Protein 9LHY (pdb70)

Sequence (496 aa):
DREMLEGYLKDRLGKVLEIYPASVKRKEDAIFFMVKNREDGEKYLVVIGSADVTEEFSGDYVGEIALEAKSKVKISERNHNNLLVLRQYLPWLNPSVCGKRSSFGTGDRLGIATPAHVKAFEGKECFPFLAQQSVREMSRTGRNWLSVLDDAIWGIFESGYEGAFGADADHVKDLEDIKTAIDAGYTMFTIDPSDHVLDPSTIDKAAAEHVFFELNERHDFLSKYEEKVYEIGGRKYTFDRDSLIETVITYGKAVDHVEKCYLFLKENNRNPFELEVSVDETSTPTTPLAHIFIVEELKRRGVVFTNLALRFVGEWQKAIDYIGDLKELDSTLAEHAAIAEVLGPYKLSLHSGDKFSAYPYFAKHVGNLFHVKTAGTSYLEAIRVVARFSPELYRRIHEFALQRFEKDRASYHVTTDLSKVPDISKIPDSQLEDLLNEPNTRQVIHITYGSVLTARNSDGSYLFRDELFKTLSEHEREHYEQVASHIRKHLDLLGV

B-factor: mean 56.61, std 9.69, range [20.0, 111.69]

Foldseek 3Di:
DQVVVQVLCCVQPVFRWAWLPLLWDAFDHKIWTKTATPPQGDMKIKIKADDVLLVQAPFDWRAWPPDCVIITITIHDLDLRNLVSVCVRLVLLAADADPQFAAEEAEALQLQQQLLQVLLCPPHPHAYAQQDDEPVSCVLQVHALQSSSSSNSVSCSSNNDRDHHFHEHPADEDVVSVQRNLVNRGAEYEYELVVQFDAVVPDDPVVLVVQLVVLCVVPVVCVVADQDWDCQDPDIDGRHPVNVSVLCSGCVVSLVRVLVNQVSCVVRRPDHHAYEYAPQPHPDFQDLVSLVVSLVSCVVSPRGHAEYETNHDFDQAAPDETGDDQVSSLVVLLSNLSSCVVSDVHAYEHESAVNLSNLLSCCPSRNRRYYYHDYQVLVLLLLLLCLQQVVVLSVVVLVVLVVCQVVLPVPDDDDQDVVPQDDCVPPPSNCSSVSSVPRNSVNSSRRCVSCQCAPADPVGHHSRNVVSVSSCSSPVVSSSCRSSVVVSSVVVSNPD

Radius of gyration: 24.9 Å; Cα contacts (8 Å, |Δi|>4): 872; chains: 1; bounding box: 47×79×65 Å

Secondary structure (DSSP, 8-state):
-HHHHHHHHHHTTSS-EEE-GGG-EE-SSEEEEEEEETTT--EEEEEEE-TTTGGGS-EEEEEEEE---EEEEEEE---HHHHHHHHHHSTTSS-----SS-EEEE--SSSS-HHHHHHHHTT--SEEEEEEEEHHHHHHHT--HHHHHHHHHHHHHHHT--S--EEEEEEE-SHHHHHHHHHTT-SEEEE--GGG---TTTS-HHHHHHHHHHHHHHH--HHHHTT-EEEETTEEEE--HHHHHHHHHHHHHHHHHHHHHHHHHHHH--S--EEEEE-TT-SSPPPHHHHHHHHHHHHHTT---SEEE---SSB--TTS--BS-HHHHHHHHHHHHHHHHHH---EEEETT---TTTHHHIIIIITTSEEEEESHHHHHHHHHHHHHH-HHHHHHHHHHHHHHHHHHHTTS-----GGGSPPGGGS-GGGTGGGGGSHHHHHHHHHTHHHHHH-B-SSS-BSSHHHHHHHHHHTHHHHHHHHHHHHHHHHHHTT-

Solvent-accessible surface area: 21478 Å² total

Nearest PDB structures (foldseek):
  6ilb-assembly2_D  TM=9.356E-01  e=6.620E-48  Cohnella laeviribosi
  6il9-assembly1_A  TM=9.348E-01  e=8.590E-48  Cohnella laeviribosi
  6ila-assembly1_A  TM=9.305E-01  e=5.556E-46  Cohnella laeviribosi
  4def-assembly1_A  TM=4.890E-01  e=8.332E-06  Mycobacterium tuberculosis
  5vjd-assembly1_B  TM=5.446E-01  e=3.777E-05  Escherichia coli K-12

Structure (mmCIF, N/CA/C/O backbone):
data_9LHY
#
_entry.id   9LHY
#
_cell.length_a   65.561
_cell.length_b   83.278
_cell.length_c   110.410
_cell.angle_alpha   90.00
_cell.angle_beta   90.00
_cell.angle_gamma   90.00
#
_symmetry.space_group_name_H-M   'P 21 21 21'
#
loop_
_entity.id
_entity.type
_entity.pdbx_description
1 polymer 'Tagaturonate/fructuronate epimerase'
2 non-polymer 'ZINC ION'
3 water water
#
loop_
_atom_site.group_PDB
_atom_site.id
_atom_site.type_symbol
_atom_site.label_atom_id
_atom_site.label_alt_id
_atom_site.label_comp_id
_atom_site.label_asym_id
_atom_site.label_entity_id
_atom_site.label_seq_id
_atom_site.pdbx_PDB_ins_code
_atom_site.Cartn_x
_atom_site.Cartn_y
_atom_site.Cartn_z
_atom_site.occupancy
_atom_site.B_iso_or_equiv
_atom_site.auth_seq_id
_atom_site.auth_comp_id
_atom_site.auth_asym_id
_atom_site.auth_atom_id
_atom_site.pdbx_PDB_model_num
ATOM 1 N N . ASP A 1 8 ? 25.707 35.691 -12.603 1.00 84.32 2 ASP A N 1
ATOM 2 C CA . ASP A 1 8 ? 25.760 34.563 -11.687 1.00 79.97 2 ASP A CA 1
ATOM 3 C C . ASP A 1 8 ? 24.467 33.763 -11.753 1.00 78.10 2 ASP A C 1
ATOM 4 O O . ASP A 1 8 ? 23.400 34.294 -12.073 1.00 74.09 2 ASP A O 1
ATOM 9 N N . ARG A 1 9 ? 24.585 32.471 -11.443 1.00 77.74 3 ARG A N 1
ATOM 10 C CA . ARG A 1 9 ? 23.428 31.580 -11.420 1.00 74.04 3 ARG A CA 1
ATOM 11 C C . ARG A 1 9 ? 22.566 31.818 -10.186 1.00 70.86 3 ARG A C 1
ATOM 12 O O . ARG A 1 9 ? 21.327 31.751 -10.258 1.00 69.90 3 ARG A O 1
ATOM 20 N N . GLU A 1 10 ? 23.208 32.115 -9.053 1.00 71.68 4 GLU A N 1
ATOM 21 C CA . GLU A 1 10 ? 22.477 32.292 -7.807 1.00 73.00 4 GLU A CA 1
ATOM 22 C C . GLU A 1 10 ? 21.564 33.517 -7.871 1.00 71.11 4 GLU A C 1
ATOM 23 O O . GLU A 1 10 ? 20.501 33.542 -7.240 1.00 66.41 4 GLU A O 1
ATOM 29 N N . MET A 1 11 ? 21.951 34.540 -8.653 1.00 71.58 5 MET A N 1
ATOM 30 C CA . MET A 1 11 ? 21.105 35.720 -8.821 1.00 73.86 5 MET A CA 1
ATOM 31 C C . MET A 1 11 ? 19.962 35.453 -9.796 1.00 70.78 5 MET A C 1
ATOM 32 O O . MET A 1 11 ? 18.917 36.097 -9.706 1.00 69.71 5 MET A O 1
ATOM 37 N N . LEU A 1 12 ? 20.114 34.492 -10.722 1.00 68.57 6 LEU A N 1
ATOM 38 C CA . LEU A 1 12 ? 18.943 34.005 -11.451 1.00 64.75 6 LEU A CA 1
ATOM 39 C C . LEU A 1 12 ? 17.980 33.299 -10.514 1.00 64.94 6 LEU A C 1
ATOM 40 O O . LEU A 1 12 ? 16.765 33.505 -10.600 1.00 63.26 6 LEU A O 1
ATOM 45 N N . GLU A 1 13 ? 18.500 32.447 -9.624 1.00 63.25 7 GLU A N 1
ATOM 46 C CA . GLU A 1 13 ? 17.623 31.762 -8.680 1.00 62.50 7 GLU A CA 1
ATOM 47 C C . GLU A 1 13 ? 16.935 32.756 -7.750 1.00 63.56 7 GLU A C 1
ATOM 48 O O . GLU A 1 13 ? 15.759 32.587 -7.410 1.00 61.97 7 GLU A O 1
ATOM 54 N N . GLY A 1 14 ? 17.642 33.817 -7.357 1.00 65.94 8 GLY A N 1
ATOM 55 C CA . GLY A 1 14 ? 17.034 34.833 -6.512 1.00 64.04 8 GLY A CA 1
ATOM 56 C C . GLY A 1 14 ? 16.015 35.683 -7.249 1.00 63.80 8 GLY A C 1
ATOM 57 O O . GLY A 1 14 ? 14.979 36.049 -6.686 1.00 64.00 8 GLY A O 1
ATOM 58 N N . TYR A 1 15 ? 16.301 36.023 -8.508 1.00 62.96 9 TYR A N 1
ATOM 59 C CA . TYR A 1 15 ? 15.319 36.690 -9.354 1.00 62.85 9 TYR A CA 1
ATOM 60 C C . TYR A 1 15 ? 14.031 35.878 -9.432 1.00 63.60 9 TYR A C 1
ATOM 61 O O . TYR A 1 15 ? 12.934 36.400 -9.191 1.00 65.40 9 TYR A O 1
ATOM 70 N N . LEU A 1 16 ? 14.151 34.584 -9.745 1.00 61.51 10 LEU A N 1
ATOM 71 C CA . LEU A 1 16 ? 12.967 33.733 -9.835 1.00 61.48 10 LEU A CA 1
ATOM 72 C C . LEU A 1 16 ? 12.256 33.614 -8.492 1.00 61.52 10 LEU A C 1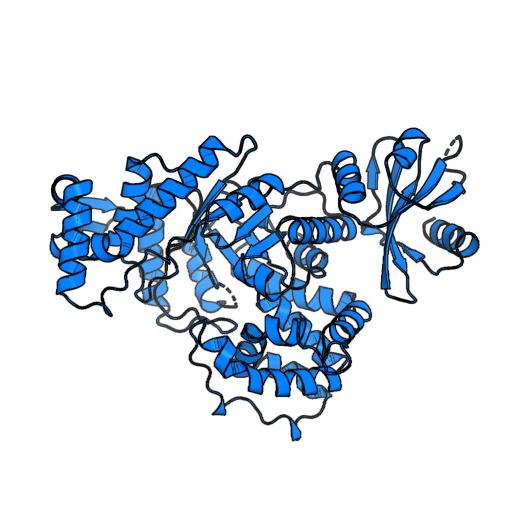
ATOM 73 O O . LEU A 1 16 ? 11.023 33.669 -8.432 1.00 62.46 10 LEU A O 1
ATOM 78 N N . LYS A 1 17 ? 13.010 33.454 -7.402 1.00 57.81 11 LYS A N 1
ATOM 79 C CA . LYS A 1 17 ? 12.382 33.307 -6.093 1.00 62.63 11 LYS A CA 1
ATOM 80 C C . LYS A 1 17 ? 11.616 34.565 -5.701 1.00 64.44 11 LYS A C 1
ATOM 81 O O . LYS A 1 17 ? 10.467 34.490 -5.250 1.00 62.83 11 LYS A O 1
ATOM 87 N N . ASP A 1 18 ? 12.242 35.735 -5.858 1.00 62.83 12 ASP A N 1
ATOM 88 C CA . ASP A 1 18 ? 11.579 36.980 -5.490 1.00 61.59 12 ASP A CA 1
ATOM 89 C C . ASP A 1 18 ? 10.391 37.278 -6.394 1.00 62.50 12 ASP A C 1
ATOM 90 O O . ASP A 1 18 ? 9.402 37.861 -5.936 1.00 61.11 12 ASP A O 1
ATOM 95 N N . ARG A 1 19 ? 10.454 36.886 -7.666 1.00 61.99 13 ARG A N 1
ATOM 96 C CA . ARG A 1 19 ? 9.384 37.190 -8.605 1.00 63.05 13 ARG A CA 1
ATOM 97 C C . ARG A 1 19 ? 8.400 36.039 -8.788 1.00 62.87 13 ARG A C 1
ATOM 98 O O . ARG A 1 19 ? 7.549 36.106 -9.681 1.00 62.27 13 ARG A O 1
ATOM 106 N N . LEU A 1 20 ? 8.493 34.985 -7.974 1.00 61.90 14 LEU A N 1
ATOM 107 C CA . LEU A 1 20 ? 7.596 33.844 -8.131 1.00 61.45 14 LEU A CA 1
ATOM 108 C C . LEU A 1 20 ? 7.232 33.193 -6.802 1.00 61.50 14 LEU A C 1
ATOM 109 O O . LEU A 1 20 ? 6.245 32.453 -6.723 1.00 60.82 14 LEU A O 1
ATOM 114 N N . GLY A 1 21 ? 8.020 33.443 -5.761 1.00 59.94 15 GLY A N 1
ATOM 115 C CA . GLY A 1 21 ? 7.743 32.840 -4.470 1.00 58.76 15 GLY A CA 1
ATOM 116 C C . GLY A 1 21 ? 7.978 31.348 -4.412 1.00 60.46 15 GLY A C 1
ATOM 117 O O . GLY A 1 21 ? 7.335 30.654 -3.618 1.00 60.46 15 GLY A O 1
ATOM 118 N N . LYS A 1 22 ? 8.886 30.832 -5.236 1.00 57.57 16 LYS A N 1
ATOM 119 C CA . LYS A 1 22 ? 9.202 29.411 -5.245 1.00 57.76 16 LYS A CA 1
ATOM 120 C C . LYS A 1 22 ? 10.705 29.222 -5.343 1.00 58.85 16 LYS A C 1
ATOM 121 O O . LYS A 1 22 ? 11.355 29.820 -6.206 1.00 61.99 16 LYS A O 1
ATOM 127 N N . VAL A 1 23 ? 11.250 28.392 -4.457 1.00 57.63 17 VAL A N 1
ATOM 128 C CA . VAL A 1 23 ? 12.651 28.001 -4.537 1.00 54.14 17 VAL A CA 1
ATOM 129 C C . VAL A 1 23 ? 12.833 27.155 -5.788 1.00 53.45 17 VAL A C 1
ATOM 130 O O . VAL A 1 23 ? 12.485 25.969 -5.807 1.00 52.99 17 VAL A O 1
ATOM 134 N N . LEU A 1 24 ? 13.370 27.763 -6.841 1.00 54.56 18 LEU A N 1
ATOM 135 C CA . LEU A 1 24 ? 13.515 27.128 -8.149 1.00 53.24 18 LEU A CA 1
ATOM 136 C C . LEU A 1 24 ? 15.008 26.994 -8.436 1.00 50.15 18 LEU A C 1
ATOM 137 O O . LEU A 1 24 ? 15.674 27.980 -8.769 1.00 50.35 18 LEU A O 1
ATOM 142 N N . GLU A 1 25 ? 15.534 25.778 -8.311 1.00 50.66 19 GLU A N 1
ATOM 143 C CA . GLU A 1 25 ? 16.967 25.530 -8.392 1.00 52.70 19 GLU A CA 1
ATOM 144 C C . GLU A 1 25 ? 17.358 25.098 -9.799 1.00 51.57 19 GLU A C 1
ATOM 145 O O . GLU A 1 25 ? 16.707 24.239 -10.398 1.00 55.94 19 GLU A O 1
ATOM 151 N N . ILE A 1 26 ? 18.436 25.685 -10.311 1.00 51.05 20 ILE A N 1
ATOM 152 C CA . ILE A 1 26 ? 18.810 25.550 -11.715 1.00 54.02 20 ILE A CA 1
ATOM 153 C C . ILE A 1 26 ? 19.744 24.359 -11.882 1.00 54.71 20 ILE A C 1
ATOM 154 O O . ILE A 1 26 ? 20.760 24.255 -11.185 1.00 57.75 20 ILE A O 1
ATOM 159 N N . TYR A 1 27 ? 19.410 23.468 -12.804 1.00 51.57 21 TYR A N 1
ATOM 160 C CA . TYR A 1 27 ? 20.367 22.465 -13.254 1.00 53.35 21 TYR A CA 1
ATOM 161 C C . TYR A 1 27 ? 21.465 23.159 -14.048 1.00 54.67 21 TYR A C 1
ATOM 162 O O . TYR A 1 27 ? 21.209 23.582 -15.184 1.00 52.14 21 TYR A O 1
ATOM 171 N N . PRO A 1 28 ? 22.683 23.300 -13.514 1.00 53.92 22 PRO A N 1
ATOM 172 C CA . PRO A 1 28 ? 23.709 24.057 -14.250 1.00 53.19 22 PRO A CA 1
ATOM 173 C C . PRO A 1 28 ? 24.073 23.428 -15.580 1.00 55.49 22 PRO A C 1
ATOM 174 O O . PRO A 1 28 ? 24.454 24.145 -16.514 1.00 56.03 22 PRO A O 1
ATOM 178 N N . ALA A 1 29 ? 23.953 22.104 -15.699 1.00 54.22 23 ALA A N 1
ATOM 179 C CA . ALA A 1 29 ? 24.272 21.422 -16.945 1.00 55.57 23 ALA A CA 1
ATOM 180 C C . ALA A 1 29 ? 23.193 21.586 -18.005 1.00 53.99 23 ALA A C 1
ATOM 181 O O . ALA A 1 29 ? 23.423 21.205 -19.157 1.00 49.69 23 ALA A O 1
ATOM 183 N N . SER A 1 30 ? 22.033 22.145 -17.654 1.00 52.28 24 SER A N 1
ATOM 184 C CA . SER A 1 30 ? 20.935 22.248 -18.610 1.00 50.75 24 SER A CA 1
ATOM 185 C C . SER A 1 30 ? 21.026 23.497 -19.474 1.00 50.14 24 SER A C 1
ATOM 186 O O . SER A 1 30 ? 20.445 23.530 -20.563 1.00 48.14 24 SER A O 1
ATOM 189 N N . VAL A 1 31 ? 21.745 24.522 -19.013 1.00 50.38 25 VAL A N 1
ATOM 190 C CA . VAL A 1 31 ? 21.723 25.819 -19.679 1.00 49.95 25 VAL A CA 1
ATOM 191 C C . VAL A 1 31 ? 22.264 25.692 -21.095 1.00 50.29 25 VAL A C 1
ATOM 192 O O . VAL A 1 31 ? 23.341 25.126 -21.322 1.00 51.10 25 VAL A O 1
ATOM 196 N N . LYS A 1 32 ? 21.505 26.211 -22.059 1.00 49.53 26 LYS A N 1
ATOM 197 C CA . LYS A 1 32 ? 21.908 26.236 -23.457 1.00 51.83 26 LYS A CA 1
ATOM 198 C C . LYS A 1 32 ? 21.698 27.634 -24.018 1.00 54.81 26 LYS A C 1
ATOM 199 O O . LYS A 1 32 ? 20.775 28.347 -23.618 1.00 54.89 26 LYS A O 1
ATOM 205 N N . ARG A 1 33 ? 22.567 28.019 -24.954 1.00 60.31 27 ARG A N 1
ATOM 206 C CA . ARG A 1 33 ? 22.534 29.354 -25.557 1.00 59.81 27 ARG A CA 1
ATOM 207 C C . ARG A 1 33 ? 22.563 29.215 -27.077 1.00 65.69 27 ARG A C 1
ATOM 208 O O . ARG A 1 33 ? 23.617 28.943 -27.658 1.00 68.69 27 ARG A O 1
ATOM 216 N N . LYS A 1 34 ? 21.412 29.422 -27.716 1.00 68.14 28 LYS A N 1
ATOM 217 C CA . LYS A 1 34 ? 21.329 29.482 -29.167 1.00 71.31 28 LYS A CA 1
ATOM 218 C C . LYS A 1 34 ? 20.745 30.823 -29.579 1.00 74.09 28 LYS A C 1
ATOM 219 O O . LYS A 1 34 ? 19.868 31.368 -28.903 1.00 75.00 28 LYS A O 1
ATOM 225 N N . GLU A 1 35 ? 21.235 31.333 -30.713 1.00 78.85 29 GLU A N 1
ATOM 226 C CA . GLU A 1 35 ? 21.150 32.746 -31.080 1.00 80.37 29 GLU A CA 1
ATOM 227 C C . GLU A 1 35 ? 21.336 33.593 -29.823 1.00 81.29 29 GLU A C 1
ATOM 228 O O . GLU A 1 35 ? 22.240 33.318 -29.028 1.00 81.41 29 GLU A O 1
ATOM 234 N N . ASP A 1 36 ? 20.508 34.613 -29.621 1.00 81.98 30 ASP A N 1
ATOM 235 C CA . ASP A 1 36 ? 20.524 35.367 -28.370 1.00 81.69 30 ASP A CA 1
ATOM 236 C C . ASP A 1 36 ? 19.341 34.940 -27.502 1.00 77.85 30 ASP A C 1
ATOM 237 O O . ASP A 1 36 ? 18.353 35.654 -27.332 1.00 77.78 30 ASP A O 1
ATOM 242 N N . ALA A 1 37 ? 19.473 33.738 -26.942 1.00 73.35 31 ALA A N 1
ATOM 243 C CA . ALA A 1 37 ? 18.457 33.173 -26.063 1.00 66.95 31 ALA A CA 1
ATOM 244 C C . ALA A 1 37 ? 19.100 32.110 -25.183 1.00 61.87 31 ALA A C 1
ATOM 245 O O . ALA A 1 37 ? 20.131 31.528 -25.530 1.00 63.78 31 ALA A O 1
ATOM 247 N N . ILE A 1 38 ? 18.460 31.857 -24.043 1.00 59.19 32 ILE A N 1
ATOM 248 C CA . ILE A 1 38 ? 18.973 30.963 -23.012 1.00 57.02 32 ILE A CA 1
ATOM 249 C C . ILE A 1 38 ? 17.846 30.030 -22.588 1.00 54.25 32 ILE A C 1
ATOM 250 O O . ILE A 1 38 ? 16.725 30.481 -22.334 1.00 57.03 32 ILE A O 1
ATOM 255 N N . PHE A 1 39 ? 18.137 28.734 -22.520 1.00 51.45 33 PHE A N 1
ATOM 256 C CA . PHE A 1 39 ? 17.156 27.736 -22.112 1.00 51.29 33 PHE A CA 1
ATOM 257 C C . PHE A 1 39 ? 17.741 26.905 -20.984 1.00 49.90 33 PHE A C 1
ATOM 258 O O . PHE A 1 39 ? 18.873 26.424 -21.091 1.00 50.57 33 PHE A O 1
ATOM 266 N N . PHE A 1 40 ? 16.978 26.734 -19.906 1.00 48.21 34 PHE A N 1
ATOM 267 C CA . PHE A 1 40 ? 17.442 25.861 -18.834 1.00 48.33 34 PHE A CA 1
ATOM 268 C C . PHE A 1 40 ? 16.256 25.229 -18.121 1.00 49.29 34 PHE A C 1
ATOM 269 O O . PHE A 1 40 ? 15.097 25.560 -18.375 1.00 51.41 34 PHE A O 1
ATOM 277 N N . MET A 1 41 ? 16.569 24.290 -17.234 1.00 45.01 35 MET A N 1
ATOM 278 C CA . MET A 1 41 ? 15.585 23.567 -16.444 1.00 47.41 35 MET A CA 1
ATOM 279 C C . MET A 1 41 ? 15.765 23.915 -14.973 1.00 51.41 35 MET A C 1
ATOM 280 O O . MET A 1 41 ? 16.890 24.110 -14.504 1.00 52.04 35 MET A O 1
ATOM 285 N N . VAL A 1 42 ? 14.661 23.982 -14.240 1.00 49.78 36 VAL A N 1
ATOM 286 C CA . VAL A 1 42 ? 14.710 24.227 -12.803 1.00 50.84 36 VAL A CA 1
ATOM 287 C C . VAL A 1 42 ? 13.818 23.223 -12.089 1.00 49.17 36 VAL A C 1
ATOM 288 O O . VAL A 1 42 ? 12.823 22.739 -12.641 1.00 46.41 36 VAL A O 1
ATOM 292 N N . LYS A 1 43 ? 14.204 22.897 -10.857 1.00 50.50 37 LYS A N 1
ATOM 293 C CA . LYS A 1 43 ? 13.470 21.988 -9.986 1.00 50.57 37 LYS A CA 1
ATOM 294 C C . LYS A 1 43 ? 12.933 22.771 -8.796 1.00 52.12 37 LYS A C 1
ATOM 295 O O . LYS A 1 43 ? 13.670 23.547 -8.178 1.00 54.24 37 LYS A O 1
ATOM 301 N N . ASN A 1 44 ? 11.651 22.582 -8.489 1.00 52.21 38 ASN A N 1
ATOM 302 C CA . ASN A 1 44 ? 11.051 23.183 -7.303 1.00 54.38 38 ASN A CA 1
ATOM 303 C C . ASN A 1 44 ? 11.364 22.291 -6.108 1.00 58.81 38 ASN A C 1
ATOM 304 O O . ASN A 1 44 ? 10.989 21.115 -6.095 1.00 57.93 38 ASN A O 1
ATOM 309 N N . ARG A 1 45 ? 12.054 22.840 -5.108 1.00 58.14 39 ARG A N 1
ATOM 310 C CA . ARG A 1 45 ? 12.464 22.029 -3.968 1.00 58.76 39 ARG A CA 1
ATOM 311 C C . ARG A 1 45 ? 11.325 21.736 -3.000 1.00 57.93 39 ARG A C 1
ATOM 312 O O . ARG A 1 45 ? 11.551 21.039 -2.005 1.00 60.02 39 ARG A O 1
ATOM 320 N N . GLU A 1 46 ? 10.120 22.247 -3.256 1.00 56.42 40 GLU A N 1
ATOM 321 C CA . GLU A 1 46 ? 8.976 21.949 -2.402 1.00 60.90 40 GLU A CA 1
ATOM 322 C C . GLU A 1 46 ? 8.270 20.669 -2.835 1.00 60.88 40 GLU A C 1
ATOM 323 O O . GLU A 1 46 ? 8.033 19.779 -2.012 1.00 61.06 40 GLU A O 1
ATOM 329 N N . ASP A 1 47 ? 7.929 20.558 -4.121 1.00 60.86 41 ASP A N 1
ATOM 330 C CA . ASP A 1 47 ? 7.230 19.390 -4.637 1.00 57.16 41 ASP A CA 1
ATOM 331 C C . ASP A 1 47 ? 8.010 18.601 -5.681 1.00 54.73 41 ASP A C 1
ATOM 332 O O . ASP A 1 47 ? 7.543 17.533 -6.095 1.00 54.51 41 ASP A O 1
ATOM 337 N N . GLY A 1 48 ? 9.171 19.082 -6.121 1.00 52.00 42 GLY A N 1
ATOM 338 C CA . GLY A 1 48 ? 9.988 18.341 -7.060 1.00 51.33 42 GLY A CA 1
ATOM 339 C C . GLY A 1 48 ? 9.630 18.517 -8.519 1.00 50.51 42 GLY A C 1
ATOM 340 O O . GLY A 1 48 ? 10.316 17.947 -9.376 1.00 50.95 42 GLY A O 1
ATOM 341 N N . GLU A 1 49 ? 8.584 19.276 -8.835 1.00 48.86 43 GLU A N 1
ATOM 342 C CA . GLU A 1 49 ? 8.220 19.491 -10.228 1.00 51.16 43 GLU A CA 1
ATOM 343 C C . GLU A 1 49 ? 9.303 20.294 -10.944 1.00 50.91 43 GLU A C 1
ATOM 344 O O . GLU A 1 49 ? 9.951 21.165 -10.359 1.00 51.41 43 GLU A O 1
ATOM 350 N N . LYS A 1 50 ? 9.502 19.987 -12.223 1.00 46.27 44 LYS A N 1
ATOM 351 C CA . LYS A 1 50 ? 10.539 20.619 -13.023 1.00 49.20 44 LYS A CA 1
ATOM 352 C C . LYS A 1 50 ? 9.909 21.456 -14.127 1.00 46.84 44 LYS A C 1
ATOM 353 O O . LYS A 1 50 ? 8.811 21.157 -14.607 1.00 47.41 44 LYS A O 1
ATOM 359 N N . TYR A 1 51 ? 10.616 22.512 -14.523 1.00 49.12 45 TYR A N 1
ATOM 360 C CA . TYR A 1 51 ? 10.072 23.493 -15.450 1.00 46.32 45 TYR A CA 1
ATOM 361 C C . TYR A 1 51 ? 11.150 23.996 -16.394 1.00 49.14 45 TYR A C 1
ATOM 362 O O . TYR A 1 51 ? 12.336 24.042 -16.048 1.00 46.10 45 TYR A O 1
ATOM 371 N N . LEU A 1 52 ? 10.709 24.367 -17.598 1.00 52.42 46 LEU A N 1
ATOM 372 C CA . LEU A 1 52 ? 11.552 25.021 -18.587 1.00 47.15 46 LEU A CA 1
ATOM 373 C C . LEU A 1 52 ? 11.558 26.517 -18.314 1.00 50.96 46 LEU A C 1
ATOM 374 O O . LEU A 1 52 ? 10.548 27.081 -17.891 1.00 52.50 46 LEU A O 1
ATOM 379 N N . VAL A 1 53 ? 12.702 27.156 -18.525 1.00 50.20 47 VAL A N 1
ATOM 380 C CA . VAL A 1 53 ? 12.800 28.610 -18.474 1.00 50.24 47 VAL A CA 1
ATOM 381 C C . VAL A 1 53 ? 13.520 29.074 -19.726 1.00 52.62 47 VAL A C 1
ATOM 382 O O . VAL A 1 53 ? 14.607 28.573 -20.052 1.00 53.61 47 VAL A O 1
ATOM 386 N N . VAL A 1 54 ? 12.895 30.012 -20.434 1.00 53.16 48 VAL A N 1
ATOM 387 C CA . VAL A 1 54 ? 13.433 30.617 -21.645 1.00 54.68 48 VAL A CA 1
ATOM 388 C C . VAL A 1 54 ? 13.672 32.095 -21.363 1.00 57.95 48 VAL A C 1
ATOM 389 O O . VAL A 1 54 ? 12.777 32.796 -20.879 1.00 58.92 48 VAL A O 1
ATOM 393 N N . ILE A 1 55 ? 14.874 32.567 -21.670 1.00 60.99 49 ILE A N 1
ATOM 394 C CA . ILE A 1 55 ? 15.276 33.951 -21.446 1.00 61.02 49 ILE A CA 1
ATOM 395 C C . ILE A 1 55 ? 15.739 34.516 -22.780 1.00 64.88 49 ILE A C 1
ATOM 396 O O . ILE A 1 55 ? 16.687 33.998 -23.382 1.00 64.89 49 ILE A O 1
ATOM 401 N N . GLY A 1 56 ? 15.072 35.565 -23.250 1.00 69.76 50 GLY A N 1
ATOM 402 C CA . GLY A 1 56 ? 15.533 36.176 -24.483 1.00 68.96 50 GLY A CA 1
ATOM 403 C C . GLY A 1 56 ? 14.601 37.138 -25.189 1.00 69.55 50 GLY A C 1
ATOM 404 O O . GLY A 1 56 ? 13.998 38.011 -24.557 1.00 71.90 50 GLY A O 1
ATOM 405 N N . SER A 1 57 ? 14.478 36.971 -26.505 1.00 66.4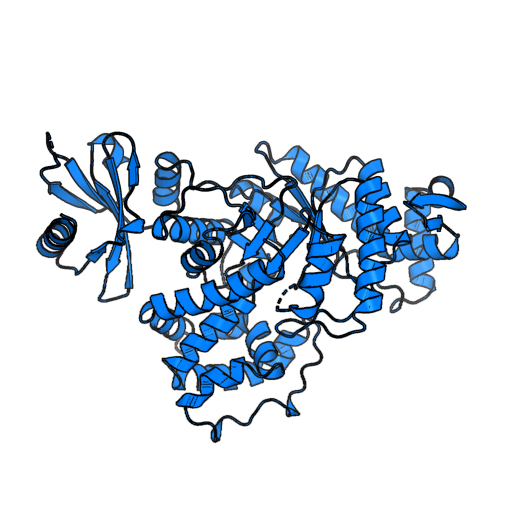1 51 SER A N 1
ATOM 406 C CA . SER A 1 57 ? 13.843 37.959 -27.364 1.00 72.19 51 SER A CA 1
ATOM 407 C C . SER A 1 57 ? 12.323 37.913 -27.218 1.00 71.60 51 SER A C 1
ATOM 408 O O . SER A 1 57 ? 11.759 37.155 -26.422 1.00 70.90 51 SER A O 1
ATOM 411 N N . ALA A 1 58 ? 11.654 38.744 -28.019 1.00 71.03 52 ALA A N 1
ATOM 412 C CA . ALA A 1 58 ? 10.201 38.848 -27.958 1.00 72.37 52 ALA A CA 1
ATOM 413 C C . ALA A 1 58 ? 9.524 37.694 -28.690 1.00 71.72 52 ALA A C 1
ATOM 414 O O . ALA A 1 58 ? 8.495 37.186 -28.230 1.00 71.61 52 ALA A O 1
ATOM 416 N N . ASP A 1 59 ? 10.092 37.258 -29.821 1.00 72.68 53 ASP A N 1
ATOM 417 C CA . ASP A 1 59 ? 9.450 36.244 -30.659 1.00 74.74 53 ASP A CA 1
ATOM 418 C C . ASP A 1 59 ? 9.805 34.817 -30.241 1.00 72.16 53 ASP A C 1
ATOM 419 O O . ASP A 1 59 ? 9.002 33.898 -30.425 1.00 74.17 53 ASP A O 1
ATOM 424 N N . VAL A 1 60 ? 10.998 34.601 -29.689 1.00 69.12 54 VAL A N 1
ATOM 425 C CA . VAL A 1 60 ? 11.335 33.295 -29.127 1.00 68.92 54 VAL A CA 1
ATOM 426 C C . VAL A 1 60 ? 10.406 32.980 -27.964 1.00 67.92 54 VAL A C 1
ATOM 427 O O . VAL A 1 60 ? 9.673 31.984 -27.978 1.00 66.37 54 VAL A O 1
ATOM 431 N N . THR A 1 61 ? 10.435 33.828 -26.933 1.00 67.74 55 THR A N 1
ATOM 432 C CA . THR A 1 61 ? 9.612 33.623 -25.746 1.00 67.61 55 THR A CA 1
ATOM 433 C C . THR A 1 61 ? 8.125 33.566 -26.068 1.00 68.39 55 THR A C 1
ATOM 434 O O . THR A 1 61 ? 7.341 33.071 -25.250 1.00 67.29 55 THR A O 1
ATOM 438 N N . GLU A 1 62 ? 7.719 34.055 -27.241 1.00 68.60 56 GLU A N 1
ATOM 439 C CA . GLU A 1 62 ? 6.312 33.998 -27.618 1.00 67.34 56 GLU A CA 1
ATOM 440 C C . GLU A 1 62 ? 5.891 32.596 -28.041 1.00 67.31 56 GLU A C 1
ATOM 441 O O . GLU A 1 62 ? 4.739 32.205 -27.822 1.00 62.97 56 GLU A O 1
ATOM 447 N N . GLU A 1 63 ? 6.819 31.843 -28.640 1.00 66.01 57 GLU A N 1
ATOM 448 C CA . GLU A 1 63 ? 6.476 30.505 -29.189 1.00 63.81 57 GLU A CA 1
ATOM 449 C C . GLU A 1 63 ? 6.450 29.428 -28.094 1.00 62.24 57 GLU A C 1
ATOM 450 O O . GLU A 1 63 ? 6.609 28.241 -28.434 1.00 62.80 57 GLU A O 1
ATOM 456 N N . PHE A 1 64 ? 6.234 29.820 -26.840 1.00 60.98 58 PHE A N 1
ATOM 457 C CA . PHE A 1 64 ? 6.157 28.831 -25.735 1.00 60.78 58 PHE A CA 1
ATOM 458 C C . PHE A 1 64 ? 4.882 29.083 -24.945 1.00 61.91 58 PHE A C 1
ATOM 459 O O . PHE A 1 64 ? 4.461 30.252 -24.862 1.00 61.74 58 PHE A O 1
ATOM 467 N N . SER A 1 65 ? 4.271 28.031 -24.392 1.00 59.57 59 SER A N 1
ATOM 468 C CA . SER A 1 65 ? 3.094 28.274 -23.526 1.00 57.40 59 SER A CA 1
ATOM 469 C C . SER A 1 65 ? 3.644 28.409 -22.110 1.00 64.97 59 SER A C 1
ATOM 470 O O . SER A 1 65 ? 4.097 27.388 -21.552 1.00 68.23 59 SER A O 1
ATOM 473 N N . GLY A 1 66 ? 3.590 29.617 -21.552 1.00 64.91 60 GLY A N 1
ATOM 474 C CA . GLY A 1 66 ? 4.239 29.857 -20.252 1.00 64.03 60 GLY A CA 1
ATOM 475 C C . GLY A 1 66 ? 3.717 31.090 -19.555 1.00 67.45 60 GLY A C 1
ATOM 476 O O . GLY A 1 66 ? 2.968 31.857 -20.193 1.00 69.40 60 GLY A O 1
ATOM 477 N N . ASP A 1 67 ? 4.078 31.271 -18.286 1.00 67.03 61 ASP A N 1
ATOM 478 C CA . ASP A 1 67 ? 3.709 32.533 -17.595 1.00 67.06 61 ASP A CA 1
ATOM 479 C C . ASP A 1 67 ? 4.972 33.400 -17.522 1.00 65.87 61 ASP A C 1
ATOM 480 O O . ASP A 1 67 ? 6.023 32.886 -17.093 1.00 61.42 61 ASP A O 1
ATOM 485 N N . TYR A 1 68 ? 4.882 34.657 -17.970 1.00 65.37 62 TYR A N 1
ATOM 486 C CA . TYR A 1 68 ? 6.064 35.563 -17.992 1.00 63.20 62 TYR A CA 1
ATOM 487 C C . TYR A 1 68 ? 6.411 36.020 -16.578 1.00 63.58 62 TYR A C 1
ATOM 488 O O . TYR A 1 68 ? 5.503 36.159 -15.736 1.00 63.16 62 TYR A O 1
ATOM 497 N N . VAL A 1 69 ? 7.698 36.255 -16.322 1.00 63.11 63 VAL A N 1
ATOM 498 C CA . VAL A 1 69 ? 8.167 36.703 -15.013 1.00 62.74 63 VAL A CA 1
ATOM 499 C C . VAL A 1 69 ? 8.830 38.077 -15.090 1.00 67.96 63 VAL A C 1
ATOM 500 O O . VAL A 1 69 ? 9.418 38.537 -14.107 1.00 66.47 63 VAL A O 1
ATOM 504 N N . GLY A 1 70 ? 8.728 38.711 -16.255 1.00 68.01 64 GLY A N 1
ATOM 505 C CA . GLY A 1 70 ? 9.274 40.069 -16.389 1.00 71.91 64 GLY A CA 1
ATOM 506 C C . GLY A 1 70 ? 10.518 40.100 -17.245 1.00 72.53 64 GLY A C 1
ATOM 507 O O . GLY A 1 70 ? 10.828 39.078 -17.890 1.00 71.67 64 GLY A O 1
ATOM 508 N N . GLU A 1 71 ? 11.213 41.234 -17.237 1.00 73.70 65 GLU A N 1
ATOM 509 C CA . GLU A 1 71 ? 12.414 41.396 -18.087 1.00 76.23 65 GLU A CA 1
ATOM 510 C C . GLU A 1 71 ? 13.621 41.585 -17.167 1.00 74.28 65 GLU A C 1
ATOM 511 O O . GLU A 1 71 ? 13.533 42.391 -16.220 1.00 73.82 65 GLU A O 1
ATOM 513 N N . ILE A 1 72 ? 14.683 40.825 -17.418 1.00 72.42 66 ILE A N 1
ATOM 514 C CA . ILE A 1 72 ? 15.905 40.927 -16.576 1.00 75.25 66 ILE A CA 1
ATOM 515 C C . ILE A 1 72 ? 17.000 41.553 -17.444 1.00 80.09 66 ILE A C 1
ATOM 516 O O . ILE A 1 72 ? 17.020 41.279 -18.666 1.00 81.64 66 ILE A O 1
ATOM 521 N N . ALA A 1 73 ? 17.845 42.396 -16.854 1.00 82.77 67 ALA A N 1
ATOM 522 C CA . ALA A 1 73 ? 18.972 42.909 -17.659 1.00 89.12 67 ALA A CA 1
ATOM 523 C C . ALA A 1 73 ? 19.842 41.707 -18.010 1.00 91.57 67 ALA A C 1
ATOM 524 O O . ALA A 1 73 ? 20.107 40.867 -17.125 1.00 90.51 67 ALA A O 1
ATOM 526 N N . LEU A 1 74 ? 20.295 41.643 -19.256 1.00 96.85 68 LEU A N 1
ATOM 527 C CA . LEU A 1 74 ? 21.094 40.477 -19.706 1.00 103.19 68 LEU A CA 1
ATOM 528 C C . LEU A 1 74 ? 22.450 41.013 -20.177 1.00 106.94 68 LEU A C 1
ATOM 529 O O . LEU A 1 74 ? 22.466 42.080 -20.838 1.00 107.86 68 LEU A O 1
ATOM 534 N N . GLU A 1 75 ? 23.540 40.371 -19.759 1.00 108.39 69 GLU A N 1
ATOM 535 C CA . GLU A 1 75 ? 24.850 40.837 -20.268 1.00 110.17 69 GLU A CA 1
ATOM 536 C C . GLU A 1 75 ? 24.966 42.313 -19.862 1.00 111.69 69 GLU A C 1
ATOM 537 O O . GLU A 1 75 ? 24.783 42.612 -18.661 1.00 110.60 69 GLU A O 1
ATOM 539 N N . ALA A 1 79 ? 19.759 46.717 -23.971 1.00 101.04 73 ALA A N 1
ATOM 540 C CA . ALA A 1 79 ? 18.871 45.619 -24.421 1.00 91.63 73 ALA A CA 1
ATOM 541 C C . ALA A 1 79 ? 18.459 44.757 -23.231 1.00 91.08 73 ALA A C 1
ATOM 542 O O . ALA A 1 79 ? 19.311 44.467 -22.363 1.00 91.29 73 ALA A O 1
ATOM 544 N N . LYS A 1 80 ? 17.185 44.355 -23.198 1.00 90.27 74 LYS A N 1
ATOM 545 C CA . LYS A 1 80 ? 16.646 43.611 -22.029 1.00 85.82 74 LYS A CA 1
ATOM 546 C C . LYS A 1 80 ? 16.006 42.306 -22.512 1.00 81.86 74 LYS A C 1
ATOM 547 O O . LYS A 1 80 ? 15.469 42.297 -23.638 1.00 79.44 74 LYS A O 1
ATOM 553 N N . SER A 1 81 ? 16.068 41.251 -21.697 1.00 77.10 75 SER A N 1
ATOM 554 C CA . SER A 1 81 ? 15.586 39.921 -22.151 1.00 74.98 75 SER A CA 1
ATOM 555 C C . SER A 1 81 ? 14.390 39.449 -21.316 1.00 73.20 75 SER A C 1
ATOM 556 O O . SER A 1 81 ? 14.452 39.565 -20.076 1.00 73.31 75 SER A O 1
ATOM 559 N N . LYS A 1 82 ? 13.343 38.959 -21.984 1.00 71.08 76 LYS A N 1
ATOM 560 C CA . LYS A 1 82 ? 12.121 38.491 -21.281 1.00 70.00 76 LYS A CA 1
ATOM 561 C C . LYS A 1 82 ? 12.332 37.099 -20.670 1.00 69.28 76 LYS A C 1
ATOM 562 O O . LYS A 1 82 ? 13.062 36.295 -21.278 1.00 68.39 76 LYS A O 1
ATOM 564 N N . VAL A 1 83 ? 11.717 36.836 -19.516 1.00 68.37 77 VAL A N 1
ATOM 565 C CA . VAL A 1 83 ? 11.792 35.555 -18.820 1.00 64.51 77 VAL A CA 1
ATOM 566 C C . VAL A 1 83 ? 10.435 34.872 -18.917 1.00 63.43 77 VAL A C 1
ATOM 567 O O . VAL A 1 83 ? 9.403 35.471 -18.589 1.00 61.00 77 VAL A O 1
ATOM 571 N N . LYS A 1 84 ? 10.440 33.613 -19.347 1.00 59.79 78 LYS A N 1
ATOM 572 C CA . LYS A 1 84 ? 9.218 32.836 -19.520 1.00 58.84 78 LYS A CA 1
ATOM 573 C C . LYS A 1 84 ? 9.435 31.454 -18.923 1.00 58.12 78 LYS A C 1
ATOM 574 O O . LYS A 1 84 ? 10.258 30.681 -19.424 1.00 57.15 78 LYS A O 1
ATOM 580 N N . ILE A 1 85 ? 8.708 31.153 -17.856 1.00 55.27 79 ILE A N 1
ATOM 581 C CA . ILE A 1 85 ? 8.689 29.817 -17.277 1.00 51.95 79 ILE A CA 1
ATOM 582 C C . ILE A 1 85 ? 7.552 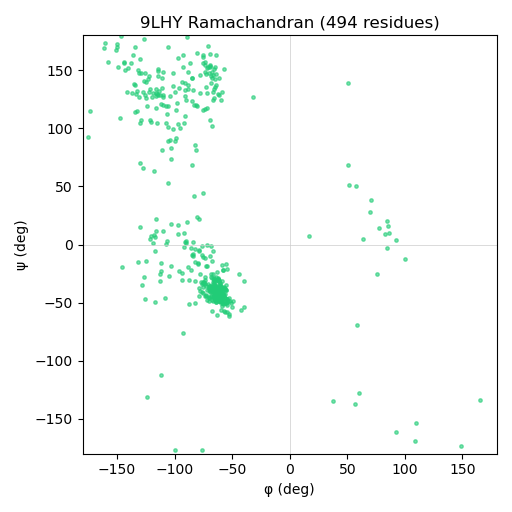29.033 -17.917 1.00 54.46 79 ILE A C 1
ATOM 583 O O . ILE A 1 85 ? 6.464 29.568 -18.157 1.00 55.17 79 ILE A O 1
ATOM 588 N N . SER A 1 86 ? 7.811 27.762 -18.216 1.00 52.86 80 SER A N 1
ATOM 589 C CA . SER A 1 86 ? 6.922 26.963 -19.044 1.00 53.31 80 SER A CA 1
ATOM 590 C C . SER A 1 86 ? 6.901 25.522 -18.556 1.00 49.69 80 SER A C 1
ATOM 591 O O . SER A 1 86 ? 7.848 25.033 -17.929 1.00 47.76 80 SER A O 1
ATOM 594 N N . GLU A 1 87 ? 5.801 24.846 -18.877 1.00 51.61 81 GLU A N 1
ATOM 595 C CA . GLU A 1 87 ? 5.597 23.446 -18.547 1.00 52.62 81 GLU A CA 1
ATOM 596 C C . GLU A 1 87 ? 6.049 22.562 -19.702 1.00 52.94 81 GLU A C 1
ATOM 597 O O . GLU A 1 87 ? 6.028 22.966 -20.868 1.00 50.62 81 GLU A O 1
ATOM 603 N N . ARG A 1 88 ? 6.453 21.340 -19.364 1.00 55.20 82 ARG A N 1
ATOM 604 C CA . ARG A 1 88 ? 7.027 20.400 -20.326 1.00 47.93 82 ARG A CA 1
ATOM 605 C C . ARG A 1 88 ? 5.971 19.631 -21.106 1.00 49.35 82 ARG A C 1
ATOM 606 O O . ARG A 1 88 ? 6.118 18.427 -21.328 1.00 50.62 82 ARG A O 1
ATOM 614 N N . ASN A 1 89 ? 4.893 20.276 -21.544 1.00 50.25 83 ASN A N 1
ATOM 615 C CA . ASN A 1 89 ? 3.950 19.566 -22.393 1.00 53.01 83 ASN A CA 1
ATOM 616 C C . ASN A 1 89 ? 4.566 19.330 -23.775 1.00 52.13 83 ASN A C 1
ATOM 617 O O . ASN A 1 89 ? 5.627 19.863 -24.109 1.00 52.43 83 ASN A O 1
ATOM 622 N N . HIS A 1 90 ? 3.883 18.517 -24.590 1.00 47.10 84 HIS A N 1
ATOM 623 C CA . HIS A 1 90 ? 4.467 18.065 -25.850 1.00 49.92 84 HIS A CA 1
ATOM 624 C C . HIS A 1 90 ? 4.798 19.229 -26.786 1.00 50.26 84 HIS A C 1
ATOM 625 O O . HIS A 1 90 ? 5.796 19.172 -27.511 1.00 50.14 84 HIS A O 1
ATOM 632 N N . ASN A 1 91 ? 4.009 20.312 -26.763 1.00 51.76 85 ASN A N 1
ATOM 633 C CA . ASN A 1 91 ? 4.222 21.377 -27.745 1.00 55.46 85 ASN A CA 1
ATOM 634 C C . ASN A 1 91 ? 5.399 22.274 -27.374 1.00 53.21 85 ASN A C 1
ATOM 635 O O . ASN A 1 91 ? 6.191 22.650 -28.250 1.00 53.13 85 ASN A O 1
ATOM 640 N N . ASN A 1 92 ? 5.511 22.669 -26.099 1.00 48.99 86 ASN A N 1
ATOM 641 C CA . ASN A 1 92 ? 6.710 23.372 -25.649 1.00 52.47 86 ASN A CA 1
ATOM 642 C C . ASN A 1 92 ? 7.955 22.555 -25.961 1.00 51.46 86 ASN A C 1
ATOM 643 O O . ASN A 1 92 ? 8.982 23.098 -26.389 1.00 54.05 86 ASN A O 1
ATOM 648 N N . LEU A 1 93 ? 7.867 21.236 -25.781 1.00 47.92 87 LEU A N 1
ATOM 649 C CA . LEU A 1 93 ? 9.011 20.375 -26.044 1.00 47.89 87 LEU A CA 1
ATOM 650 C C . LEU A 1 93 ? 9.332 20.333 -27.530 1.00 51.11 87 LEU A C 1
ATOM 651 O O . LEU A 1 93 ? 10.505 20.293 -27.913 1.00 49.87 87 LEU A O 1
ATOM 656 N N . LEU A 1 94 ? 8.303 20.345 -28.381 1.00 50.92 88 LEU A N 1
ATOM 657 C CA . LEU A 1 94 ? 8.533 20.427 -29.819 1.00 51.64 88 LEU A CA 1
ATOM 658 C C . LEU A 1 94 ? 9.300 21.695 -30.176 1.00 53.75 88 LEU A C 1
ATOM 659 O O . LEU A 1 94 ? 10.276 21.659 -30.939 1.00 56.64 88 LEU A O 1
ATOM 664 N N . VAL A 1 95 ? 8.879 22.834 -29.619 1.00 51.26 89 VAL A N 1
ATOM 665 C CA . VAL A 1 95 ? 9.571 24.085 -29.935 1.00 55.78 89 VAL A CA 1
ATOM 666 C C . VAL A 1 95 ? 11.004 24.053 -29.407 1.00 52.79 89 VAL A C 1
ATOM 667 O O . VAL A 1 95 ? 11.937 24.541 -30.062 1.00 57.77 89 VAL A O 1
ATOM 671 N N . LEU A 1 96 ? 11.206 23.467 -28.224 1.00 50.80 90 LEU A N 1
ATOM 672 C CA . LEU A 1 96 ? 12.557 23.363 -27.678 1.00 52.77 90 LEU A CA 1
ATOM 673 C C . LEU A 1 96 ? 13.448 22.508 -28.569 1.00 53.61 90 LEU A C 1
ATOM 674 O O . LEU A 1 96 ? 14.627 22.822 -28.768 1.00 52.35 90 LEU A O 1
ATOM 679 N N . ARG A 1 97 ? 12.905 21.414 -29.105 1.00 54.80 91 ARG A N 1
ATOM 680 C CA . ARG A 1 97 ? 13.652 20.600 -30.056 1.00 55.75 91 ARG A CA 1
ATOM 681 C C . ARG A 1 97 ? 13.904 21.340 -31.363 1.00 57.75 91 ARG A C 1
ATOM 682 O O . ARG A 1 97 ? 14.861 21.015 -32.073 1.00 59.89 91 ARG A O 1
ATOM 690 N N . GLN A 1 98 ? 13.059 22.315 -31.703 1.00 57.24 92 GLN A N 1
ATOM 691 C CA . GLN A 1 98 ? 13.380 23.193 -32.826 1.00 57.45 92 GLN A CA 1
ATOM 692 C C . GLN A 1 98 ? 14.595 24.059 -32.517 1.00 58.31 92 GLN A C 1
ATOM 693 O O . GLN A 1 98 ? 15.524 24.156 -33.328 1.00 59.19 92 GLN A O 1
ATOM 699 N N . TYR A 1 99 ? 14.606 24.701 -31.346 1.00 56.49 93 TYR A N 1
ATOM 700 C CA . TYR A 1 99 ? 15.714 25.596 -31.020 1.00 55.09 93 TYR A CA 1
ATOM 701 C C . TYR A 1 99 ? 16.985 24.843 -30.642 1.00 55.30 93 TYR A C 1
ATOM 702 O O . TYR A 1 99 ? 18.087 25.327 -30.921 1.00 54.33 93 TYR A O 1
ATOM 711 N N . LEU A 1 100 ? 16.861 23.683 -30.005 1.00 57.08 94 LEU A N 1
ATOM 712 C CA . LEU A 1 100 ? 18.018 22.861 -29.673 1.00 55.72 94 LEU A CA 1
ATOM 713 C C . LEU A 1 100 ? 17.981 21.602 -30.532 1.00 56.88 94 LEU A C 1
ATOM 714 O O . LEU A 1 100 ? 17.556 20.539 -30.059 1.00 56.46 94 LEU A O 1
ATOM 719 N N . PRO A 1 101 ? 18.431 21.676 -31.788 1.00 58.12 95 PRO A N 1
ATOM 720 C CA . PRO A 1 101 ? 18.118 20.616 -32.761 1.00 53.66 95 PRO A CA 1
ATOM 721 C C . PRO A 1 101 ? 18.842 19.297 -32.538 1.00 55.55 95 PRO A C 1
ATOM 722 O O . PRO A 1 101 ? 18.618 18.361 -33.314 1.00 57.00 95 PRO A O 1
ATOM 726 N N . TRP A 1 102 ? 19.699 19.170 -31.523 1.00 54.39 96 TRP A N 1
ATOM 727 C CA . TRP A 1 102 ? 20.217 17.850 -31.186 1.00 52.03 96 TRP A CA 1
ATOM 728 C C . TRP A 1 102 ? 19.218 17.036 -30.375 1.00 54.39 96 TRP A C 1
ATOM 729 O O . TRP A 1 102 ? 19.368 15.814 -30.272 1.00 54.20 96 TRP A O 1
ATOM 740 N N . LEU A 1 103 ? 18.199 17.683 -29.806 1.00 51.52 97 LEU A N 1
ATOM 741 C CA . LEU A 1 103 ? 17.167 16.988 -29.045 1.00 52.51 97 LEU A CA 1
ATOM 742 C C . LEU A 1 103 ? 16.204 16.260 -29.973 1.00 50.30 97 LEU A C 1
ATOM 743 O O . LEU A 1 103 ? 14.985 16.318 -29.787 1.00 51.48 97 LEU A O 1
ATOM 748 N N . ASN A 1 104 ? 16.746 15.575 -30.976 1.00 51.09 98 ASN A N 1
ATOM 749 C CA . ASN A 1 104 ? 15.965 14.815 -31.931 1.00 49.27 98 ASN A CA 1
ATOM 750 C C . ASN A 1 104 ? 16.614 13.456 -32.140 1.00 52.24 98 ASN A C 1
ATOM 751 O O . ASN A 1 104 ? 17.845 13.359 -32.220 1.00 48.98 98 ASN A O 1
ATOM 756 N N . PRO A 1 105 ? 15.822 12.392 -32.216 1.00 51.93 99 PRO A N 1
ATOM 757 C CA . PRO A 1 105 ? 16.403 11.057 -32.373 1.00 50.39 99 PRO A CA 1
ATOM 758 C C . PRO A 1 105 ? 16.982 10.870 -33.766 1.00 49.65 99 PRO A C 1
ATOM 759 O O . PRO A 1 105 ? 16.541 11.490 -34.737 1.00 48.33 99 PRO A O 1
ATOM 763 N N . SER A 1 106 ? 17.992 10.007 -33.854 1.00 49.51 100 SER A N 1
ATOM 764 C CA . SER A 1 106 ? 18.698 9.785 -35.107 1.00 47.68 100 SER A CA 1
ATOM 765 C C . SER A 1 106 ? 19.014 8.307 -35.270 1.00 50.35 100 SER A C 1
ATOM 766 O O . SER A 1 106 ? 19.180 7.577 -34.291 1.00 47.46 100 SER A O 1
ATOM 769 N N . VAL A 1 107 ? 19.100 7.877 -36.531 1.00 48.17 101 VAL A N 1
ATOM 770 C CA . VAL A 1 107 ? 19.413 6.487 -36.837 1.00 48.73 101 VAL A CA 1
ATOM 771 C C . VAL A 1 107 ? 20.843 6.176 -36.414 1.00 50.22 101 VAL A C 1
ATOM 772 O O . VAL A 1 107 ? 21.747 7.014 -36.531 1.00 51.21 101 VAL A O 1
ATOM 776 N N . CYS A 1 108 ? 21.049 4.958 -35.911 1.00 50.41 102 CYS A N 1
ATOM 777 C CA . CYS A 1 108 ? 22.313 4.549 -35.312 1.00 52.40 102 CYS A CA 1
ATOM 778 C C . CYS A 1 108 ? 23.349 4.124 -36.349 1.00 55.41 102 CYS A C 1
ATOM 779 O O . CYS A 1 108 ? 24.492 4.590 -36.311 1.00 54.42 102 CYS A O 1
ATOM 782 N N . GLY A 1 109 ? 22.981 3.237 -37.265 1.00 53.06 103 GLY A N 1
ATOM 783 C CA . GLY A 1 109 ? 23.932 2.726 -38.233 1.00 58.87 103 GLY A CA 1
ATOM 784 C C . GLY A 1 109 ? 24.607 1.453 -37.757 1.00 62.42 103 GLY A C 1
ATOM 785 O O . GLY A 1 109 ? 24.129 0.755 -36.858 1.00 59.53 103 GLY A O 1
ATOM 786 N N . LYS A 1 110 ? 25.747 1.146 -38.380 1.00 66.17 104 LYS A N 1
ATOM 787 C CA . LYS A 1 110 ? 26.489 -0.067 -38.062 1.00 64.74 104 LYS A CA 1
ATOM 788 C C . LYS A 1 110 ? 27.505 0.138 -36.943 1.00 65.17 104 LYS A C 1
ATOM 789 O O . LYS A 1 110 ? 28.443 -0.654 -36.816 1.00 72.38 104 LYS A O 1
ATOM 795 N N . ARG A 1 111 ? 27.356 1.183 -36.144 1.00 64.84 105 ARG A N 1
ATOM 796 C CA . ARG A 1 111 ? 28.129 1.294 -34.919 1.00 62.90 105 ARG A CA 1
ATOM 797 C C . ARG A 1 111 ? 27.400 0.564 -33.794 1.00 59.82 105 ARG A C 1
ATOM 798 O O . ARG A 1 111 ? 26.185 0.358 -33.846 1.00 57.97 105 ARG A O 1
ATOM 806 N N . SER A 1 112 ? 28.156 0.154 -32.778 1.00 62.96 106 SER A N 1
ATOM 807 C CA . SER A 1 112 ? 27.544 -0.562 -31.666 1.00 60.54 106 SER A CA 1
ATOM 808 C C . SER A 1 112 ? 26.644 0.340 -30.842 1.00 54.78 106 SER A C 1
ATOM 809 O O . SER A 1 112 ? 26.854 1.549 -30.741 1.00 54.35 106 SER A O 1
ATOM 812 N N . SER A 1 113 ? 25.650 -0.283 -30.218 1.00 52.19 107 SER A N 1
ATOM 813 C CA . SER A 1 113 ? 24.583 0.434 -29.549 1.00 51.10 107 SER A CA 1
ATOM 814 C C . SER A 1 113 ? 24.161 -0.322 -28.300 1.00 51.82 107 SER A C 1
ATOM 815 O O . SER A 1 113 ? 24.364 -1.533 -28.174 1.00 52.71 107 SER A O 1
ATOM 818 N N . PHE A 1 114 ? 23.572 0.425 -27.373 1.00 49.52 108 PHE A N 1
ATOM 819 C CA . PHE A 1 114 ? 23.092 -0.106 -26.109 1.00 47.04 108 PHE A CA 1
ATOM 820 C C . PHE A 1 114 ? 21.776 0.581 -25.787 1.00 48.11 108 PHE A C 1
ATOM 821 O O . PHE A 1 114 ? 21.681 1.810 -25.864 1.00 48.49 108 PHE A O 1
ATOM 829 N N . GLY A 1 115 ? 20.764 -0.209 -25.442 1.00 45.35 109 GLY A N 1
ATOM 830 C CA . GLY A 1 115 ? 19.453 0.345 -25.170 1.00 43.97 109 GLY A CA 1
ATOM 831 C C . GLY A 1 115 ? 19.093 0.354 -23.700 1.00 47.97 109 GLY A C 1
ATOM 832 O O . GLY A 1 115 ? 18.898 -0.703 -23.094 1.00 50.78 109 GLY A O 1
ATOM 833 N N . THR A 1 116 ? 19.001 1.548 -23.114 1.00 43.86 110 THR A N 1
ATOM 834 C CA . THR A 1 116 ? 18.664 1.702 -21.699 1.00 44.88 110 THR A CA 1
ATOM 835 C C . THR A 1 116 ? 17.205 2.136 -21.597 1.00 44.37 110 THR A C 1
ATOM 836 O O . THR A 1 116 ? 16.880 3.316 -21.469 1.00 42.10 110 THR A O 1
ATOM 840 N N . GLY A 1 117 ? 16.314 1.149 -21.654 1.00 44.97 111 GLY A N 1
ATOM 841 C CA . GLY A 1 117 ? 14.894 1.437 -21.555 1.00 44.84 111 GLY A CA 1
ATOM 842 C C . GLY A 1 117 ? 14.514 1.914 -20.163 1.00 45.17 111 GLY A C 1
ATOM 843 O O . GLY A 1 117 ? 15.064 1.466 -19.155 1.00 43.10 111 GLY A O 1
ATOM 844 N N . ASP A 1 118 ? 13.552 2.834 -20.115 1.00 45.20 112 ASP A N 1
ATOM 845 C CA . ASP A 1 118 ? 13.103 3.455 -18.872 1.00 46.93 112 ASP A CA 1
ATOM 846 C C . ASP A 1 118 ? 11.615 3.177 -18.699 1.00 47.68 112 ASP A C 1
ATOM 847 O O . ASP A 1 118 ? 10.782 3.764 -19.398 1.00 44.00 112 ASP A O 1
ATOM 852 N N . ARG A 1 119 ? 11.286 2.288 -17.759 1.00 45.82 113 ARG A N 1
ATOM 853 C CA . ARG A 1 119 ? 9.896 1.967 -17.462 1.00 44.86 113 ARG A CA 1
ATOM 854 C C . ARG A 1 119 ? 9.197 3.059 -16.666 1.00 45.32 113 ARG A C 1
ATOM 855 O O . ARG A 1 119 ? 7.971 3.008 -16.529 1.00 45.30 113 ARG A O 1
ATOM 863 N N . LEU A 1 120 ? 9.939 4.038 -16.145 1.00 46.54 114 LEU A N 1
ATOM 864 C CA . LEU A 1 120 ? 9.380 5.035 -15.244 1.00 46.65 114 LEU A CA 1
ATOM 865 C C . LEU A 1 120 ? 9.343 6.441 -15.824 1.00 47.77 114 LEU A C 1
ATOM 866 O O . LEU A 1 120 ? 8.505 7.243 -15.396 1.00 46.28 114 LEU A O 1
ATOM 871 N N . GLY A 1 121 ? 10.218 6.757 -16.775 1.00 47.84 115 GLY A N 1
ATOM 872 C CA . GLY A 1 121 ? 10.230 8.065 -17.395 1.00 46.22 115 GLY A CA 1
ATOM 873 C C . GLY A 1 121 ? 11.029 9.124 -16.671 1.00 49.14 115 GLY A C 1
ATOM 874 O O . GLY A 1 121 ? 10.934 10.301 -17.036 1.00 50.32 115 GLY A O 1
ATOM 875 N N . ILE A 1 122 ? 11.811 8.756 -15.657 1.00 46.44 116 ILE A N 1
ATOM 876 C CA . ILE A 1 122 ? 12.579 9.737 -14.896 1.00 49.22 116 ILE A CA 1
ATOM 877 C C . ILE A 1 122 ? 14.036 9.305 -14.779 1.00 48.66 116 ILE A C 1
ATOM 878 O O . ILE A 1 122 ? 14.789 9.853 -13.966 1.00 48.21 116 ILE A O 1
ATOM 883 N N . ALA A 1 123 ? 14.451 8.336 -15.593 1.00 48.56 117 ALA A N 1
ATOM 884 C CA . ALA A 1 123 ? 15.776 7.744 -15.466 1.00 49.84 117 ALA A CA 1
ATOM 885 C C . ALA A 1 123 ? 16.740 8.142 -16.576 1.00 48.32 117 ALA A C 1
ATOM 886 O O . ALA A 1 123 ? 17.895 7.701 -16.556 1.00 46.14 117 ALA A O 1
ATOM 888 N N . THR A 1 124 ? 16.314 8.968 -17.532 1.00 43.58 118 THR A N 1
ATOM 889 C CA . THR A 1 124 ? 17.170 9.286 -18.667 1.00 44.84 118 THR A CA 1
ATOM 890 C C . THR A 1 124 ? 18.485 9.991 -18.295 1.00 42.70 118 THR A C 1
ATOM 891 O O . THR A 1 124 ? 19.518 9.621 -18.855 1.00 42.80 118 THR A O 1
ATOM 895 N N . PRO A 1 125 ? 18.504 10.988 -17.389 1.00 44.90 119 PRO A N 1
ATOM 896 C CA . PRO A 1 125 ? 19.809 11.620 -17.077 1.00 44.05 119 PRO A CA 1
ATOM 897 C C . PRO A 1 125 ? 20.847 10.652 -16.531 1.00 48.02 119 PRO A C 1
ATOM 898 O O . PRO A 1 125 ? 22.040 10.783 -16.844 1.00 50.00 119 PRO A O 1
ATOM 902 N N . ALA A 1 126 ? 20.430 9.676 -15.722 1.00 46.19 120 ALA A N 1
ATOM 903 C CA . ALA A 1 126 ? 21.366 8.663 -15.242 1.00 47.44 120 ALA A CA 1
ATOM 904 C C . ALA A 1 126 ? 21.918 7.840 -16.400 1.00 46.43 120 ALA A C 1
ATOM 905 O O . ALA A 1 126 ? 23.128 7.589 -16.480 1.00 49.67 120 ALA A O 1
ATOM 907 N N . HIS A 1 127 ? 21.037 7.406 -17.307 1.00 43.65 121 HIS A N 1
ATOM 908 C CA . HIS A 1 127 ? 21.483 6.691 -18.498 1.00 46.31 121 HIS A CA 1
ATOM 909 C C . HIS A 1 127 ? 22.478 7.521 -19.296 1.00 46.06 121 HIS A C 1
ATOM 910 O O . HIS A 1 127 ? 23.435 6.984 -19.865 1.00 46.25 121 HIS A O 1
ATOM 917 N N . VAL A 1 128 ? 22.265 8.837 -19.348 1.00 46.70 122 VAL A N 1
ATOM 918 C CA . VAL A 1 128 ? 23.216 9.723 -20.013 1.00 49.11 122 VAL A CA 1
ATOM 919 C C . VAL A 1 128 ? 24.565 9.675 -19.309 1.00 49.31 122 VAL A C 1
ATOM 920 O O . VAL A 1 128 ? 25.617 9.562 -19.953 1.00 49.88 122 VAL A O 1
ATOM 924 N N . LYS A 1 129 ? 24.555 9.755 -17.975 1.00 49.47 123 LYS A N 1
ATOM 925 C CA . LYS A 1 129 ? 25.806 9.696 -17.220 1.00 50.91 123 LYS A CA 1
ATOM 926 C C . LYS A 1 129 ? 26.537 8.376 -17.436 1.00 53.78 123 LYS A C 1
ATOM 927 O O . LYS A 1 129 ? 27.772 8.337 -17.390 1.00 54.04 123 LYS A O 1
ATOM 933 N N . ALA A 1 130 ? 25.799 7.289 -17.668 1.00 55.29 124 ALA A N 1
ATOM 934 C CA . ALA A 1 130 ? 26.445 5.998 -17.894 1.00 54.46 124 ALA A CA 1
ATOM 935 C C . ALA A 1 130 ? 27.235 5.987 -19.198 1.00 52.95 124 ALA A C 1
ATOM 936 O O . ALA A 1 130 ? 28.326 5.408 -19.264 1.00 53.06 124 ALA A O 1
ATOM 938 N N . PHE A 1 131 ? 26.704 6.618 -20.246 1.00 51.77 125 PHE A N 1
ATOM 939 C CA . PHE A 1 131 ? 27.362 6.629 -21.547 1.00 53.61 125 PHE A CA 1
ATOM 940 C C . PHE A 1 131 ? 28.510 7.626 -21.635 1.00 55.23 125 PHE A C 1
ATOM 941 O O . PHE A 1 131 ? 29.200 7.655 -22.661 1.00 58.17 125 PHE A O 1
ATOM 949 N N . GLU A 1 132 ? 28.730 8.433 -20.598 1.00 57.26 126 GLU A N 1
ATOM 950 C CA . GLU A 1 132 ? 29.783 9.441 -20.629 1.00 60.70 126 GLU A CA 1
ATOM 951 C C . GLU A 1 132 ? 31.154 8.800 -20.802 1.00 59.53 126 GLU A C 1
ATOM 952 O O . GLU A 1 132 ? 31.525 7.886 -20.061 1.00 61.25 126 GLU A O 1
ATOM 958 N N . GLY A 1 133 ? 31.909 9.290 -21.782 1.00 59.30 127 GLY A N 1
ATOM 959 C CA . GLY A 1 133 ? 33.251 8.809 -22.035 1.00 61.03 127 GLY A CA 1
ATOM 960 C C . GLY A 1 133 ? 33.345 7.545 -22.857 1.00 65.75 127 GLY A C 1
ATOM 961 O O . GLY A 1 133 ? 34.443 6.988 -22.981 1.00 67.08 127 GLY A O 1
ATOM 962 N N . LYS A 1 134 ? 32.240 7.078 -23.432 1.00 66.22 128 LYS A N 1
ATOM 963 C CA . LYS A 1 134 ? 32.203 5.815 -24.152 1.00 66.98 128 LYS A CA 1
ATOM 964 C C . LYS A 1 134 ? 31.676 6.033 -25.562 1.00 71.59 128 LYS A C 1
ATOM 965 O O . LYS A 1 134 ? 30.730 6.800 -25.769 1.00 77.96 128 LYS A O 1
ATOM 971 N N . GLU A 1 135 ? 32.286 5.349 -26.528 1.00 73.17 129 GLU A N 1
ATOM 972 C CA . GLU A 1 135 ? 31.766 5.319 -27.890 1.00 74.50 129 GLU A CA 1
ATOM 973 C C . GLU A 1 135 ? 30.838 4.114 -28.017 1.00 71.85 129 GLU A C 1
ATOM 974 O O . GLU A 1 135 ? 31.292 2.967 -28.060 1.00 71.10 129 GLU A O 1
ATOM 980 N N . CYS A 1 136 ? 29.533 4.388 -28.032 1.00 65.48 130 CYS A N 1
ATOM 981 C CA . CYS A 1 136 ? 28.471 3.394 -28.115 1.00 57.99 130 CYS A CA 1
ATOM 982 C C . CYS A 1 136 ? 27.153 4.139 -28.267 1.00 54.16 130 CYS A C 1
ATOM 983 O O . CYS A 1 136 ? 26.747 4.873 -27.360 1.00 56.29 130 CYS A O 1
ATOM 986 N N . PHE A 1 137 ? 26.496 3.978 -29.411 1.00 52.73 131 PHE A N 1
ATOM 987 C CA . PHE A 1 137 ? 25.287 4.739 -29.688 1.00 50.44 131 PHE A CA 1
ATOM 988 C C . PHE A 1 137 ? 24.229 4.445 -28.628 1.00 51.51 131 PHE A C 1
ATOM 989 O O . PHE A 1 137 ? 23.889 3.275 -28.407 1.00 53.66 131 PHE A O 1
ATOM 997 N N . PRO A 1 138 ? 23.704 5.458 -27.944 1.00 50.73 132 PRO A N 1
ATOM 998 C CA . PRO A 1 138 ? 22.700 5.197 -26.906 1.00 48.50 132 PRO A CA 1
ATOM 999 C C . PRO A 1 138 ? 21.275 5.239 -27.432 1.00 48.30 132 PRO A C 1
ATOM 1000 O O . PRO A 1 138 ? 20.901 6.166 -28.153 1.00 51.33 132 PRO A O 1
ATOM 1004 N N . PHE A 1 139 ? 20.473 4.237 -27.082 1.00 47.59 133 PHE A N 1
ATOM 1005 C CA . PHE A 1 139 ? 19.042 4.233 -27.380 1.00 49.91 133 PHE A CA 1
ATOM 1006 C C . PHE A 1 139 ? 18.324 4.617 -26.092 1.00 50.84 133 PHE A C 1
ATOM 1007 O O . PHE A 1 139 ? 18.126 3.783 -25.205 1.00 49.08 133 PHE A O 1
ATOM 1015 N N . LEU A 1 140 ? 17.932 5.885 -25.992 1.00 49.38 134 LEU A N 1
ATOM 1016 C CA . LEU A 1 140 ? 17.456 6.403 -24.715 1.00 49.74 134 LEU A CA 1
ATOM 1017 C C . LEU A 1 140 ? 15.945 6.330 -24.559 1.00 48.32 134 LEU A C 1
ATOM 1018 O O . LEU A 1 140 ? 15.456 6.290 -23.424 1.00 55.82 134 LEU A O 1
ATOM 1023 N N . ALA A 1 141 ? 15.201 6.316 -25.659 1.00 43.74 135 ALA A N 1
ATOM 1024 C CA . ALA A 1 141 ? 13.756 6.112 -25.644 1.00 43.08 135 ALA A CA 1
ATOM 1025 C C . ALA A 1 141 ? 13.500 4.694 -26.146 1.00 47.77 135 ALA A C 1
ATOM 1026 O O . ALA A 1 141 ? 13.542 4.436 -27.352 1.00 49.50 135 ALA A O 1
ATOM 1028 N N . GLN A 1 142 ? 13.240 3.772 -25.221 1.00 46.89 136 GLN A N 1
ATOM 1029 C CA . GLN A 1 142 ? 13.071 2.367 -25.585 1.00 42.83 136 GLN A CA 1
ATOM 1030 C C . GLN A 1 142 ? 12.056 1.729 -24.649 1.00 44.27 136 GLN A C 1
ATOM 1031 O O . GLN A 1 142 ? 12.350 1.514 -23.470 1.00 47.15 136 GLN A O 1
ATOM 1037 N N . GLN A 1 143 ? 10.874 1.421 -25.177 1.00 41.84 137 GLN A N 1
ATOM 1038 C CA . GLN A 1 143 ? 9.853 0.694 -24.438 1.00 42.34 137 GLN A CA 1
ATOM 1039 C C . GLN A 1 143 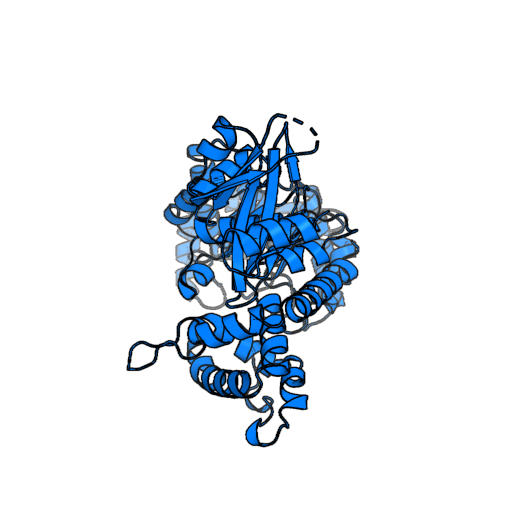? 9.046 -0.139 -25.421 1.00 45.77 137 GLN A C 1
ATOM 1040 O O . GLN A 1 143 ? 8.936 0.203 -26.601 1.00 46.00 137 GLN A O 1
ATOM 1046 N N . SER A 1 144 ? 8.487 -1.236 -24.927 1.00 44.77 138 SER A N 1
ATOM 1047 C CA . SER A 1 144 ? 7.698 -2.118 -25.771 1.00 46.60 138 SER A CA 1
ATOM 1048 C C . SER A 1 144 ? 6.221 -1.748 -25.704 1.00 47.10 138 SER A C 1
ATOM 1049 O O . SER A 1 144 ? 5.772 -1.036 -24.802 1.00 48.93 138 SER A O 1
ATOM 1052 N N . VAL A 1 145 ? 5.466 -2.238 -26.691 1.00 47.70 139 VAL A N 1
ATOM 1053 C CA . VAL A 1 145 ? 4.017 -2.050 -26.690 1.00 46.82 139 VAL A CA 1
ATOM 1054 C C . VAL A 1 145 ? 3.418 -2.609 -25.407 1.00 44.34 139 VAL A C 1
ATOM 1055 O O . VAL A 1 145 ? 2.497 -2.025 -24.821 1.00 45.58 139 VAL A O 1
ATOM 1059 N N . ARG A 1 146 ? 3.958 -3.734 -24.933 1.00 45.37 140 ARG A N 1
ATOM 1060 C CA . ARG A 1 146 ? 3.456 -4.365 -23.715 1.00 49.21 140 ARG A CA 1
ATOM 1061 C C . ARG A 1 146 ? 3.758 -3.519 -22.481 1.00 51.38 140 ARG A C 1
ATOM 1062 O O . ARG A 1 146 ? 2.888 -3.325 -21.621 1.00 47.48 140 ARG A O 1
ATOM 1070 N N . GLU A 1 147 ? 4.990 -3.015 -22.372 1.00 48.80 141 GLU A N 1
ATOM 1071 C CA . GLU A 1 147 ? 5.353 -2.175 -21.232 1.00 48.23 141 GLU A CA 1
ATOM 1072 C C . GLU A 1 147 ? 4.500 -0.912 -21.185 1.00 45.58 141 GLU A C 1
ATOM 1073 O O . GLU A 1 147 ? 3.958 -0.549 -20.132 1.00 46.88 141 GLU A O 1
ATOM 1079 N N . MET A 1 148 ? 4.381 -0.221 -22.323 1.00 45.41 142 MET A N 1
ATOM 1080 C CA . MET A 1 148 ? 3.547 0.975 -22.384 1.00 46.14 142 MET A CA 1
ATOM 1081 C C . MET A 1 148 ? 2.092 0.651 -22.064 1.00 45.50 142 MET A C 1
ATOM 1082 O O . MET A 1 148 ? 1.392 1.460 -21.442 1.00 42.62 142 MET A O 1
ATOM 1087 N N . SER A 1 149 ? 1.620 -0.528 -22.479 1.00 43.85 143 SER A N 1
ATOM 1088 C CA . SER A 1 149 ? 0.267 -0.950 -22.128 1.00 45.50 143 SER A CA 1
ATOM 1089 C C . SER A 1 149 ? 0.118 -1.130 -20.622 1.00 47.84 143 SER A C 1
ATOM 1090 O O . SER A 1 149 ? -0.925 -0.794 -20.046 1.00 47.84 143 SER A O 1
ATOM 1093 N N . ARG A 1 150 ? 1.151 -1.656 -19.967 1.00 47.93 144 ARG A N 1
ATOM 1094 C CA . ARG A 1 150 ? 1.090 -1.931 -18.535 1.00 47.76 144 ARG A CA 1
ATOM 1095 C C . ARG A 1 150 ? 1.437 -0.736 -17.655 1.00 48.62 144 ARG A C 1
ATOM 1096 O O . ARG A 1 150 ? 1.252 -0.818 -16.436 1.00 48.60 144 ARG A O 1
ATOM 1104 N N . THR A 1 151 ? 1.937 0.362 -18.222 1.00 44.59 145 THR A N 1
ATOM 1105 C CA . THR A 1 151 ? 2.302 1.525 -17.418 1.00 44.67 145 THR A CA 1
ATOM 1106 C C . THR A 1 151 ? 1.553 2.795 -17.810 1.00 44.77 145 THR A C 1
ATOM 1107 O O . THR A 1 151 ? 1.836 3.861 -17.250 1.00 44.63 145 THR A O 1
ATOM 1111 N N . GLY A 1 152 ? 0.611 2.716 -18.743 1.00 46.07 146 GLY A N 1
ATOM 1112 C CA . GLY A 1 152 ? -0.185 3.876 -19.108 1.00 45.51 146 GLY A CA 1
ATOM 1113 C C . GLY A 1 152 ? 0.561 4.946 -19.876 1.00 44.96 146 GLY A C 1
ATOM 1114 O O . GLY A 1 152 ? 0.329 6.142 -19.650 1.00 44.86 146 GLY A O 1
ATOM 1115 N N . ARG A 1 153 ? 1.453 4.548 -20.780 1.00 42.87 147 ARG A N 1
ATOM 1116 C CA . ARG A 1 153 ? 2.247 5.468 -21.579 1.00 46.22 147 ARG A CA 1
ATOM 1117 C C . ARG A 1 153 ? 2.080 5.114 -23.053 1.00 48.29 147 ARG A C 1
ATOM 1118 O O . ARG A 1 153 ? 1.405 4.143 -23.408 1.00 48.50 147 ARG A O 1
ATOM 1126 N N . ASN A 1 154 ? 2.694 5.916 -23.919 1.00 46.65 148 ASN A N 1
ATOM 1127 C CA . ASN A 1 154 ? 2.677 5.660 -25.353 1.00 48.32 148 ASN A CA 1
ATOM 1128 C C . ASN A 1 154 ? 4.003 6.121 -25.947 1.00 47.59 148 ASN A C 1
ATOM 1129 O O . ASN A 1 154 ? 4.879 6.628 -25.239 1.00 47.44 148 ASN A O 1
ATOM 1134 N N . TRP A 1 155 ? 4.145 5.932 -27.265 1.00 45.04 149 TRP A N 1
ATOM 1135 C CA . TRP A 1 155 ? 5.372 6.323 -27.956 1.00 45.72 149 TRP A CA 1
ATOM 1136 C C . TRP A 1 155 ? 5.701 7.790 -27.707 1.00 46.16 149 TRP A C 1
ATOM 1137 O O . TRP A 1 155 ? 6.847 8.147 -27.398 1.00 47.87 149 TRP A O 1
ATOM 1148 N N . LEU A 1 156 ? 4.692 8.654 -27.839 1.00 48.90 150 LEU A N 1
ATOM 1149 C CA . LEU A 1 156 ? 4.895 10.087 -27.665 1.00 47.87 150 LEU A CA 1
ATOM 1150 C C . LEU A 1 156 ? 5.404 10.404 -26.266 1.00 45.18 150 LEU A C 1
ATOM 1151 O O . LEU A 1 156 ? 6.380 11.144 -26.103 1.00 41.86 150 LEU A O 1
ATOM 1156 N N . SER A 1 157 ? 4.753 9.849 -25.241 1.00 45.00 151 SER A N 1
ATOM 1157 C CA . SER A 1 157 ? 5.148 10.158 -23.871 1.00 43.10 151 SER A CA 1
ATOM 1158 C C . SER A 1 157 ? 6.527 9.595 -23.550 1.00 46.37 151 SER A C 1
ATOM 1159 O O . SER A 1 157 ? 7.315 10.242 -22.850 1.00 45.74 151 SER A O 1
ATOM 1162 N N . VAL A 1 158 ? 6.847 8.404 -24.065 1.00 43.88 152 VAL A N 1
ATOM 1163 C CA . VAL A 1 158 ? 8.158 7.811 -23.802 1.00 43.27 152 VAL A CA 1
ATOM 1164 C C . VAL A 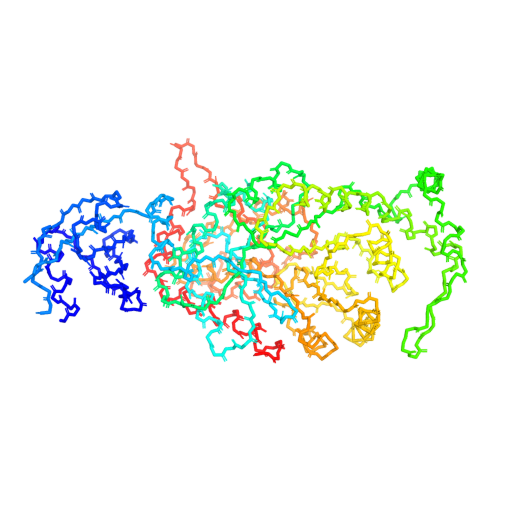1 158 ? 9.262 8.665 -24.419 1.00 45.17 152 VAL A C 1
ATOM 1165 O O . VAL A 1 158 ? 10.275 8.973 -23.771 1.00 48.82 152 VAL A O 1
ATOM 1169 N N . LEU A 1 159 ? 9.079 9.069 -25.680 1.00 43.61 153 LEU A N 1
ATOM 1170 C CA . LEU A 1 159 ? 10.084 9.908 -26.326 1.00 44.07 153 LEU A CA 1
ATOM 1171 C C . LEU A 1 159 ? 10.193 11.270 -25.648 1.00 42.53 153 LEU A C 1
ATOM 1172 O O . LEU A 1 159 ? 11.300 11.797 -25.472 1.00 40.71 153 LEU A O 1
ATOM 1177 N N . ASP A 1 160 ? 9.058 11.855 -25.257 1.00 42.82 154 ASP A N 1
ATOM 1178 C CA . ASP A 1 160 ? 9.091 13.151 -24.586 1.00 43.85 154 ASP A CA 1
ATOM 1179 C C . ASP A 1 160 ? 9.813 13.059 -23.248 1.00 45.13 154 ASP A C 1
ATOM 1180 O O . ASP A 1 160 ? 10.582 13.957 -22.888 1.00 45.00 154 ASP A O 1
ATOM 1185 N N . ASP A 1 161 ? 9.584 11.976 -22.501 1.00 44.33 155 ASP A N 1
ATOM 1186 C CA . ASP A 1 161 ? 10.290 11.769 -21.240 1.00 46.12 155 ASP A CA 1
ATOM 1187 C C . ASP A 1 161 ? 11.790 11.651 -21.471 1.00 45.33 155 ASP A C 1
ATOM 1188 O O . ASP A 1 161 ? 12.595 12.264 -20.756 1.00 45.29 155 ASP A O 1
ATOM 1193 N N . ALA A 1 162 ? 12.184 10.850 -22.465 1.00 42.51 156 ALA A N 1
ATOM 1194 C CA . ALA A 1 162 ? 13.604 10.695 -22.768 1.00 45.25 156 ALA A CA 1
ATOM 1195 C C . ALA A 1 162 ? 14.242 12.030 -23.132 1.00 45.09 156 ALA A C 1
ATOM 1196 O O . ALA A 1 162 ? 15.356 12.338 -22.688 1.00 43.68 156 ALA A O 1
ATOM 1198 N N . ILE A 1 163 ? 13.543 12.846 -23.923 1.00 44.02 157 ILE A N 1
ATOM 1199 C CA . ILE A 1 163 ? 14.128 14.105 -24.376 1.00 46.05 157 ILE A CA 1
ATOM 1200 C C . ILE A 1 163 ? 14.168 15.124 -23.240 1.00 46.36 157 ILE A C 1
ATOM 1201 O O . ILE A 1 163 ? 15.101 15.928 -23.146 1.00 46.57 157 ILE A O 1
ATOM 1206 N N . TRP A 1 164 ? 13.169 15.099 -22.355 1.00 48.11 158 TRP A N 1
ATOM 1207 C CA . TRP A 1 164 ? 13.218 15.904 -21.135 1.00 47.14 158 TRP A CA 1
ATOM 1208 C C . TRP A 1 164 ? 14.440 15.544 -20.298 1.00 44.29 158 TRP A C 1
ATOM 1209 O O . TRP A 1 164 ? 15.157 16.425 -19.804 1.00 43.35 158 TRP A O 1
ATOM 1220 N N . GLY A 1 165 ? 14.700 14.243 -20.140 1.00 44.53 159 GLY A N 1
ATOM 1221 C CA . GLY A 1 165 ? 15.882 13.817 -19.404 1.00 43.07 159 GLY A CA 1
ATOM 1222 C C . GLY A 1 165 ? 17.175 14.266 -20.058 1.00 45.16 159 GLY A C 1
ATOM 1223 O O . GLY A 1 165 ? 18.105 14.716 -19.379 1.00 46.94 159 GLY A O 1
ATOM 1224 N N . ILE A 1 166 ? 17.254 14.148 -21.387 1.00 46.11 160 ILE A N 1
ATOM 1225 C CA . ILE A 1 166 ? 18.432 14.623 -22.111 1.00 48.90 160 ILE A CA 1
ATOM 1226 C C . ILE A 1 166 ? 18.634 16.116 -21.878 1.00 51.10 160 ILE A C 1
ATOM 1227 O O . ILE A 1 166 ? 19.749 16.576 -21.600 1.00 48.74 160 ILE A O 1
ATOM 1232 N N . PHE A 1 167 ? 17.552 16.894 -21.991 1.00 49.85 161 PHE A N 1
ATOM 1233 C CA . PHE A 1 167 ? 17.628 18.334 -21.760 1.00 46.47 161 PHE A CA 1
ATOM 1234 C C . PHE A 1 167 ? 18.163 18.638 -20.367 1.00 47.94 161 PHE A C 1
ATOM 1235 O O . PHE A 1 167 ? 18.993 19.538 -20.189 1.00 48.30 161 PHE A O 1
ATOM 1243 N N . GLU A 1 168 ? 17.686 17.898 -19.362 1.00 46.62 162 GLU A N 1
ATOM 1244 C CA . GLU A 1 168 ? 18.244 18.020 -18.018 1.00 46.49 162 GLU A CA 1
ATOM 1245 C C . GLU A 1 168 ? 19.748 17.776 -18.021 1.00 45.45 162 GLU A C 1
ATOM 1246 O O . GLU A 1 168 ? 20.523 18.572 -17.478 1.00 46.31 162 GLU A O 1
ATOM 1252 N N . SER A 1 169 ? 20.176 16.672 -18.637 1.00 45.71 163 SER A N 1
ATOM 1253 C CA . SER A 1 169 ? 21.576 16.265 -18.554 1.00 46.27 163 SER A CA 1
ATOM 1254 C C . SER A 1 169 ? 22.511 17.250 -19.249 1.00 48.36 163 SER A C 1
ATOM 1255 O O . SER A 1 169 ? 23.661 17.414 -18.824 1.00 49.77 163 SER A O 1
ATOM 1258 N N . GLY A 1 170 ? 22.048 17.910 -20.310 1.00 52.39 164 GLY A N 1
ATOM 1259 C CA . GLY A 1 170 ? 22.892 18.771 -21.114 1.00 51.54 164 GLY A CA 1
ATOM 1260 C C . GLY A 1 170 ? 23.531 18.093 -22.306 1.00 47.46 164 GLY A C 1
ATOM 1261 O O . GLY A 1 170 ? 24.322 18.730 -23.014 1.00 48.42 164 GLY A O 1
ATOM 1262 N N . TYR A 1 171 ? 23.198 16.829 -22.551 1.00 49.20 165 TYR A N 1
ATOM 1263 C CA . TYR A 1 171 ? 23.799 16.046 -23.622 1.00 52.67 165 TYR A CA 1
ATOM 1264 C C . TYR A 1 171 ? 23.428 16.614 -24.988 1.00 50.42 165 TYR A C 1
ATOM 1265 O O . TYR A 1 171 ? 22.265 16.934 -25.247 1.00 49.84 165 TYR A O 1
ATOM 1274 N N . GLU A 1 172 ? 24.427 16.750 -25.862 1.00 47.86 166 GLU A N 1
ATOM 1275 C CA . GLU A 1 172 ? 24.213 17.258 -27.212 1.00 50.37 166 GLU A CA 1
ATOM 1276 C C . GLU A 1 172 ? 24.544 16.232 -28.289 1.00 51.27 166 GLU A C 1
ATOM 1277 O O . GLU A 1 172 ? 24.526 16.573 -29.478 1.00 47.78 166 GLU A O 1
ATOM 1283 N N . GLY A 1 173 ? 24.846 14.989 -27.911 1.00 50.08 167 GLY A N 1
ATOM 1284 C CA . GLY A 1 173 ? 25.202 13.966 -28.870 1.00 47.46 167 GLY A CA 1
ATOM 1285 C C . GLY A 1 173 ? 23.995 13.198 -29.382 1.00 48.85 167 GLY A C 1
ATOM 1286 O O . GLY A 1 173 ? 22.853 13.421 -28.983 1.00 48.72 167 GLY A O 1
ATOM 1287 N N . ALA A 1 174 ? 24.272 12.263 -30.286 1.00 47.54 168 ALA A N 1
ATOM 1288 C CA . ALA A 1 174 ? 23.208 11.498 -30.917 1.00 49.64 168 ALA A CA 1
ATOM 1289 C C . ALA A 1 174 ? 22.577 10.523 -29.929 1.00 52.42 168 ALA A C 1
ATOM 1290 O O . ALA A 1 174 ? 23.210 10.074 -28.969 1.00 52.63 168 ALA A O 1
ATOM 1292 N N . PHE A 1 175 ? 21.306 10.210 -30.170 1.00 51.73 169 PHE A N 1
ATOM 1293 C CA . PHE A 1 175 ? 20.600 9.190 -29.409 1.00 51.08 169 PHE A CA 1
ATOM 1294 C C . PHE A 1 175 ? 19.559 8.554 -30.318 1.00 49.61 169 PHE A C 1
ATOM 1295 O O . PHE A 1 175 ? 19.291 9.032 -31.423 1.00 46.54 169 PHE A O 1
ATOM 1303 N N . GLY A 1 176 ? 18.970 7.460 -29.836 1.00 46.53 170 GLY A N 1
ATOM 1304 C CA . GLY A 1 176 ? 18.021 6.712 -30.620 1.00 48.02 170 GLY A CA 1
ATOM 1305 C C . GLY A 1 176 ? 16.735 6.444 -29.843 1.00 49.79 170 GLY A C 1
ATOM 1306 O O . GLY A 1 176 ? 16.704 6.482 -28.612 1.00 49.19 170 GLY A O 1
ATOM 1307 N N . ALA A 1 177 ? 15.688 6.156 -30.611 1.00 46.28 171 ALA A N 1
ATOM 1308 C CA . ALA A 1 177 ? 14.350 5.884 -30.084 1.00 44.86 171 ALA A CA 1
ATOM 1309 C C . ALA A 1 177 ? 13.861 4.578 -30.705 1.00 45.04 171 ALA A C 1
ATOM 1310 O O . ALA A 1 177 ? 13.511 4.538 -31.888 1.00 46.49 171 ALA A O 1
ATOM 1312 N N . ASP A 1 178 ? 13.830 3.517 -29.905 1.00 44.08 172 ASP A N 1
ATOM 1313 C CA . ASP A 1 178 ? 13.478 2.183 -30.374 1.00 45.02 172 ASP A CA 1
ATOM 1314 C C . ASP A 1 178 ? 12.013 1.900 -30.063 1.00 43.98 172 ASP A C 1
ATOM 1315 O O . ASP A 1 178 ? 11.602 1.941 -28.899 1.00 43.39 172 ASP A O 1
ATOM 1320 N N . ALA A 1 179 ? 11.235 1.606 -31.103 1.00 42.60 173 ALA A N 1
ATOM 1321 C CA . ALA A 1 179 ? 9.863 1.127 -30.938 1.00 41.05 173 ALA A CA 1
ATOM 1322 C C . ALA A 1 179 ? 9.939 -0.370 -30.664 1.00 41.93 173 ALA A C 1
ATOM 1323 O O . ALA A 1 179 ? 9.836 -1.200 -31.569 1.00 43.98 173 ALA A O 1
ATOM 1325 N N . ASP A 1 180 ? 10.116 -0.717 -29.392 1.00 42.86 174 ASP A N 1
ATOM 1326 C CA . ASP A 1 180 ? 10.496 -2.075 -29.025 1.00 44.61 174 ASP A CA 1
ATOM 1327 C C . ASP A 1 180 ? 9.343 -3.056 -29.215 1.00 46.84 174 ASP A C 1
ATOM 1328 O O . ASP A 1 180 ? 8.216 -2.808 -28.771 1.00 45.19 174 ASP A O 1
ATOM 1333 N N . HIS A 1 181 ? 9.634 -4.168 -29.897 1.00 47.24 175 HIS A N 1
ATOM 1334 C CA . HIS A 1 181 ? 8.777 -5.358 -29.916 1.00 49.09 175 HIS A CA 1
ATOM 1335 C C . HIS A 1 181 ? 7.365 -5.041 -30.409 1.00 45.95 175 HIS A C 1
ATOM 1336 O O . HIS A 1 181 ? 6.367 -5.407 -29.787 1.00 44.75 175 HIS A O 1
ATOM 1343 N N . VAL A 1 182 ? 7.290 -4.365 -31.547 1.00 46.44 176 VAL A N 1
ATOM 1344 C CA . VAL A 1 182 ? 6.010 -3.999 -32.138 1.00 48.62 176 VAL A CA 1
ATOM 1345 C C . VAL A 1 182 ? 5.487 -5.161 -32.977 1.00 48.12 176 VAL A C 1
ATOM 1346 O O . VAL A 1 182 ? 6.260 -5.893 -33.609 1.00 48.39 176 VAL A O 1
ATOM 1350 N N . LYS A 1 183 ? 4.169 -5.363 -32.957 1.00 49.47 177 LYS A N 1
ATOM 1351 C CA . LYS A 1 183 ? 3.551 -6.499 -33.637 1.00 47.93 177 LYS A CA 1
ATOM 1352 C C . LYS A 1 183 ? 2.607 -6.109 -34.758 1.00 54.25 177 LYS A C 1
ATOM 1353 O O . LYS A 1 183 ? 2.704 -6.663 -35.853 1.00 55.89 177 LYS A O 1
ATOM 1359 N N . ASP A 1 184 ? 1.685 -5.185 -34.516 1.00 51.09 178 ASP A N 1
ATOM 1360 C CA . ASP A 1 184 ? 0.632 -4.864 -35.468 1.00 55.93 178 ASP A CA 1
ATOM 1361 C C . ASP A 1 184 ? 0.857 -3.484 -36.066 1.00 55.34 178 ASP A C 1
ATOM 1362 O O . ASP A 1 184 ? 1.365 -2.579 -35.398 1.00 54.15 178 ASP A O 1
ATOM 1367 N N . LEU A 1 185 ? 0.434 -3.328 -37.323 1.00 52.45 179 LEU A N 1
ATOM 1368 C CA . LEU A 1 185 ? 0.837 -2.180 -38.129 1.00 52.99 179 LEU A CA 1
ATOM 1369 C C . LEU A 1 185 ? 0.342 -0.863 -37.550 1.00 49.20 179 LEU A C 1
ATOM 1370 O O . LEU A 1 185 ? 0.918 0.191 -37.836 1.00 50.96 179 LEU A O 1
ATOM 1375 N N . GLU A 1 186 ? -0.724 -0.892 -36.750 1.00 49.72 180 GLU A N 1
ATOM 1376 C CA . GLU A 1 186 ? -1.252 0.347 -36.189 1.00 52.39 180 GLU A CA 1
ATOM 1377 C C . GLU A 1 186 ? -0.304 0.922 -35.140 1.00 47.54 180 GLU A C 1
ATOM 1378 O O . GLU A 1 186 ? -0.114 2.145 -35.061 1.00 48.30 180 GLU A O 1
ATOM 1384 N N . ASP A 1 187 ? 0.325 0.053 -34.345 1.00 50.29 181 ASP A N 1
ATOM 1385 C CA . ASP A 1 187 ? 1.359 0.515 -33.427 1.00 51.51 181 ASP A CA 1
ATOM 1386 C C . ASP A 1 187 ? 2.575 1.034 -34.190 1.00 50.01 181 ASP A C 1
ATOM 1387 O O . ASP A 1 187 ? 3.194 2.026 -33.783 1.00 49.92 181 ASP A O 1
ATOM 1392 N N . ILE A 1 188 ? 2.919 0.386 -35.309 1.00 50.55 182 ILE A N 1
ATOM 1393 C CA . ILE A 1 188 ? 3.982 0.894 -36.175 1.00 51.04 182 ILE A CA 1
ATOM 1394 C C . ILE A 1 188 ? 3.638 2.292 -36.674 1.00 49.85 182 ILE A C 1
ATOM 1395 O O . ILE A 1 188 ? 4.498 3.178 -36.728 1.00 49.46 182 ILE A O 1
ATOM 1400 N N . LYS A 1 189 ? 2.376 2.508 -37.047 1.00 49.69 183 LYS A N 1
ATOM 1401 C CA . LYS A 1 189 ? 1.949 3.809 -37.551 1.00 50.62 183 LYS A CA 1
ATOM 1402 C C . LYS A 1 189 ? 2.058 4.876 -36.470 1.00 49.56 183 LYS A C 1
ATOM 1403 O O . LYS A 1 189 ? 2.559 5.980 -36.723 1.00 51.21 183 LYS A O 1
ATOM 1409 N N . THR A 1 190 ? 1.598 4.562 -35.256 1.00 49.03 184 THR A N 1
ATOM 1410 C CA . THR A 1 190 ? 1.759 5.497 -34.144 1.00 52.36 184 THR A CA 1
ATOM 1411 C C . THR A 1 190 ? 3.231 5.821 -33.916 1.00 51.64 184 THR A C 1
ATOM 1412 O O . THR A 1 190 ? 3.599 6.985 -33.717 1.00 52.22 184 THR A O 1
ATOM 1416 N N . ALA A 1 191 ? 4.093 4.800 -33.956 1.00 50.06 185 ALA A N 1
ATOM 1417 C CA . ALA A 1 191 ? 5.518 5.027 -33.735 1.00 47.59 185 ALA A CA 1
ATOM 1418 C C . ALA A 1 191 ? 6.123 5.885 -34.840 1.00 48.09 185 ALA A C 1
ATOM 1419 O O . ALA A 1 191 ? 7.032 6.685 -34.589 1.00 47.05 185 ALA A O 1
ATOM 1421 N N . ILE A 1 192 ? 5.636 5.727 -36.073 1.00 50.24 186 ILE A N 1
ATOM 1422 C CA . ILE A 1 192 ? 6.083 6.587 -37.165 1.00 49.32 186 ILE A CA 1
ATOM 1423 C C . ILE A 1 192 ? 5.651 8.025 -36.915 1.00 48.50 186 ILE A C 1
ATOM 1424 O O . ILE A 1 192 ? 6.400 8.970 -37.190 1.00 48.60 186 ILE A O 1
ATOM 1429 N N . ASP A 1 193 ? 4.442 8.215 -36.381 1.00 50.65 187 ASP A N 1
ATOM 1430 C CA . ASP A 1 193 ? 3.963 9.569 -36.123 1.00 49.68 187 ASP A CA 1
ATOM 1431 C C . ASP A 1 193 ? 4.757 10.258 -35.019 1.00 50.80 187 ASP A C 1
ATOM 1432 O O . ASP A 1 193 ? 4.883 11.487 -35.028 1.00 45.88 187 ASP A O 1
ATOM 1437 N N . ALA A 1 194 ? 5.303 9.499 -34.072 1.00 50.05 188 ALA A N 1
ATOM 1438 C CA . ALA A 1 194 ? 6.071 10.074 -32.976 1.00 44.12 188 ALA A CA 1
ATOM 1439 C C . ALA A 1 194 ? 7.538 10.296 -33.324 1.00 45.01 188 ALA A C 1
ATOM 1440 O O . ALA A 1 194 ? 8.282 10.826 -32.492 1.00 47.83 188 ALA A O 1
ATOM 1442 N N . GLY A 1 195 ? 7.971 9.909 -34.522 1.00 45.07 189 GLY A N 1
ATOM 1443 C CA . GLY A 1 195 ? 9.325 10.171 -34.966 1.00 42.03 189 GLY A CA 1
ATOM 1444 C C . GLY A 1 195 ? 10.371 9.168 -34.534 1.00 45.80 189 GLY A C 1
ATOM 1445 O O . GLY A 1 195 ? 11.561 9.499 -34.545 1.00 47.11 189 GLY A O 1
ATOM 1446 N N . TYR A 1 196 ? 9.972 7.953 -34.163 1.00 44.94 190 TYR A N 1
ATOM 1447 C CA . TYR A 1 196 ? 10.930 6.960 -33.691 1.00 46.88 190 TYR A CA 1
ATOM 1448 C C . TYR A 1 196 ? 11.873 6.546 -34.817 1.00 45.91 190 TYR A C 1
ATOM 1449 O O . TYR A 1 196 ? 11.517 6.570 -35.998 1.00 42.82 190 TYR A O 1
ATOM 1458 N N . THR A 1 197 ? 13.094 6.162 -34.442 1.00 44.58 191 THR A N 1
ATOM 1459 C CA . THR A 1 197 ? 14.157 5.943 -35.417 1.00 47.00 191 THR A CA 1
ATOM 1460 C C . THR A 1 197 ? 14.471 4.480 -35.689 1.00 45.81 191 THR A C 1
ATOM 1461 O O . THR A 1 197 ? 14.953 4.164 -36.781 1.00 50.17 191 THR A O 1
ATOM 1465 N N . MET A 1 198 ? 14.235 3.578 -34.741 1.00 45.72 192 MET A N 1
ATOM 1466 C CA . MET A 1 198 ? 14.309 2.155 -35.034 1.00 46.16 192 MET A CA 1
ATOM 1467 C C . MET A 1 198 ? 13.019 1.473 -34.617 1.00 44.96 192 MET A C 1
ATOM 1468 O O . MET A 1 198 ? 12.435 1.791 -33.576 1.00 45.77 192 MET A O 1
ATOM 1473 N N . PHE A 1 199 ? 12.591 0.527 -35.446 1.00 43.58 193 PHE A N 1
ATOM 1474 C CA . PHE A 1 199 ? 11.415 -0.295 -35.206 1.00 43.09 193 PHE A CA 1
ATOM 1475 C C . PHE A 1 199 ? 11.906 -1.732 -35.066 1.00 45.16 193 PHE A C 1
ATOM 1476 O O . PHE A 1 199 ? 12.514 -2.279 -35.996 1.00 46.83 193 PHE A O 1
ATOM 1484 N N . THR A 1 200 ? 11.690 -2.323 -33.889 1.00 44.80 194 THR A N 1
ATOM 1485 C CA . THR A 1 200 ? 12.011 -3.728 -33.635 1.00 47.89 194 THR A CA 1
ATOM 1486 C C . THR A 1 200 ? 10.720 -4.512 -33.832 1.00 47.46 194 THR A C 1
ATOM 1487 O O . THR A 1 200 ? 9.829 -4.468 -32.990 1.00 48.68 194 THR A O 1
ATOM 1491 N N . ILE A 1 201 ? 10.593 -5.204 -34.963 1.00 47.43 195 ILE A N 1
ATOM 1492 C CA . ILE A 1 201 ? 9.364 -5.915 -35.306 1.00 49.18 195 ILE A CA 1
ATOM 1493 C C . ILE A 1 201 ? 9.385 -7.334 -34.742 1.00 46.93 195 ILE A C 1
ATOM 1494 O O . ILE A 1 201 ? 10.412 -8.028 -34.790 1.00 48.52 195 ILE A O 1
ATOM 1499 N N . ASP A 1 202 ? 8.261 -7.711 -34.115 1.00 48.33 196 ASP A N 1
ATOM 1500 C CA . ASP A 1 202 ? 8.133 -9.044 -33.466 1.00 52.85 196 ASP A CA 1
ATOM 1501 C C . ASP A 1 202 ? 7.128 -9.908 -34.233 1.00 53.32 196 ASP A C 1
ATOM 1502 O O . ASP A 1 202 ? 5.950 -9.506 -34.338 1.00 52.66 196 ASP A O 1
ATOM 1507 N N . PRO A 1 203 ? 7.540 -11.082 -34.748 1.00 54.71 197 PRO A N 1
ATOM 1508 C CA . PRO A 1 203 ? 6.690 -11.977 -35.524 1.00 55.05 197 PRO A CA 1
ATOM 1509 C C . PRO A 1 203 ? 6.207 -13.181 -34.738 1.00 53.90 197 PRO A C 1
ATOM 1510 O O . PRO A 1 203 ? 5.772 -14.153 -35.377 1.00 56.68 197 PRO A O 1
ATOM 1514 N N . SER A 1 204 ? 6.263 -13.141 -33.407 1.00 56.81 198 SER A N 1
ATOM 1515 C CA . SER A 1 204 ? 5.994 -14.350 -32.584 1.00 58.52 198 SER A CA 1
ATOM 1516 C C . SER A 1 204 ? 4.589 -14.909 -32.813 1.00 57.31 198 SER A C 1
ATOM 1517 O O . SER A 1 204 ? 4.463 -16.147 -32.826 1.00 54.87 198 SER A O 1
ATOM 1520 N N . ASP A 1 205 ? 3.579 -14.056 -32.942 1.00 60.90 199 ASP A N 1
ATOM 1521 C CA . ASP A 1 205 ? 2.225 -14.579 -33.270 1.00 60.98 199 ASP A CA 1
ATOM 1522 C C . ASP A 1 205 ? 2.340 -15.642 -34.375 1.00 59.17 199 ASP A C 1
ATOM 1523 O O . ASP A 1 205 ? 1.447 -16.507 -34.437 1.00 62.60 199 ASP A O 1
ATOM 1528 N N . HIS A 1 206 ? 3.386 -15.589 -35.209 1.00 59.39 200 HIS A N 1
ATOM 1529 C CA . HIS A 1 206 ? 3.510 -16.561 -36.286 1.00 60.76 200 HIS A CA 1
ATOM 1530 C C . HIS A 1 206 ? 4.735 -17.459 -36.150 1.00 62.44 200 HIS A C 1
ATOM 1531 O O . HIS A 1 206 ? 5.074 -18.170 -37.102 1.00 63.48 200 HIS A O 1
ATOM 1538 N N . VAL A 1 207 ? 5.401 -17.450 -34.999 1.00 60.01 201 VAL A N 1
ATOM 1539 C CA . VAL A 1 207 ? 6.463 -18.414 -34.727 1.00 60.76 201 VAL A CA 1
ATOM 1540 C C . VAL A 1 207 ? 5.832 -19.693 -34.198 1.00 63.88 201 VAL A C 1
ATOM 1541 O O . VAL A 1 207 ? 4.973 -19.657 -33.309 1.00 65.41 201 VAL A O 1
ATOM 1545 N N . LEU A 1 208 ? 6.260 -20.828 -34.736 1.00 64.14 202 LEU A N 1
ATOM 1546 C CA . LEU A 1 208 ? 5.595 -22.104 -34.497 1.00 63.73 202 LEU A CA 1
ATOM 1547 C C . LEU A 1 208 ? 6.613 -23.042 -33.850 1.00 65.00 202 LEU A C 1
ATOM 1548 O O . LEU A 1 208 ? 7.513 -23.549 -34.528 1.00 66.24 202 LEU A O 1
ATOM 1553 N N . ASP A 1 209 ? 6.471 -23.279 -32.548 1.00 66.42 203 ASP A N 1
ATOM 1554 C CA . ASP A 1 209 ? 7.426 -24.122 -31.826 1.00 69.97 203 ASP A CA 1
ATOM 1555 C C . ASP A 1 209 ? 7.234 -25.582 -32.222 1.00 70.76 203 ASP A C 1
ATOM 1556 O O . ASP A 1 209 ? 6.160 -26.145 -31.975 1.00 71.63 203 ASP A O 1
ATOM 1561 N N . PRO A 1 210 ? 8.238 -26.232 -32.820 1.00 71.75 204 PRO A N 1
ATOM 1562 C CA . PRO A 1 210 ? 8.018 -27.587 -33.357 1.00 74.25 204 PRO A CA 1
ATOM 1563 C C . PRO A 1 210 ? 7.870 -28.668 -32.298 1.00 73.81 204 PRO A C 1
ATOM 1564 O O . PRO A 1 210 ? 7.357 -29.747 -32.618 1.00 71.95 204 PRO A O 1
ATOM 1568 N N . SER A 1 211 ? 8.306 -28.432 -31.061 1.00 73.92 205 SER A N 1
ATOM 1569 C CA . SER A 1 211 ? 8.200 -29.450 -30.022 1.00 74.29 205 SER A CA 1
ATOM 1570 C C . SER A 1 211 ? 6.839 -29.463 -29.337 1.00 73.14 205 SER A C 1
ATOM 1571 O O . SER A 1 211 ? 6.637 -30.259 -28.412 1.00 72.24 205 SER A O 1
ATOM 1574 N N . THR A 1 212 ? 5.909 -28.611 -29.765 1.00 70.67 206 THR A N 1
ATOM 1575 C CA . THR A 1 212 ? 4.578 -28.531 -29.178 1.00 70.61 206 THR A CA 1
ATOM 1576 C C . THR A 1 212 ? 3.494 -29.087 -30.087 1.00 68.80 206 THR A C 1
ATOM 1577 O O . THR A 1 212 ? 2.640 -29.855 -29.633 1.00 69.89 206 THR A O 1
ATOM 1581 N N . ILE A 1 213 ? 3.513 -28.729 -31.372 1.00 65.15 207 ILE A N 1
ATOM 1582 C CA . ILE A 1 213 ? 2.408 -29.081 -32.255 1.00 64.12 207 ILE A CA 1
ATOM 1583 C C . ILE A 1 213 ? 2.432 -30.566 -32.597 1.00 59.05 207 ILE A C 1
ATOM 1584 O O . ILE A 1 213 ? 3.459 -31.249 -32.481 1.00 56.57 207 ILE A O 1
ATOM 1589 N N . ASP A 1 214 ? 1.267 -31.077 -32.979 1.00 56.79 208 ASP A N 1
ATOM 1590 C CA . ASP A 1 214 ? 1.173 -32.414 -33.534 1.00 55.23 208 ASP A CA 1
ATOM 1591 C C . ASP A 1 214 ? 1.824 -32.448 -34.912 1.00 51.27 208 ASP A C 1
ATOM 1592 O O . ASP A 1 214 ? 1.909 -31.432 -35.607 1.00 54.01 208 ASP A O 1
ATOM 1597 N N . LYS A 1 215 ? 2.299 -33.636 -35.297 1.00 48.47 209 LYS A N 1
ATOM 1598 C CA . LYS A 1 215 ? 2.956 -33.798 -36.592 1.00 52.60 209 LYS A CA 1
ATOM 1599 C C . LYS A 1 215 ? 2.053 -33.359 -37.741 1.00 50.01 209 LYS A C 1
ATOM 1600 O O . LYS A 1 215 ? 2.521 -32.758 -38.716 1.00 52.37 209 LYS A O 1
ATOM 1606 N N . ALA A 1 216 ? 0.752 -33.649 -37.641 1.00 47.02 210 ALA A N 1
ATOM 1607 C CA . ALA A 1 216 ? -0.159 -33.376 -38.750 1.00 49.44 210 ALA A CA 1
ATOM 1608 C C . ALA A 1 216 ? -0.283 -31.880 -39.018 1.00 49.66 210 ALA A C 1
ATOM 1609 O O . ALA A 1 216 ? -0.292 -31.447 -40.179 1.00 52.97 210 ALA A O 1
ATOM 1611 N N . ALA A 1 217 ? -0.392 -31.076 -37.957 1.00 50.01 211 ALA A N 1
ATOM 1612 C CA . ALA A 1 217 ? -0.495 -29.632 -38.135 1.00 49.15 211 ALA A CA 1
ATOM 1613 C C . ALA A 1 217 ? 0.769 -29.065 -38.770 1.00 49.07 211 ALA A C 1
ATOM 1614 O O . ALA A 1 217 ? 0.698 -28.179 -39.633 1.00 50.14 211 ALA A O 1
ATOM 1616 N N . ALA A 1 218 ? 1.936 -29.560 -38.350 1.00 47.67 212 ALA A N 1
ATOM 1617 C CA . ALA A 1 218 ? 3.185 -29.122 -38.962 1.00 52.34 212 ALA A CA 1
ATOM 1618 C C . ALA A 1 218 ? 3.227 -29.488 -40.439 1.00 50.38 212 ALA A C 1
ATOM 1619 O O . ALA A 1 218 ? 3.672 -28.688 -41.273 1.00 46.62 212 ALA A O 1
ATOM 1621 N N . GLU A 1 219 ? 2.765 -30.694 -40.783 1.00 49.16 213 GLU A N 1
ATOM 1622 C CA . GLU A 1 219 ? 2.680 -31.083 -42.187 1.00 47.35 213 GLU A CA 1
ATOM 1623 C C . GLU A 1 219 ? 1.812 -30.107 -42.970 1.00 47.34 213 GLU A C 1
ATOM 1624 O O . GLU A 1 219 ? 2.194 -29.650 -44.054 1.00 47.04 213 GLU A O 1
ATOM 1630 N N . HIS A 1 220 ? 0.628 -29.795 -42.441 1.00 46.40 214 HIS A N 1
ATOM 1631 C CA . HIS A 1 220 ? -0.292 -28.904 -43.146 1.00 47.87 214 HIS A CA 1
ATOM 1632 C C . HIS A 1 220 ? 0.324 -27.521 -43.343 1.00 50.27 214 HIS A C 1
ATOM 1633 O O . HIS A 1 220 ? 0.241 -26.934 -44.434 1.00 48.99 214 HIS A O 1
ATOM 1640 N N . VAL A 1 221 ? 0.961 -26.991 -42.296 1.00 50.07 215 VAL A N 1
ATOM 1641 C CA . VAL A 1 221 ? 1.551 -25.657 -42.376 1.00 47.62 215 VAL A CA 1
ATOM 1642 C C . VAL A 1 221 ? 2.674 -25.631 -43.406 1.00 48.26 215 VAL A C 1
ATOM 1643 O O . VAL A 1 221 ? 2.760 -24.714 -44.239 1.00 50.98 215 VAL A O 1
ATOM 1647 N N . PHE A 1 222 ? 3.560 -26.633 -43.367 1.00 47.19 216 PHE A N 1
ATOM 1648 C CA . PHE A 1 222 ? 4.631 -26.669 -44.355 1.00 49.51 216 PHE A CA 1
ATOM 1649 C C . PHE A 1 222 ? 4.076 -26.801 -45.762 1.00 48.64 216 PHE A C 1
ATOM 1650 O O . PHE A 1 222 ? 4.613 -26.207 -46.701 1.00 48.63 216 PHE A O 1
ATOM 1658 N N . PHE A 1 223 ? 3.040 -27.624 -45.943 1.00 48.34 217 PHE A N 1
ATOM 1659 C CA . PHE A 1 223 ? 2.475 -27.791 -47.275 1.00 49.69 217 PHE A CA 1
ATOM 1660 C C . PHE A 1 223 ? 1.955 -26.465 -47.808 1.00 50.67 217 PHE A C 1
ATOM 1661 O O . PHE A 1 223 ? 2.202 -26.109 -48.965 1.00 52.64 217 PHE A O 1
ATOM 1669 N N . GLU A 1 224 ? 1.238 -25.713 -46.970 1.00 49.72 218 GLU A N 1
ATOM 1670 C CA . GLU A 1 224 ? 0.767 -24.396 -47.391 1.00 53.08 218 GLU A CA 1
ATOM 1671 C C . GLU A 1 224 ? 1.933 -23.495 -47.783 1.00 53.21 218 GLU A C 1
ATOM 1672 O O . GLU A 1 224 ? 1.930 -22.883 -48.862 1.00 54.48 218 GLU A O 1
ATOM 1678 N N . LEU A 1 225 ? 2.950 -23.411 -46.919 1.00 50.84 219 LEU A N 1
ATOM 1679 C CA . LEU A 1 225 ? 4.061 -22.499 -47.186 1.00 50.92 219 LEU A CA 1
ATOM 1680 C C . LEU A 1 225 ? 4.834 -22.900 -48.436 1.00 54.39 219 LEU A C 1
ATOM 1681 O O . LEU A 1 225 ? 5.283 -22.037 -49.199 1.00 52.61 219 LEU A O 1
ATOM 1686 N N . ASN A 1 226 ? 4.989 -24.202 -48.670 1.00 53.54 220 ASN A N 1
ATOM 1687 C CA . ASN A 1 226 ? 5.752 -24.672 -49.819 1.00 52.10 220 ASN A CA 1
ATOM 1688 C C . ASN A 1 226 ? 4.965 -24.537 -51.114 1.00 53.71 220 ASN A C 1
ATOM 1689 O O . ASN A 1 226 ? 5.554 -24.287 -52.170 1.00 52.40 220 ASN A O 1
ATOM 1694 N N . GLU A 1 227 ? 3.643 -24.705 -51.065 1.00 54.66 221 GLU A N 1
ATOM 1695 C CA . GLU A 1 227 ? 2.841 -24.430 -52.249 1.00 55.58 221 GLU A CA 1
ATOM 1696 C C . GLU A 1 227 ? 2.879 -22.947 -52.591 1.00 58.31 221 GLU A C 1
ATOM 1697 O O . GLU A 1 227 ? 2.921 -22.575 -53.771 1.00 59.63 221 GLU A O 1
ATOM 1703 N N . ARG A 1 228 ? 2.886 -22.084 -51.571 1.00 56.71 222 ARG A N 1
ATOM 1704 C CA . ARG A 1 228 ? 2.875 -20.647 -51.828 1.00 58.04 222 ARG A CA 1
ATOM 1705 C C . ARG A 1 228 ? 4.240 -20.112 -52.258 1.00 58.04 222 ARG A C 1
ATOM 1706 O O . ARG A 1 228 ? 4.304 -19.166 -53.051 1.00 61.03 222 ARG A O 1
ATOM 1714 N N . HIS A 1 229 ? 5.337 -20.697 -51.765 1.00 54.56 223 HIS A N 1
ATOM 1715 C CA . HIS A 1 229 ? 6.663 -20.137 -51.995 1.00 55.62 223 HIS A CA 1
ATOM 1716 C C . HIS A 1 229 ? 7.665 -21.099 -52.619 1.00 56.78 223 HIS A C 1
ATOM 1717 O O . HIS A 1 229 ? 8.710 -20.639 -53.088 1.00 56.82 223 HIS A O 1
ATOM 1724 N N . ASP A 1 230 ? 7.389 -22.401 -52.638 1.00 57.15 224 ASP A N 1
ATOM 1725 C CA . ASP A 1 230 ? 8.289 -23.416 -53.189 1.00 58.21 224 ASP A CA 1
ATOM 1726 C C . ASP A 1 230 ? 9.700 -23.264 -52.614 1.00 56.27 224 ASP A C 1
ATOM 1727 O O . ASP A 1 230 ? 10.657 -22.901 -53.298 1.00 57.51 224 ASP A O 1
ATOM 1732 N N . PHE A 1 231 ? 9.795 -23.562 -51.316 1.00 55.56 225 PHE A N 1
ATOM 1733 C CA . PHE A 1 231 ? 11.073 -23.459 -50.620 1.00 54.70 225 PHE A CA 1
ATOM 1734 C C . PHE A 1 231 ? 12.018 -24.591 -51.000 1.00 52.24 225 PHE A C 1
ATOM 1735 O O . PHE A 1 231 ? 13.240 -24.401 -50.990 1.00 49.04 225 PHE A O 1
ATOM 1743 N N . LEU A 1 232 ? 11.477 -25.767 -51.323 1.00 51.68 226 LEU A N 1
ATOM 1744 C CA . LEU A 1 232 ? 12.316 -26.921 -51.631 1.00 53.71 226 LEU A CA 1
ATOM 1745 C C . LEU A 1 232 ? 13.266 -26.620 -52.784 1.00 52.72 226 LEU A C 1
ATOM 1746 O O . LEU A 1 232 ? 14.489 -26.718 -52.643 1.00 54.31 226 LEU A O 1
ATOM 1751 N N . SER A 1 233 ? 12.721 -26.227 -53.936 1.00 51.12 227 SER A N 1
ATOM 1752 C CA . SER A 1 233 ? 13.563 -26.014 -55.107 1.00 54.45 227 SER A CA 1
ATOM 1753 C C . SER A 1 233 ? 14.474 -24.800 -54.978 1.00 54.17 227 SER A C 1
ATOM 1754 O O . SER A 1 233 ? 15.354 -24.620 -55.827 1.00 56.84 227 SER A O 1
ATOM 1757 N N . LYS A 1 234 ? 14.290 -23.967 -53.954 1.00 53.14 228 LYS A N 1
ATOM 1758 C CA . LYS A 1 234 ? 15.184 -22.836 -53.734 1.00 54.16 228 LYS A CA 1
ATOM 1759 C C . LYS A 1 234 ? 16.313 -23.151 -52.767 1.00 51.62 228 LYS A C 1
ATOM 1760 O O . LYS A 1 234 ? 17.404 -22.585 -52.899 1.00 53.94 228 LYS A O 1
ATOM 1766 N N . TYR A 1 235 ? 16.082 -24.044 -51.806 1.00 50.52 229 TYR A N 1
ATOM 1767 C CA . TYR A 1 235 ? 17.020 -24.215 -50.704 1.00 52.54 229 TYR A CA 1
ATOM 1768 C C . TYR A 1 235 ? 17.475 -25.656 -50.509 1.00 52.79 229 TYR A C 1
ATOM 1769 O O . TYR A 1 235 ? 18.577 -25.887 -50.002 1.00 53.65 229 TYR A O 1
ATOM 1778 N N . GLU A 1 236 ? 16.642 -26.627 -50.883 1.00 52.41 230 GLU A N 1
ATOM 1779 C CA . GLU A 1 236 ? 16.952 -28.021 -50.584 1.00 53.66 230 GLU A CA 1
ATOM 1780 C C . GLU A 1 236 ? 18.282 -28.425 -51.202 1.00 53.55 230 GLU A C 1
ATOM 1781 O O . GLU A 1 236 ? 18.542 -28.160 -52.379 1.00 52.15 230 GLU A O 1
ATOM 1787 N N . GLU A 1 237 ? 19.130 -29.046 -50.386 1.00 56.53 231 GLU A N 1
ATOM 1788 C CA . GLU A 1 237 ? 20.478 -29.479 -50.741 1.00 56.17 231 GLU A CA 1
ATOM 1789 C C . GLU A 1 237 ? 21.408 -28.324 -51.098 1.00 54.97 231 GLU A C 1
ATOM 1790 O O . GLU A 1 237 ? 22.550 -28.567 -51.506 1.00 55.14 231 GLU A O 1
ATOM 1796 N N . LYS A 1 238 ? 20.966 -27.076 -50.961 1.00 53.26 232 LYS A N 1
ATOM 1797 C CA . LYS A 1 238 ? 21.871 -25.961 -51.201 1.00 56.57 232 LYS A CA 1
ATOM 1798 C C . LYS A 1 238 ? 22.940 -25.905 -50.120 1.00 57.65 232 LYS A C 1
ATOM 1799 O O . LYS A 1 238 ? 22.664 -26.102 -48.933 1.00 56.57 232 LYS A O 1
ATOM 1805 N N . VAL A 1 239 ? 24.161 -25.635 -50.541 1.00 59.13 233 VAL A N 1
ATOM 1806 C CA . VAL A 1 239 ? 25.311 -25.575 -49.653 1.00 57.84 233 VAL A CA 1
ATOM 1807 C C . VAL A 1 239 ? 25.620 -24.113 -49.365 1.00 58.43 233 VAL A C 1
ATOM 1808 O O . VAL A 1 239 ? 25.393 -23.231 -50.201 1.00 60.25 233 VAL A O 1
ATOM 1812 N N . TYR A 1 240 ? 26.119 -23.846 -48.159 1.00 58.87 234 TYR A N 1
ATOM 1813 C CA . TYR A 1 240 ? 26.593 -22.517 -47.791 1.00 60.90 234 TYR A CA 1
ATOM 1814 C C . TYR A 1 240 ? 27.948 -22.675 -47.119 1.00 63.95 234 TYR A C 1
ATOM 1815 O O . TYR A 1 240 ? 28.055 -23.341 -46.085 1.00 65.09 234 TYR A O 1
ATOM 1824 N N . GLU A 1 241 ? 28.988 -22.152 -47.764 1.00 65.16 235 GLU A N 1
ATOM 1825 C CA . GLU A 1 241 ? 30.355 -22.327 -47.220 1.00 71.30 235 GLU A CA 1
ATOM 1826 C C . GLU A 1 241 ? 30.738 -21.055 -46.459 1.00 72.14 235 GLU A C 1
ATOM 1827 O O . GLU A 1 241 ? 31.281 -20.130 -47.094 1.00 73.68 235 GLU A O 1
ATOM 1833 N N . ILE A 1 242 ? 30.463 -21.013 -45.154 1.00 71.25 236 ILE A N 1
ATOM 1834 C CA . ILE A 1 242 ? 30.741 -19.748 -44.421 1.00 69.66 236 ILE A CA 1
ATOM 1835 C C . ILE A 1 242 ? 31.999 -19.979 -43.581 1.00 72.97 236 ILE A C 1
ATOM 1836 O O . ILE A 1 242 ? 31.972 -20.848 -42.687 1.00 71.05 236 ILE A O 1
ATOM 1841 N N . GLY A 1 243 ? 33.044 -19.202 -43.851 1.00 76.44 237 GLY A N 1
ATOM 1842 C CA . GLY A 1 243 ? 34.333 -19.394 -43.164 1.00 75.22 237 GLY A CA 1
ATOM 1843 C C . GLY A 1 243 ? 34.813 -20.813 -43.369 1.00 76.01 237 GLY A C 1
ATOM 1844 O O . GLY A 1 243 ? 34.717 -21.304 -44.512 1.00 82.67 237 GLY A O 1
ATOM 1845 N N . GLY A 1 244 ? 35.335 -21.452 -42.320 1.00 74.16 238 GLY A N 1
ATOM 1846 C CA . GLY A 1 244 ? 35.690 -22.881 -42.402 1.00 72.30 238 GLY A CA 1
ATOM 1847 C C . GLY A 1 244 ? 34.479 -23.773 -42.582 1.00 73.18 238 GLY A C 1
ATOM 1848 O O . GLY A 1 244 ? 34.572 -24.732 -43.374 1.00 74.18 238 GLY A O 1
ATOM 1849 N N . ARG A 1 245 ? 33.383 -23.479 -41.877 1.00 71.42 239 ARG A N 1
ATOM 1850 C CA . ARG A 1 245 ? 32.201 -24.384 -41.863 1.00 72.31 239 ARG A CA 1
ATOM 1851 C C . ARG A 1 245 ? 31.423 -24.433 -43.187 1.00 73.68 239 ARG A C 1
ATOM 1852 O O . ARG A 1 245 ? 31.394 -23.414 -43.906 1.00 71.22 239 ARG A O 1
ATOM 1854 N N . LYS A 1 246 ? 30.836 -25.594 -43.496 1.00 72.85 240 LYS A N 1
ATOM 1855 C CA . LYS A 1 246 ? 29.954 -25.715 -44.686 1.00 68.61 240 LYS A CA 1
ATOM 1856 C C . LYS A 1 246 ? 28.564 -26.119 -44.170 1.00 64.19 240 LYS A C 1
ATOM 1857 O O . LYS A 1 246 ? 28.493 -27.068 -43.365 1.00 64.52 240 LYS A O 1
ATOM 1863 N N . TYR A 1 247 ? 27.509 -25.425 -44.599 1.00 63.99 241 TYR A N 1
ATOM 1864 C CA . TYR A 1 247 ? 26.151 -25.708 -44.064 1.00 61.07 241 TYR A CA 1
ATOM 1865 C C . TYR A 1 247 ? 25.284 -26.248 -45.183 1.00 58.56 241 TYR A C 1
ATOM 1866 O O . TYR A 1 247 ? 25.208 -25.613 -46.252 1.00 59.83 241 TYR A O 1
ATOM 1875 N N . THR A 1 248 ? 24.631 -27.384 -44.943 1.00 53.72 242 THR A N 1
ATOM 1876 C CA . THR A 1 248 ? 23.848 -28.020 -46.021 1.00 56.11 242 THR A CA 1
ATOM 1877 C C . THR A 1 248 ? 22.399 -28.116 -45.615 1.00 52.08 242 THR A C 1
ATOM 1878 O O . THR A 1 248 ? 22.120 -28.663 -44.533 1.00 52.74 242 THR A O 1
ATOM 1882 N N . PHE A 1 249 ? 21.507 -27.616 -46.466 1.00 52.76 243 PHE A N 1
ATOM 1883 C CA . PHE A 1 249 ? 20.069 -27.639 -46.201 1.00 52.31 243 PHE A CA 1
ATOM 1884 C C . PHE A 1 249 ? 19.524 -29.017 -46.561 1.00 53.84 243 PHE A C 1
ATOM 1885 O O . PHE A 1 249 ? 18.960 -29.245 -47.634 1.00 55.15 243 PHE A O 1
ATOM 1893 N N . ASP A 1 250 ? 19.699 -29.958 -45.636 1.00 52.97 244 ASP A N 1
ATOM 1894 C CA . ASP A 1 250 ? 19.071 -31.256 -45.813 1.00 56.31 244 ASP A CA 1
ATOM 1895 C C . ASP A 1 250 ? 17.562 -31.114 -45.662 1.00 56.86 244 ASP A C 1
ATOM 1896 O O . ASP A 1 250 ? 17.066 -30.195 -45.004 1.00 55.77 244 ASP A O 1
ATOM 1901 N N . ARG A 1 251 ? 16.837 -32.036 -46.296 1.00 57.98 245 ARG A N 1
ATOM 1902 C CA . ARG A 1 251 ? 15.384 -31.931 -46.401 1.00 54.61 245 ARG A CA 1
ATOM 1903 C C . ARG A 1 251 ? 14.726 -31.676 -45.045 1.00 56.52 245 ARG A C 1
ATOM 1904 O O . ARG A 1 251 ? 13.987 -30.700 -44.879 1.00 58.23 245 ARG A O 1
ATOM 1912 N N . ASP A 1 252 ? 15.014 -32.527 -44.057 1.00 57.09 246 ASP A N 1
ATOM 1913 C CA . ASP A 1 252 ? 14.314 -32.461 -42.774 1.00 55.80 246 ASP A CA 1
ATOM 1914 C C . ASP A 1 252 ? 14.557 -31.129 -42.065 1.00 56.55 246 ASP A C 1
ATOM 1915 O O . ASP A 1 252 ? 13.614 -30.492 -41.563 1.00 56.73 246 ASP A O 1
ATOM 1920 N N . SER A 1 253 ? 15.824 -30.706 -41.994 1.00 57.42 247 SER A N 1
ATOM 1921 C CA . SER A 1 253 ? 16.153 -29.438 -41.349 1.00 55.44 247 SER A CA 1
ATOM 1922 C C . SER A 1 253 ? 15.415 -28.284 -42.009 1.00 55.01 247 SER A C 1
ATOM 1923 O O . SER A 1 253 ? 14.925 -27.375 -41.327 1.00 55.87 247 SER A O 1
ATOM 1926 N N . LEU A 1 254 ? 15.311 -28.314 -43.338 1.00 50.58 248 LEU A N 1
ATOM 1927 C CA . LEU A 1 254 ? 14.616 -27.245 -44.044 1.00 53.24 248 LEU A CA 1
ATOM 1928 C C . LEU A 1 254 ? 13.122 -27.274 -43.736 1.00 52.96 248 LEU A C 1
ATOM 1929 O O . LEU A 1 254 ? 12.504 -26.222 -43.538 1.00 55.57 248 LEU A O 1
ATOM 1934 N N . ILE A 1 255 ? 12.517 -28.468 -43.705 1.00 50.54 249 ILE A N 1
ATOM 1935 C CA . ILE A 1 255 ? 11.094 -28.568 -43.365 1.00 51.13 249 ILE A CA 1
ATOM 1936 C C . ILE A 1 255 ? 10.828 -27.925 -42.011 1.00 52.41 249 ILE A C 1
ATOM 1937 O O . ILE A 1 255 ? 9.876 -27.151 -41.846 1.00 48.49 249 ILE A O 1
ATOM 1942 N N . GLU A 1 256 ? 11.669 -28.236 -41.019 1.00 54.27 250 GLU A N 1
ATOM 1943 C CA . GLU A 1 256 ? 11.417 -27.710 -39.677 1.00 53.64 250 GLU A CA 1
ATOM 1944 C C . GLU A 1 256 ? 11.725 -26.216 -39.579 1.00 51.63 250 GLU A C 1
ATOM 1945 O O . GLU A 1 256 ? 11.018 -25.479 -38.880 1.00 49.67 250 GLU A O 1
ATOM 1951 N N . THR A 1 257 ? 12.752 -25.735 -40.286 1.00 52.17 251 THR A N 1
ATOM 1952 C CA . THR A 1 257 ? 12.984 -24.292 -40.338 1.00 50.74 251 THR A CA 1
ATOM 1953 C C . THR A 1 257 ? 11.788 -23.563 -40.932 1.00 49.76 251 THR A C 1
ATOM 1954 O O . THR A 1 257 ? 11.365 -22.521 -40.415 1.00 52.29 251 THR A O 1
ATOM 1958 N N . VAL A 1 258 ? 11.231 -24.094 -42.022 1.00 46.75 252 VAL A N 1
ATOM 1959 C CA . VAL A 1 258 ? 10.080 -23.459 -42.650 1.00 48.13 252 VAL A CA 1
ATOM 1960 C C . VAL A 1 258 ? 8.886 -23.473 -41.706 1.00 48.97 252 VAL A C 1
ATOM 1961 O O . VAL A 1 258 ? 8.257 -22.437 -41.473 1.00 51.89 252 VAL A O 1
ATOM 1965 N N . ILE A 1 259 ? 8.579 -24.635 -41.123 1.00 49.10 253 ILE A N 1
ATOM 1966 C CA . ILE A 1 259 ? 7.439 -24.725 -40.213 1.00 47.24 253 ILE A CA 1
ATOM 1967 C C . ILE A 1 259 ? 7.582 -23.722 -39.076 1.00 49.25 253 ILE A C 1
ATOM 1968 O O . ILE A 1 259 ? 6.602 -23.088 -38.662 1.00 51.73 253 ILE A O 1
ATOM 1973 N N . THR A 1 260 ? 8.806 -23.528 -38.581 1.00 48.07 254 THR A N 1
ATOM 1974 C CA . THR A 1 260 ? 8.987 -22.636 -37.442 1.00 51.56 254 THR A CA 1
ATOM 1975 C C . THR A 1 260 ? 8.896 -21.164 -37.848 1.00 51.75 254 THR A C 1
ATOM 1976 O O . THR A 1 260 ? 8.291 -20.358 -37.130 1.00 53.74 254 THR A O 1
ATOM 1980 N N . TYR A 1 261 ? 9.471 -20.786 -38.996 1.00 50.05 255 TYR A N 1
ATOM 1981 C CA . TYR A 1 261 ? 9.695 -19.371 -39.274 1.00 51.38 255 TYR A CA 1
ATOM 1982 C C . TYR A 1 261 ? 8.993 -18.804 -40.507 1.00 51.76 255 TYR A C 1
ATOM 1983 O O . TYR A 1 261 ? 9.157 -17.610 -40.785 1.00 52.56 255 TYR A O 1
ATOM 1992 N N . GLY A 1 262 ? 8.208 -19.589 -41.243 1.00 49.68 256 GLY A N 1
ATOM 1993 C CA . GLY A 1 262 ? 7.667 -19.107 -42.502 1.00 48.29 256 GLY A CA 1
ATOM 1994 C C . GLY A 1 262 ? 6.660 -17.981 -42.390 1.00 47.28 256 GLY A C 1
ATOM 1995 O O . GLY A 1 262 ? 6.837 -16.909 -42.982 1.00 51.39 256 GLY A O 1
ATOM 1996 N N . LYS A 1 263 ? 5.580 -18.223 -41.647 1.00 47.24 257 LYS A N 1
ATOM 1997 C CA . LYS A 1 263 ? 4.585 -17.179 -41.448 1.00 55.05 257 LYS A CA 1
ATOM 1998 C C . LYS A 1 263 ? 5.171 -16.002 -40.677 1.00 54.73 257 LYS A C 1
ATOM 1999 O O . LYS A 1 263 ? 4.747 -14.856 -40.872 1.00 53.75 257 LYS A O 1
ATOM 2005 N N . ALA A 1 264 ? 6.176 -16.255 -39.833 1.00 54.09 258 ALA A N 1
ATOM 2006 C CA . ALA A 1 264 ? 6.880 -15.165 -39.162 1.00 54.22 258 ALA A CA 1
ATOM 2007 C C . ALA A 1 264 ? 7.585 -14.265 -40.172 1.00 53.61 258 ALA A C 1
ATOM 2008 O O . ALA A 1 264 ? 7.539 -13.032 -40.067 1.00 53.44 258 ALA A O 1
ATOM 2010 N N . VAL A 1 265 ? 8.240 -14.868 -41.167 1.00 52.51 259 VAL A N 1
ATOM 2011 C CA . VAL A 1 265 ? 8.910 -14.076 -42.195 1.00 54.98 259 VAL A CA 1
ATOM 2012 C C . VAL A 1 265 ? 7.887 -13.337 -43.052 1.00 53.10 259 VAL A C 1
ATOM 2013 O O . VAL A 1 265 ? 8.110 -12.191 -43.459 1.00 52.44 259 VAL A O 1
ATOM 2017 N N . ASP A 1 266 ? 6.757 -13.984 -43.348 1.00 52.73 260 ASP A N 1
ATOM 2018 C CA . ASP A 1 266 ? 5.653 -13.286 -44.010 1.00 53.52 260 ASP A CA 1
ATOM 2019 C C . ASP A 1 266 ? 5.266 -12.027 -43.239 1.00 52.17 260 ASP A C 1
ATOM 2020 O O . ASP A 1 266 ? 5.117 -10.941 -43.815 1.00 48.98 260 ASP A O 1
ATOM 2025 N N . HIS A 1 267 ? 5.097 -12.172 -41.924 1.00 55.53 261 HIS A N 1
ATOM 2026 C CA . HIS A 1 267 ? 4.718 -11.055 -41.064 1.00 54.39 261 HIS A CA 1
ATOM 2027 C C . HIS A 1 267 ? 5.760 -9.939 -41.118 1.00 56.23 261 HIS A C 1
ATOM 2028 O O . HIS A 1 267 ? 5.420 -8.752 -41.231 1.00 55.22 261 HIS A O 1
ATOM 2035 N N . VAL A 1 268 ? 7.041 -10.309 -41.036 1.00 53.04 262 VAL A N 1
ATOM 2036 C CA . VAL A 1 268 ? 8.111 -9.312 -41.039 1.00 53.94 262 VAL A CA 1
ATOM 2037 C C . VAL A 1 268 ? 8.160 -8.577 -42.374 1.00 55.12 262 VAL A C 1
ATOM 2038 O O . VAL A 1 268 ? 8.392 -7.363 -42.423 1.00 55.06 262 VAL A O 1
ATOM 2042 N N . GLU A 1 269 ? 7.958 -9.302 -43.478 1.00 50.57 263 GLU A N 1
ATOM 2043 C CA . GLU A 1 269 ? 7.894 -8.665 -44.791 1.00 51.87 263 GLU A CA 1
ATOM 2044 C C . GLU A 1 269 ? 6.742 -7.672 -44.860 1.00 55.09 263 GLU A C 1
ATOM 2045 O O . GLU A 1 269 ? 6.886 -6.566 -45.397 1.00 51.47 263 GLU A O 1
ATOM 2051 N N . LYS A 1 270 ? 5.577 -8.068 -44.340 1.00 55.77 264 LYS A N 1
ATOM 2052 C CA . LYS A 1 270 ? 4.433 -7.162 -44.306 1.00 51.69 264 LYS A CA 1
ATOM 2053 C C . LYS A 1 270 ? 4.766 -5.884 -43.545 1.00 53.00 264 LYS A C 1
ATOM 2054 O O . LYS A 1 270 ? 4.458 -4.774 -44.004 1.00 54.30 264 LYS A O 1
ATOM 2060 N N . CYS A 1 271 ? 5.433 -6.022 -42.397 1.00 50.67 265 CYS A N 1
ATOM 2061 C CA . CYS A 1 271 ? 5.784 -4.853 -41.593 1.00 47.52 265 CYS A CA 1
ATOM 2062 C C . CYS A 1 271 ? 6.789 -3.957 -42.313 1.00 51.34 265 CYS A C 1
ATOM 2063 O O . CYS A 1 271 ? 6.650 -2.727 -42.321 1.00 49.10 265 CYS A O 1
ATOM 2066 N N . TYR A 1 272 ? 7.822 -4.556 -42.912 1.00 50.66 266 TYR A N 1
ATOM 2067 C CA . TYR A 1 272 ? 8.816 -3.756 -43.622 1.00 48.67 266 TYR A CA 1
ATOM 2068 C C . TYR A 1 272 ? 8.190 -3.013 -44.793 1.00 50.36 266 TYR A C 1
ATOM 2069 O O . TYR A 1 272 ? 8.490 -1.833 -45.022 1.00 50.73 266 TYR A O 1
ATOM 2078 N N . LEU A 1 273 ? 7.324 -3.687 -45.556 1.00 52.85 267 LEU A N 1
ATOM 2079 C CA . LEU A 1 273 ? 6.622 -2.996 -46.630 1.00 52.96 267 LEU A CA 1
ATOM 2080 C C . LEU A 1 273 ? 5.801 -1.837 -46.085 1.00 52.90 267 LEU A C 1
ATOM 2081 O O . LEU A 1 273 ? 5.842 -0.734 -46.636 1.00 53.65 267 LEU A O 1
ATOM 2086 N N . PHE A 1 274 ? 5.078 -2.055 -44.980 1.00 52.75 268 PHE A N 1
ATOM 2087 C CA . PHE A 1 274 ? 4.342 -0.953 -44.362 1.00 50.49 268 PHE A CA 1
ATOM 2088 C C . PHE A 1 274 ? 5.264 0.216 -44.031 1.00 53.08 268 PHE A C 1
ATOM 2089 O O . PHE A 1 274 ? 4.881 1.381 -44.187 1.00 52.01 268 PHE A O 1
ATOM 2097 N N . LEU A 1 275 ? 6.481 -0.073 -43.565 1.00 53.91 269 LEU A N 1
ATOM 2098 C CA . LEU A 1 275 ? 7.406 1.013 -43.244 1.00 51.27 269 LEU A CA 1
ATOM 2099 C C . LEU A 1 275 ? 7.885 1.736 -44.498 1.00 52.32 269 LEU A C 1
ATOM 2100 O O . LEU A 1 275 ? 8.081 2.957 -44.477 1.00 51.28 269 LEU A O 1
ATOM 2105 N N . LYS A 1 276 ? 8.077 1.008 -45.599 1.00 51.12 270 LYS A N 1
ATOM 2106 C CA . LYS A 1 276 ? 8.492 1.663 -46.838 1.00 55.51 270 LYS A CA 1
ATOM 2107 C C . LYS A 1 276 ? 7.416 2.611 -47.356 1.00 58.25 270 LYS A C 1
ATOM 2108 O O . LYS A 1 276 ? 7.725 3.671 -47.914 1.00 60.64 270 LYS A O 1
ATOM 2114 N N . GLU A 1 277 ? 6.145 2.251 -47.172 1.00 57.33 271 GLU A N 1
ATOM 2115 C CA . GLU A 1 277 ? 5.051 3.019 -47.752 1.00 58.14 271 GLU A CA 1
ATOM 2116 C C . GLU A 1 277 ? 4.672 4.243 -46.929 1.00 58.81 271 GLU A C 1
ATOM 2117 O O . GLU A 1 277 ? 3.973 5.122 -47.445 1.00 57.68 271 GLU A O 1
ATOM 2123 N N . ASN A 1 278 ? 5.115 4.333 -45.671 1.00 55.37 272 ASN A N 1
ATOM 2124 C CA . ASN A 1 278 ? 4.553 5.314 -44.753 1.00 56.07 272 ASN A CA 1
ATOM 2125 C C . ASN A 1 278 ? 5.564 6.142 -43.970 1.00 55.90 272 ASN A C 1
ATOM 2126 O O . ASN A 1 278 ? 5.169 7.165 -43.401 1.00 57.44 272 ASN A O 1
ATOM 2131 N N . ASN A 1 279 ? 6.835 5.752 -43.910 1.00 54.09 273 ASN A N 1
ATOM 2132 C CA . ASN A 1 279 ? 7.846 6.528 -43.190 1.00 52.97 273 ASN A CA 1
ATOM 2133 C C . ASN A 1 279 ? 8.755 7.210 -44.208 1.00 60.51 273 ASN A C 1
ATOM 2134 O O . ASN A 1 279 ? 9.621 6.569 -44.809 1.00 61.42 273 ASN A O 1
ATOM 2139 N N . ARG A 1 280 ? 8.561 8.519 -44.385 1.00 62.64 274 ARG A N 1
ATOM 2140 C CA . ARG A 1 280 ? 9.450 9.294 -45.246 1.00 65.09 274 ARG A CA 1
ATOM 2141 C C . ARG A 1 280 ? 10.802 9.513 -44.581 1.00 65.23 274 ARG A C 1
ATOM 2142 O O . ARG A 1 280 ? 11.853 9.365 -45.218 1.00 65.29 274 ARG A O 1
ATOM 2150 N N . ASN A 1 281 ? 10.792 9.864 -43.294 1.00 60.97 275 ASN A N 1
ATOM 2151 C CA . ASN A 1 281 ? 12.012 10.149 -42.559 1.00 60.88 275 ASN A CA 1
ATOM 2152 C C . ASN A 1 281 ? 12.889 8.900 -42.459 1.00 60.64 275 ASN A C 1
ATOM 2153 O O . ASN A 1 281 ? 12.422 7.781 -42.688 1.00 58.31 275 ASN A O 1
ATOM 2158 N N . PRO A 1 282 ? 14.171 9.071 -42.132 1.00 59.92 276 PRO A N 1
ATOM 2159 C CA . PRO A 1 282 ? 15.055 7.908 -42.009 1.00 56.64 276 PRO A CA 1
ATOM 2160 C C . PRO A 1 282 ? 14.631 6.988 -40.877 1.00 55.97 276 PRO A C 1
ATOM 2161 O O . PRO A 1 282 ? 14.112 7.422 -39.846 1.00 55.43 276 PRO A O 1
ATOM 2165 N N . PHE A 1 283 ? 14.864 5.697 -41.087 1.00 54.87 277 PHE A N 1
ATOM 2166 C CA . PHE A 1 283 ? 14.638 4.699 -40.057 1.00 54.25 277 PHE A CA 1
ATOM 2167 C C . PHE A 1 283 ? 15.598 3.544 -40.288 1.00 54.10 277 PHE A C 1
ATOM 2168 O O . PHE A 1 283 ? 16.239 3.438 -41.336 1.00 57.73 277 PHE A O 1
ATOM 2176 N N . GLU A 1 284 ? 15.693 2.676 -39.288 1.00 49.96 278 GLU A N 1
ATOM 2177 C CA . GLU A 1 284 ? 16.303 1.367 -39.436 1.00 49.88 278 GLU A CA 1
ATOM 2178 C C . GLU A 1 284 ? 15.395 0.350 -38.760 1.00 48.10 278 GLU A C 1
ATOM 2179 O O . GLU A 1 284 ? 14.438 0.704 -38.066 1.00 47.97 278 GLU A O 1
ATOM 2185 N N . LEU A 1 285 ? 15.695 -0.926 -38.969 1.00 47.39 279 LEU A N 1
ATOM 2186 C CA . LEU A 1 285 ? 14.785 -1.998 -38.598 1.00 48.03 279 LEU A CA 1
ATOM 2187 C C . LEU A 1 285 ? 15.521 -3.118 -37.881 1.00 48.95 279 LEU A C 1
ATOM 2188 O O . LEU A 1 285 ? 16.618 -3.516 -38.283 1.00 51.87 279 LEU A O 1
ATOM 2193 N N . GLU A 1 286 ? 14.901 -3.622 -36.817 1.00 45.64 280 GLU A N 1
ATOM 2194 C CA . GLU A 1 286 ? 15.383 -4.785 -36.086 1.00 49.76 280 GLU A CA 1
ATOM 2195 C C . GLU A 1 286 ? 14.358 -5.903 -36.211 1.00 47.95 280 GLU A C 1
ATOM 2196 O O . GLU A 1 286 ? 13.164 -5.684 -35.979 1.00 47.27 280 GLU A O 1
ATOM 2202 N N . VAL A 1 287 ? 14.818 -7.082 -36.634 1.00 47.55 281 VAL A N 1
ATOM 2203 C CA . VAL A 1 287 ? 13.918 -8.266 -36.739 1.00 48.41 281 VAL A CA 1
ATOM 2204 C C . VAL A 1 287 ? 14.147 -9.138 -35.498 1.00 48.80 281 VAL A C 1
ATOM 2205 O O . VAL A 1 287 ? 15.326 -9.413 -35.197 1.00 51.45 281 VAL A O 1
ATOM 2209 N N . SER A 1 288 ? 13.080 -9.567 -34.816 1.00 52.79 282 SER A N 1
ATOM 2210 C CA . SER A 1 288 ? 13.306 -10.330 -33.563 1.00 55.31 282 SER A CA 1
ATOM 2211 C C . SER A 1 288 ? 12.981 -11.814 -33.765 1.00 56.44 282 SER A C 1
ATOM 2212 O O . SER A 1 288 ? 11.831 -12.120 -34.122 1.00 54.47 282 SER A O 1
ATOM 2215 N N . VAL A 1 289 ? 13.971 -12.687 -33.574 1.00 54.30 283 VAL A N 1
ATOM 2216 C CA . VAL A 1 289 ? 13.781 -14.165 -33.651 1.00 56.31 283 VAL A CA 1
ATOM 2217 C C . VAL A 1 289 ? 13.921 -14.712 -32.224 1.00 59.40 283 VAL A C 1
ATOM 2218 O O . VAL A 1 289 ? 14.032 -15.945 -32.069 1.00 58.92 283 VAL A O 1
ATOM 2222 N N . ASP A 1 290 ? 13.925 -13.832 -31.222 1.00 62.69 284 ASP A N 1
ATOM 2223 C CA . ASP A 1 290 ? 14.208 -14.249 -29.820 1.00 61.80 284 ASP A CA 1
ATOM 2224 C C . ASP A 1 290 ? 13.160 -15.249 -29.327 1.00 63.79 284 ASP A C 1
ATOM 2225 O O . ASP A 1 290 ? 13.550 -16.207 -28.631 1.00 66.75 284 ASP A O 1
ATOM 2230 N N . GLU A 1 291 ? 11.900 -15.130 -29.739 1.00 66.84 285 GLU A N 1
ATOM 2231 C CA . GLU A 1 291 ? 10.789 -15.953 -29.172 1.00 65.70 285 GLU A CA 1
ATOM 2232 C C . GLU A 1 291 ? 10.975 -17.484 -29.206 1.00 63.24 285 GLU A C 1
ATOM 2233 O O . GLU A 1 291 ? 10.276 -18.149 -28.420 1.00 65.21 285 GLU A O 1
ATOM 2239 N N . THR A 1 292 ? 11.829 -18.046 -30.059 1.00 60.41 286 THR A N 1
ATOM 2240 C CA . THR A 1 292 ? 11.882 -19.530 -30.120 1.00 63.17 286 THR A CA 1
ATOM 2241 C C . THR A 1 292 ? 12.373 -20.107 -28.810 1.00 67.01 286 THR A C 1
ATOM 2242 O O . THR A 1 292 ? 13.343 -19.556 -28.256 1.00 67.60 286 THR A O 1
ATOM 2246 N N . SER A 1 293 ? 11.730 -21.169 -28.307 1.00 66.84 287 SER A N 1
ATOM 2247 C CA . SER A 1 293 ? 12.254 -21.858 -27.098 1.00 67.68 287 SER A CA 1
ATOM 2248 C C . SER A 1 293 ? 13.615 -22.485 -27.412 1.00 67.39 287 SER A C 1
ATOM 2249 O O . SER A 1 293 ? 14.523 -22.400 -26.561 1.00 69.73 287 SER A O 1
ATOM 2252 N N . THR A 1 294 ? 13.732 -23.106 -28.587 1.00 65.66 288 THR A N 1
ATOM 2253 C CA . THR A 1 294 ? 15.004 -23.721 -29.020 1.00 64.06 288 THR A CA 1
ATOM 2254 C C . THR A 1 294 ? 15.999 -22.649 -29.386 1.00 60.93 288 THR A C 1
ATOM 2255 O O . THR A 1 294 ? 15.569 -21.596 -29.898 1.00 58.06 288 THR A O 1
ATOM 2259 N N . PRO A 1 295 ? 17.312 -22.853 -29.162 1.00 58.66 289 PRO A N 1
ATOM 2260 C CA . PRO A 1 295 ? 18.305 -21.905 -29.639 1.00 56.62 289 PRO A CA 1
ATOM 2261 C C . PRO A 1 295 ? 18.271 -21.905 -31.161 1.00 57.78 289 PRO A C 1
ATOM 2262 O O . PRO A 1 295 ? 18.096 -22.985 -31.755 1.00 58.00 289 PRO A O 1
ATOM 2266 N N . THR A 1 296 ? 18.437 -20.736 -31.787 1.00 55.29 290 THR A N 1
ATOM 2267 C CA . THR A 1 296 ? 18.357 -20.633 -33.262 1.00 51.61 290 THR A CA 1
ATOM 2268 C C . THR A 1 296 ? 19.513 -21.381 -33.895 1.00 49.23 290 THR A C 1
ATOM 2269 O O . THR A 1 296 ? 20.667 -21.061 -33.556 1.00 52.27 290 THR A O 1
ATOM 2273 N N . THR A 1 297 ? 19.225 -22.338 -34.787 1.00 45.19 291 THR A N 1
ATOM 2274 C CA . THR A 1 297 ? 20.274 -23.076 -35.464 1.00 48.11 291 THR A CA 1
ATOM 2275 C C . THR A 1 297 ? 20.939 -22.196 -36.520 1.00 48.71 291 THR A C 1
ATOM 2276 O O . THR A 1 297 ? 20.333 -21.245 -37.020 1.00 48.96 291 THR A O 1
ATOM 2280 N N . PRO A 1 298 ? 22.198 -22.483 -36.865 1.00 46.91 292 PRO A N 1
ATOM 2281 C CA . PRO A 1 298 ? 22.829 -21.729 -37.961 1.00 49.06 292 PRO A CA 1
ATOM 2282 C C . PRO A 1 298 ? 22.092 -21.883 -39.279 1.00 48.43 292 PRO A C 1
ATOM 2283 O O . PRO A 1 298 ? 22.027 -20.932 -40.068 1.00 45.01 292 PRO A O 1
ATOM 2287 N N . LEU A 1 299 ? 21.515 -23.062 -39.532 1.00 47.84 293 LEU A N 1
ATOM 2288 C CA . LEU A 1 299 ? 20.724 -23.256 -40.742 1.00 45.79 293 LEU A CA 1
ATOM 2289 C C . LEU A 1 299 ? 19.498 -22.352 -40.748 1.00 46.99 293 LEU A C 1
ATOM 2290 O O . LEU A 1 299 ? 19.156 -21.765 -41.780 1.00 46.74 293 LEU A O 1
ATOM 2295 N N . ALA A 1 300 ? 18.828 -22.216 -39.601 1.00 48.21 294 ALA A N 1
ATOM 2296 C CA . ALA A 1 300 ? 17.661 -21.341 -39.531 1.00 47.12 294 ALA A CA 1
ATOM 2297 C C . ALA A 1 300 ? 18.060 -19.877 -39.667 1.00 45.44 294 ALA A C 1
ATOM 2298 O O . ALA A 1 300 ? 17.345 -19.089 -40.294 1.00 44.79 294 ALA A O 1
ATOM 2300 N N . HIS A 1 301 ? 19.188 -19.495 -39.066 1.00 48.22 295 HIS A N 1
ATOM 2301 C CA . HIS A 1 301 ? 19.755 -18.164 -39.265 1.00 45.50 295 HIS A CA 1
ATOM 2302 C C . HIS A 1 301 ? 19.946 -17.877 -40.753 1.00 45.81 295 HIS A C 1
ATOM 2303 O O . HIS A 1 301 ? 19.494 -16.843 -41.273 1.00 45.42 295 HIS A O 1
ATOM 2310 N N . ILE A 1 302 ? 20.626 -18.797 -41.448 1.00 48.19 296 ILE A N 1
ATOM 2311 C CA . ILE A 1 302 ? 20.840 -18.678 -42.888 1.00 45.06 296 ILE A CA 1
ATOM 2312 C C . ILE A 1 302 ? 19.511 -18.515 -43.612 1.00 45.71 296 ILE A C 1
ATOM 2313 O O . ILE A 1 302 ? 19.347 -17.622 -44.450 1.00 46.96 296 ILE A O 1
ATOM 2318 N N . PHE A 1 303 ? 18.550 -19.396 -43.315 1.00 45.37 297 PHE A N 1
ATOM 2319 C CA . PHE A 1 303 ? 17.266 -19.362 -44.009 1.00 47.00 297 PHE A CA 1
ATOM 2320 C C . PHE A 1 303 ? 16.571 -18.024 -43.815 1.00 49.36 297 PHE A C 1
ATOM 2321 O O . PHE A 1 303 ? 16.064 -17.434 -44.775 1.00 48.86 297 PHE A O 1
ATOM 2329 N N . ILE A 1 304 ? 16.528 -17.533 -42.575 1.00 46.53 298 ILE A N 1
ATOM 2330 C CA . ILE A 1 304 ? 15.795 -16.304 -42.286 1.00 46.76 298 ILE A CA 1
ATOM 2331 C C . ILE A 1 304 ? 16.433 -15.124 -43.005 1.00 45.24 298 ILE A C 1
ATOM 2332 O O . ILE A 1 304 ? 15.747 -14.328 -43.660 1.00 47.84 298 ILE A O 1
ATOM 2337 N N . VAL A 1 305 ? 17.758 -14.997 -42.907 1.00 44.82 299 VAL A N 1
ATOM 2338 C CA . VAL A 1 305 ? 18.409 -13.848 -43.531 1.00 45.77 299 VAL A CA 1
ATOM 2339 C C . VAL A 1 305 ? 18.312 -13.933 -45.053 1.00 49.97 299 VAL A C 1
ATOM 2340 O O . VAL A 1 305 ? 18.102 -12.918 -45.731 1.00 51.19 299 VAL A O 1
ATOM 2344 N N . GLU A 1 306 ? 18.422 -15.141 -45.615 1.00 46.80 300 GLU A N 1
ATOM 2345 C CA . GLU A 1 306 ? 18.331 -15.289 -47.064 1.00 48.77 300 GLU A CA 1
ATOM 2346 C C . GLU A 1 306 ? 16.918 -15.021 -47.565 1.00 50.43 300 GLU A C 1
ATOM 2347 O O . GLU A 1 306 ? 16.737 -14.447 -48.645 1.00 51.72 300 GLU A O 1
ATOM 2353 N N . GLU A 1 307 ? 15.904 -15.430 -46.800 1.00 49.33 301 GLU A N 1
ATOM 2354 C CA . GLU A 1 307 ? 14.529 -15.137 -47.184 1.00 46.27 301 GLU A CA 1
ATOM 2355 C C . GLU A 1 307 ? 14.248 -13.644 -47.101 1.00 49.67 301 GLU A C 1
ATOM 2356 O O . GLU A 1 307 ? 13.520 -13.099 -47.937 1.00 53.87 301 GLU A O 1
ATOM 2362 N N . LEU A 1 308 ? 14.820 -12.964 -46.105 1.00 46.41 302 LEU A N 1
ATOM 2363 C CA . LEU A 1 308 ? 14.654 -11.516 -46.030 1.00 49.38 302 LEU A CA 1
ATOM 2364 C C . LEU A 1 308 ? 15.329 -10.822 -47.208 1.00 47.93 302 LEU A C 1
ATOM 2365 O O . LEU A 1 308 ? 14.756 -9.900 -47.803 1.00 46.24 302 LEU A O 1
ATOM 2370 N N . LYS A 1 309 ? 16.544 -11.251 -47.561 1.00 48.03 303 LYS A N 1
ATOM 2371 C CA . LYS A 1 309 ? 17.241 -10.661 -48.702 1.00 47.25 303 LYS A CA 1
ATOM 2372 C C . LYS A 1 309 ? 16.474 -10.896 -49.998 1.00 50.43 303 LYS A C 1
ATOM 2373 O O . LYS A 1 309 ? 16.300 -9.977 -50.807 1.00 53.71 303 LYS A O 1
ATOM 2379 N N . ARG A 1 310 ? 16.015 -12.133 -50.213 1.00 48.58 304 ARG A N 1
ATOM 2380 C CA . ARG A 1 310 ? 15.287 -12.474 -51.431 1.00 51.86 304 ARG A CA 1
ATOM 2381 C C . ARG A 1 310 ? 14.031 -11.626 -51.601 1.00 51.59 304 ARG A C 1
ATOM 2382 O O . ARG A 1 310 ? 13.630 -11.331 -52.733 1.00 55.36 304 ARG A O 1
ATOM 2390 N N . ARG A 1 311 ? 13.407 -11.218 -50.500 1.00 49.48 305 ARG A N 1
ATOM 2391 C CA . ARG A 1 311 ? 12.175 -10.444 -50.549 1.00 49.34 305 ARG A CA 1
ATOM 2392 C C . ARG A 1 311 ? 12.419 -8.941 -50.542 1.00 46.89 305 ARG A C 1
ATOM 2393 O O . ARG A 1 311 ? 11.456 -8.170 -50.608 1.00 43.96 305 ARG A O 1
ATOM 2401 N N . GLY A 1 312 ? 13.674 -8.508 -50.455 1.00 47.98 306 GLY A N 1
ATOM 2402 C CA . GLY A 1 312 ? 14.007 -7.099 -50.467 1.00 52.02 306 GLY A CA 1
ATOM 2403 C C . GLY A 1 312 ? 13.950 -6.400 -49.128 1.00 49.36 306 GLY A C 1
ATOM 2404 O O . GLY A 1 312 ? 13.940 -5.164 -49.097 1.00 50.53 306 GLY A O 1
ATOM 2405 N N . VAL A 1 313 ? 13.927 -7.141 -48.027 1.00 50.33 307 VAL A N 1
ATOM 2406 C CA . VAL A 1 313 ? 13.759 -6.551 -46.704 1.00 51.79 307 VAL A CA 1
ATOM 2407 C C . VAL A 1 313 ? 15.095 -6.014 -46.214 1.00 49.28 307 VAL A C 1
ATOM 2408 O O . VAL A 1 313 ? 16.064 -6.763 -46.053 1.00 48.64 307 VAL A O 1
ATOM 2412 N N . VAL A 1 314 ? 15.155 -4.720 -45.958 1.00 50.45 308 VAL A N 1
ATOM 2413 C CA . VAL A 1 314 ? 16.347 -4.102 -45.387 1.00 52.90 308 VAL A CA 1
ATOM 2414 C C . VAL A 1 314 ? 16.209 -4.138 -43.870 1.00 53.42 308 VAL A C 1
ATOM 2415 O O . VAL A 1 314 ? 15.218 -3.652 -43.313 1.00 57.27 308 VAL A O 1
ATOM 2419 N N . PHE A 1 315 ? 17.197 -4.721 -43.200 1.00 51.38 309 PHE A N 1
ATOM 2420 C CA . PHE A 1 315 ? 17.245 -4.718 -41.751 1.00 53.00 309 PHE A CA 1
ATOM 2421 C C . PHE A 1 315 ? 18.668 -4.452 -41.296 1.00 53.51 309 PHE A C 1
ATOM 2422 O O . PHE A 1 315 ? 19.632 -4.705 -42.020 1.00 50.98 309 PHE A O 1
ATOM 2430 N N . THR A 1 316 ? 18.781 -3.949 -40.070 1.00 52.11 310 THR A N 1
ATOM 2431 C CA . THR A 1 316 ? 20.066 -3.646 -39.460 1.00 49.44 310 THR A CA 1
ATOM 2432 C C . THR A 1 316 ? 20.405 -4.547 -38.282 1.00 50.72 310 THR A C 1
ATOM 2433 O O . THR A 1 316 ? 21.585 -4.822 -38.050 1.00 49.14 310 THR A O 1
ATOM 2437 N N . ASN A 1 317 ? 19.407 -5.015 -37.537 1.00 50.11 311 ASN A N 1
ATOM 2438 C CA . ASN A 1 317 ? 19.624 -5.813 -36.339 1.00 49.32 311 ASN A CA 1
ATOM 2439 C C . ASN A 1 317 ? 18.857 -7.122 -36.440 1.00 51.33 311 ASN A C 1
ATOM 2440 O O . ASN A 1 317 ? 17.651 -7.121 -36.708 1.00 52.32 311 ASN A O 1
ATOM 2445 N N . LEU A 1 318 ? 19.557 -8.229 -36.218 1.00 48.11 312 LEU A N 1
ATOM 2446 C CA . LEU A 1 318 ? 18.945 -9.543 -36.102 1.00 45.99 312 LEU A CA 1
ATOM 2447 C C . LEU A 1 318 ? 19.055 -10.011 -34.658 1.00 47.27 312 LEU A C 1
ATOM 2448 O O . LEU A 1 318 ? 20.151 -10.023 -34.086 1.00 46.30 312 LEU A O 1
ATOM 2453 N N . ALA A 1 319 ? 17.925 -10.394 -34.075 1.00 48.08 313 ALA A N 1
ATOM 2454 C CA . ALA A 1 319 ? 17.857 -10.820 -32.680 1.00 48.85 313 ALA A CA 1
ATOM 2455 C C . ALA A 1 319 ? 17.683 -12.337 -32.649 1.00 49.43 313 ALA A C 1
ATOM 2456 O O . ALA A 1 319 ? 16.562 -12.849 -32.633 1.00 52.14 313 ALA A O 1
ATOM 2458 N N . LEU A 1 320 ? 18.803 -13.054 -32.643 1.00 49.77 314 LEU A N 1
ATOM 2459 C CA . LEU A 1 320 ? 18.768 -14.501 -32.514 1.00 54.01 314 LEU A CA 1
ATOM 2460 C C . LEU A 1 320 ? 18.455 -14.906 -31.076 1.00 57.10 314 LEU A C 1
ATOM 2461 O O . LEU A 1 320 ? 18.671 -14.149 -30.126 1.00 54.56 314 LEU A O 1
ATOM 2466 N N . ARG A 1 321 ? 17.924 -16.118 -30.925 1.00 58.51 315 ARG A N 1
ATOM 2467 C CA . ARG A 1 321 ? 17.798 -16.762 -29.620 1.00 57.31 315 ARG A CA 1
ATOM 2468 C C . ARG A 1 321 ? 19.025 -17.655 -29.475 1.00 55.41 315 ARG A C 1
ATOM 2469 O O . ARG A 1 321 ? 19.073 -18.756 -30.027 1.00 57.16 315 ARG A O 1
ATOM 2477 N N . PHE A 1 322 ? 20.019 -17.170 -28.737 1.00 52.71 316 PHE A N 1
ATOM 2478 C CA . PHE A 1 322 ? 21.277 -17.884 -28.602 1.00 55.42 316 PHE A CA 1
ATOM 2479 C C . PHE A 1 322 ? 21.158 -18.998 -27.566 1.00 58.18 316 PHE A C 1
ATOM 2480 O O . PHE A 1 322 ? 20.217 -19.048 -26.766 1.00 58.88 316 PHE A O 1
ATOM 2488 N N . VAL A 1 323 ? 22.136 -19.906 -27.596 1.00 58.90 317 VAL A N 1
ATOM 2489 C CA . VAL A 1 323 ? 22.098 -21.061 -26.715 1.00 59.35 317 VAL A CA 1
ATOM 2490 C C . VAL A 1 323 ? 22.214 -20.613 -25.259 1.00 57.61 317 VAL A C 1
ATOM 2491 O O . VAL A 1 323 ? 22.769 -19.551 -24.950 1.00 57.92 317 VAL A O 1
ATOM 2495 N N . GLY A 1 324 ? 21.658 -21.421 -24.361 1.00 56.79 318 GLY A N 1
ATOM 2496 C CA . GLY A 1 324 ? 21.765 -21.169 -22.940 1.00 60.69 318 GLY A CA 1
ATOM 2497 C C . GLY A 1 324 ? 20.464 -20.747 -22.293 1.00 60.39 318 GLY A C 1
ATOM 2498 O O . GLY A 1 324 ? 19.380 -21.092 -22.769 1.00 60.09 318 GLY A O 1
ATOM 2499 N N . GLU A 1 325 ? 20.564 -20.002 -21.197 1.00 60.63 319 GLU A N 1
ATOM 2500 C CA . GLU A 1 325 ? 19.407 -19.485 -20.479 1.00 61.36 319 GLU A CA 1
ATOM 2501 C C . GLU A 1 325 ? 19.507 -17.969 -20.408 1.00 58.40 319 GLU A C 1
ATOM 2502 O O . GLU A 1 325 ? 20.558 -17.428 -20.046 1.00 60.31 319 GLU A O 1
ATOM 2508 N N . TRP A 1 326 ? 18.418 -17.287 -20.757 1.00 58.13 320 TRP A N 1
ATOM 2509 C CA . TRP A 1 326 ? 18.365 -15.828 -20.744 1.00 55.15 320 TRP A CA 1
ATOM 2510 C C . TRP A 1 326 ? 17.114 -15.399 -19.974 1.00 55.19 320 TRP A C 1
ATOM 2511 O O . TRP A 1 326 ? 16.145 -14.894 -20.545 1.00 55.68 320 TRP A O 1
ATOM 2522 N N . GLN A 1 327 ? 17.146 -15.612 -18.664 1.00 57.91 321 GLN A N 1
ATOM 2523 C CA . GLN A 1 327 ? 16.057 -15.234 -17.780 1.00 56.24 321 GLN A CA 1
ATOM 2524 C C . GLN A 1 327 ? 16.258 -13.805 -17.298 1.00 55.35 321 GLN A C 1
ATOM 2525 O O . GLN A 1 327 ? 17.388 -13.336 -17.139 1.00 56.80 321 GLN A O 1
ATOM 2531 N N . LYS A 1 328 ? 15.147 -13.117 -17.057 1.00 54.01 322 LYS A N 1
ATOM 2532 C CA . LYS A 1 328 ? 15.216 -11.724 -16.645 1.00 54.81 322 LYS A CA 1
ATOM 2533 C C . LYS A 1 328 ? 15.958 -11.582 -15.320 1.00 53.42 322 LYS A C 1
ATOM 2534 O O . LYS A 1 328 ? 15.881 -12.447 -14.442 1.00 57.31 322 LYS A O 1
ATOM 2540 N N . ALA A 1 329 ? 16.719 -10.488 -15.213 1.00 52.52 323 ALA A N 1
ATOM 2541 C CA . ALA A 1 329 ? 17.322 -9.992 -13.977 1.00 54.42 323 ALA A CA 1
ATOM 2542 C C . ALA A 1 329 ? 18.541 -10.781 -13.506 1.00 53.88 323 ALA A C 1
ATOM 2543 O O . ALA A 1 329 ? 19.394 -10.229 -12.807 1.00 55.29 323 ALA A O 1
ATOM 2545 N N . ILE A 1 330 ? 18.652 -12.054 -13.872 1.00 54.11 324 ILE A N 1
ATOM 2546 C CA . ILE A 1 330 ? 19.716 -12.910 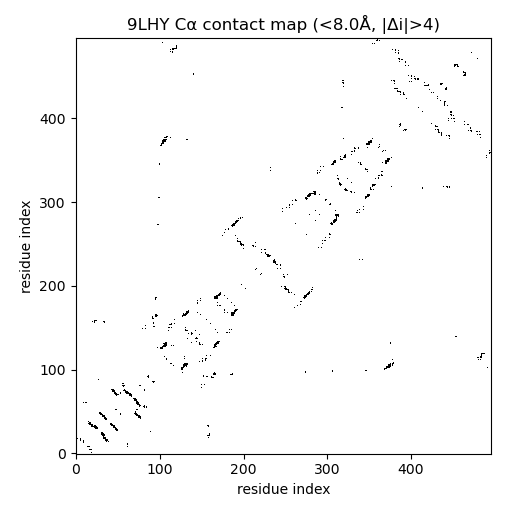-13.366 1.00 53.54 324 ILE A CA 1
ATOM 2547 C C . ILE A 1 330 ? 20.766 -13.128 -14.455 1.00 55.52 324 ILE A C 1
ATOM 2548 O O . ILE A 1 330 ? 20.574 -12.777 -15.618 1.00 56.91 324 ILE A O 1
ATOM 2553 N N . ASP A 1 331 ? 21.894 -13.718 -14.057 1.00 56.90 325 ASP A N 1
ATOM 2554 C CA . ASP A 1 331 ? 23.031 -13.918 -14.946 1.00 55.19 325 ASP A CA 1
ATOM 2555 C C . ASP A 1 331 ? 22.775 -15.068 -15.919 1.00 54.40 325 ASP A C 1
ATOM 2556 O O . ASP A 1 331 ? 21.883 -15.899 -15.729 1.00 52.87 325 ASP A O 1
ATOM 2561 N N . TYR A 1 332 ? 23.586 -15.102 -16.973 1.00 56.45 326 TYR A N 1
ATOM 2562 C CA . TYR A 1 332 ? 23.483 -16.149 -17.980 1.00 57.04 326 TYR A CA 1
ATOM 2563 C C . TYR A 1 332 ? 23.864 -17.499 -17.385 1.00 58.53 326 TYR A C 1
ATOM 2564 O O . TYR A 1 332 ? 24.902 -17.630 -16.729 1.00 60.25 326 TYR A O 1
ATOM 2573 N N . ILE A 1 333 ? 23.023 -18.503 -17.612 1.00 57.59 327 ILE A N 1
ATOM 2574 C CA . ILE A 1 333 ? 23.252 -19.861 -17.134 1.00 60.81 327 ILE A CA 1
ATOM 2575 C C . ILE A 1 333 ? 23.502 -20.757 -18.338 1.00 61.76 327 ILE A C 1
ATOM 2576 O O . ILE A 1 333 ? 22.714 -20.755 -19.293 1.00 61.06 327 ILE A O 1
ATOM 2581 N N . GLY A 1 334 ? 24.585 -21.519 -18.296 1.00 63.70 328 GLY A N 1
ATOM 2582 C CA . GLY A 1 334 ? 24.841 -22.520 -19.308 1.00 59.92 328 GLY A CA 1
ATOM 2583 C C . GLY A 1 334 ? 26.329 -22.705 -19.530 1.00 60.56 328 GLY A C 1
ATOM 2584 O O . GLY A 1 334 ? 27.162 -22.153 -18.815 1.00 57.31 328 GLY A O 1
ATOM 2585 N N . ASP A 1 335 ? 26.639 -23.508 -20.548 1.00 65.02 329 ASP A N 1
ATOM 2586 C CA . ASP A 1 335 ? 28.017 -23.798 -20.936 1.00 63.48 329 ASP A CA 1
ATOM 2587 C C . ASP A 1 335 ? 28.588 -22.592 -21.675 1.00 64.61 329 ASP A C 1
ATOM 2588 O O . ASP A 1 335 ? 28.132 -22.255 -22.772 1.00 65.84 329 ASP A O 1
ATOM 2593 N N . LEU A 1 336 ? 29.605 -21.957 -21.090 1.00 63.42 330 LEU A N 1
ATOM 2594 C CA . LEU A 1 336 ? 30.157 -20.746 -21.687 1.00 66.68 330 LEU A CA 1
ATOM 2595 C C . LEU A 1 336 ? 30.881 -21.013 -23.002 1.00 68.98 330 LEU A C 1
ATOM 2596 O O . LEU A 1 336 ? 30.898 -20.134 -23.866 1.00 68.25 330 LEU A O 1
ATOM 2601 N N . LYS A 1 337 ? 31.438 -22.216 -23.191 1.00 72.45 331 LYS A N 1
ATOM 2602 C CA . LYS A 1 337 ? 32.205 -22.565 -24.393 1.00 69.54 331 LYS A CA 1
ATOM 2603 C C . LYS A 1 337 ? 31.307 -22.978 -25.577 1.00 67.77 331 LYS A C 1
ATOM 2604 O O . LYS A 1 337 ? 31.631 -22.703 -26.739 1.00 69.42 331 LYS A O 1
ATOM 2610 N N . GLU A 1 338 ? 30.142 -23.587 -25.320 1.00 67.44 332 GLU A N 1
ATOM 2611 C CA . GLU A 1 338 ? 29.145 -23.712 -26.382 1.00 68.46 332 GLU A CA 1
ATOM 2612 C C . GLU A 1 338 ? 28.611 -22.351 -26.775 1.00 67.51 332 GLU A C 1
ATOM 2613 O O . GLU A 1 338 ? 28.381 -22.089 -27.956 1.00 67.08 332 GLU A O 1
ATOM 2619 N N . LEU A 1 339 ? 28.383 -21.482 -25.789 1.00 67.40 333 LEU A N 1
ATOM 2620 C CA . LEU A 1 339 ? 28.018 -20.099 -26.068 1.00 67.18 333 LEU A CA 1
ATOM 2621 C C . LEU A 1 339 ? 29.053 -19.453 -26.982 1.00 66.27 333 LEU A C 1
ATOM 2622 O O . LEU A 1 339 ? 28.712 -18.871 -28.019 1.00 64.95 333 LEU A O 1
ATOM 2627 N N . ASP A 1 340 ? 30.334 -19.600 -26.630 1.00 65.62 334 ASP A N 1
ATOM 2628 C CA . ASP A 1 340 ? 31.423 -19.037 -27.422 1.00 64.20 334 ASP A CA 1
ATOM 2629 C C . ASP A 1 340 ? 31.410 -19.574 -28.849 1.00 65.75 334 ASP A C 1
ATOM 2630 O O . ASP A 1 340 ? 31.500 -18.805 -29.814 1.00 65.20 334 ASP A O 1
ATOM 2635 N N . SER A 1 341 ? 31.287 -20.894 -29.003 1.00 67.49 335 SER A N 1
ATOM 2636 C CA . SER A 1 341 ? 31.404 -21.506 -30.323 1.00 65.41 335 SER A CA 1
ATOM 2637 C C . SER A 1 341 ? 30.204 -21.173 -31.210 1.00 64.94 335 SER A C 1
ATOM 2638 O O . SER A 1 341 ? 30.367 -20.823 -32.386 1.00 66.06 335 SER A O 1
ATOM 2641 N N . THR A 1 342 ? 28.985 -21.288 -30.672 1.00 64.43 336 THR A N 1
ATOM 2642 C CA . THR A 1 342 ? 27.807 -20.927 -31.455 1.00 61.97 336 THR A CA 1
ATOM 2643 C C . THR A 1 342 ? 27.775 -19.434 -31.758 1.00 61.63 336 THR A C 1
ATOM 2644 O O . THR A 1 342 ? 27.239 -19.022 -32.795 1.00 58.68 336 THR A O 1
ATOM 2648 N N . LEU A 1 343 ? 28.359 -18.607 -30.887 1.00 62.41 337 LEU A N 1
ATOM 2649 C CA . LEU A 1 343 ? 28.462 -17.188 -31.195 1.00 59.75 337 LEU A CA 1
ATOM 2650 C C . LEU A 1 343 ? 29.434 -16.952 -32.339 1.00 59.75 337 LEU A C 1
ATOM 2651 O O . LEU A 1 343 ? 29.179 -16.117 -33.215 1.00 59.41 337 LEU A O 1
ATOM 2656 N N . ALA A 1 344 ? 30.562 -17.669 -32.338 1.00 60.18 338 ALA A N 1
ATOM 2657 C CA . ALA A 1 344 ? 31.465 -17.629 -33.482 1.00 60.47 338 ALA A CA 1
ATOM 2658 C C . ALA A 1 344 ? 30.722 -17.988 -34.762 1.00 62.04 338 ALA A C 1
ATOM 2659 O O . ALA A 1 344 ? 30.846 -17.299 -35.783 1.00 61.79 338 ALA A O 1
ATOM 2661 N N . GLU A 1 345 ? 29.932 -19.065 -34.711 1.00 60.35 339 GLU A N 1
ATOM 2662 C CA . GLU A 1 345 ? 29.097 -19.445 -35.848 1.00 59.14 339 GLU A CA 1
ATOM 2663 C C . GLU A 1 345 ? 28.238 -18.279 -36.322 1.00 60.45 339 GLU A C 1
ATOM 2664 O O . GLU A 1 345 ? 28.361 -17.826 -37.469 1.00 62.02 339 GLU A O 1
ATOM 2670 N N . HIS A 1 346 ? 27.358 -17.790 -35.441 1.00 61.45 340 HIS A N 1
ATOM 2671 C CA . HIS A 1 346 ? 26.366 -16.796 -35.844 1.00 58.78 340 HIS A CA 1
ATOM 2672 C C . HIS A 1 346 ? 27.022 -15.514 -36.353 1.00 57.39 340 HIS A C 1
ATOM 2673 O O . HIS A 1 346 ? 26.552 -14.917 -37.329 1.00 54.38 340 HIS A O 1
ATOM 2680 N N . ALA A 1 347 ? 28.130 -15.094 -35.737 1.00 56.33 341 ALA A N 1
ATOM 2681 C CA . ALA A 1 347 ? 28.804 -13.877 -36.184 1.00 53.70 341 ALA A CA 1
ATOM 2682 C C . ALA A 1 347 ? 29.470 -14.073 -37.545 1.00 58.90 341 ALA A C 1
ATOM 2683 O O . ALA A 1 347 ? 29.366 -13.210 -38.433 1.00 58.70 341 ALA A O 1
ATOM 2685 N N . ALA A 1 348 ? 30.173 -15.198 -37.726 1.00 59.53 342 ALA A N 1
ATOM 2686 C CA . ALA A 1 348 ? 30.796 -15.478 -39.016 1.00 61.37 342 ALA A CA 1
ATOM 2687 C C . ALA A 1 348 ? 29.761 -15.546 -40.133 1.00 62.01 342 ALA A C 1
ATOM 2688 O O . ALA A 1 348 ? 30.009 -15.060 -41.246 1.00 62.05 342 ALA A O 1
ATOM 2690 N N . ILE A 1 349 ? 28.596 -16.141 -39.857 1.00 58.75 343 ILE A N 1
ATOM 2691 C CA . ILE A 1 349 ? 27.529 -16.169 -40.857 1.00 61.22 343 ILE A CA 1
ATOM 2692 C C . ILE A 1 349 ? 26.962 -14.770 -41.097 1.00 59.90 343 ILE A C 1
ATOM 2693 O O . ILE A 1 349 ? 26.662 -14.396 -42.239 1.00 61.64 343 ILE A O 1
ATOM 2698 N N . ALA A 1 350 ? 26.824 -13.971 -40.037 1.00 57.77 344 ALA A N 1
ATOM 2699 C CA . ALA A 1 350 ? 26.290 -12.621 -40.192 1.00 55.98 344 ALA A CA 1
ATOM 2700 C C . ALA A 1 350 ? 27.166 -11.776 -41.102 1.00 59.26 344 ALA A C 1
ATOM 2701 O O . ALA A 1 350 ? 26.656 -10.970 -41.890 1.00 59.54 344 ALA A O 1
ATOM 2703 N N . GLU A 1 351 ? 28.488 -11.941 -41.014 1.00 59.91 345 GLU A N 1
ATOM 2704 C CA . GLU A 1 351 ? 29.343 -11.100 -41.851 1.00 62.28 345 GLU A CA 1
ATOM 2705 C C . GLU A 1 351 ? 29.245 -11.473 -43.331 1.00 63.41 345 GLU A C 1
ATOM 2706 O O . GLU A 1 351 ? 29.309 -10.590 -44.197 1.00 65.99 345 GLU A O 1
ATOM 2712 N N . VAL A 1 352 ? 29.088 -12.761 -43.649 1.00 60.25 346 VAL A N 1
ATOM 2713 C CA . VAL A 1 352 ? 28.993 -13.162 -45.050 1.00 60.87 346 VAL A CA 1
ATOM 2714 C C . VAL A 1 352 ? 27.624 -12.819 -45.625 1.00 60.65 346 VAL A C 1
ATOM 2715 O O . VAL A 1 352 ? 27.518 -12.350 -46.764 1.00 61.35 346 VAL A O 1
ATOM 2719 N N . LEU A 1 353 ? 26.553 -13.045 -44.859 1.00 60.86 347 LEU A N 1
ATOM 2720 C CA . LEU A 1 353 ? 25.217 -12.757 -45.369 1.00 60.61 347 LEU A CA 1
ATOM 2721 C C . LEU A 1 353 ? 24.854 -11.278 -45.296 1.00 59.04 347 LEU A C 1
ATOM 2722 O O . LEU A 1 353 ? 23.904 -10.855 -45.965 1.00 56.06 347 LEU A O 1
ATOM 2727 N N . GLY A 1 354 ? 25.581 -10.487 -44.511 1.00 59.43 348 GLY A N 1
ATOM 2728 C CA . GLY A 1 354 ? 25.250 -9.095 -44.325 1.00 59.10 348 GLY A CA 1
ATOM 2729 C C . GLY A 1 354 ? 26.258 -8.139 -44.931 1.00 56.80 348 GLY A C 1
ATOM 2730 O O . GLY A 1 354 ? 26.405 -8.048 -46.154 1.00 56.80 348 GLY A O 1
ATOM 2731 N N . PRO A 1 355 ? 26.982 -7.401 -44.077 1.00 55.42 349 PRO A N 1
ATOM 2732 C CA . PRO A 1 355 ? 26.977 -7.463 -42.608 1.00 56.26 349 PRO A CA 1
ATOM 2733 C C . PRO A 1 355 ? 25.748 -6.825 -41.967 1.00 55.80 349 PRO A C 1
ATOM 2734 O O . PRO A 1 355 ? 25.029 -6.047 -42.589 1.00 55.98 349 PRO A O 1
ATOM 2738 N N . TYR A 1 356 ? 25.494 -7.168 -40.707 1.00 54.14 350 TYR A N 1
ATOM 2739 C CA . TYR A 1 356 ? 24.438 -6.555 -39.916 1.00 52.31 350 TYR A CA 1
ATOM 2740 C C . TYR A 1 356 ? 24.752 -6.812 -38.449 1.00 54.88 350 TYR A C 1
ATOM 2741 O O . TYR A 1 356 ? 25.685 -7.547 -38.113 1.00 50.66 350 TYR A O 1
ATOM 2750 N N . LYS A 1 357 ? 23.960 -6.199 -37.577 1.00 51.95 351 LYS A N 1
ATOM 2751 C CA . LYS A 1 357 ? 24.192 -6.296 -36.145 1.00 51.33 351 LYS A CA 1
ATOM 2752 C C . LYS A 1 357 ? 23.379 -7.426 -35.533 1.00 50.03 351 LYS A C 1
ATOM 2753 O O . LYS A 1 357 ? 22.222 -7.650 -35.901 1.00 50.58 351 LYS A O 1
ATOM 2759 N N . LEU A 1 358 ? 23.999 -8.142 -34.600 1.00 48.70 352 LEU A N 1
ATOM 2760 C CA . LEU A 1 358 ? 23.290 -9.095 -33.763 1.00 50.03 352 LEU A CA 1
ATOM 2761 C C . LEU A 1 358 ? 22.750 -8.374 -32.535 1.00 50.86 352 LEU A C 1
ATOM 2762 O O . LEU A 1 358 ? 23.437 -7.539 -31.935 1.00 53.75 352 LEU A O 1
ATOM 2767 N N . SER A 1 359 ? 21.511 -8.688 -32.174 1.00 51.13 353 SER A N 1
ATOM 2768 C CA . SER A 1 359 ? 20.836 -8.048 -31.055 1.00 52.20 353 SER A CA 1
ATOM 2769 C C . SER A 1 359 ? 20.653 -9.049 -29.922 1.00 52.13 353 SER A C 1
ATOM 2770 O O . SER A 1 359 ? 20.200 -10.175 -30.149 1.00 53.61 353 SER A O 1
ATOM 2773 N N . LEU A 1 360 ? 20.954 -8.598 -28.701 1.00 54.81 354 LEU A N 1
ATOM 2774 C CA . LEU A 1 360 ? 20.788 -9.459 -27.504 1.00 54.47 354 LEU A CA 1
ATOM 2775 C C . LEU A 1 360 ? 19.536 -9.022 -26.731 1.00 56.05 354 LEU A C 1
ATOM 2776 O O . LEU A 1 360 ? 19.661 -8.134 -25.864 1.00 57.55 354 LEU A O 1
ATOM 2781 N N . HIS A 1 361 ? 18.376 -9.599 -27.049 1.00 58.17 355 HIS A N 1
ATOM 2782 C CA . HIS A 1 361 ? 17.138 -9.309 -26.274 1.00 59.23 355 HIS A CA 1
ATOM 2783 C C . HIS A 1 361 ? 17.309 -9.896 -24.868 1.00 59.83 355 HIS A C 1
ATOM 2784 O O . HIS A 1 361 ? 17.983 -10.941 -24.730 1.00 59.11 355 HIS A O 1
ATOM 2791 N N . SER A 1 362 ? 16.698 -9.261 -23.864 1.00 62.88 356 SER A N 1
ATOM 2792 C CA . SER A 1 362 ? 16.816 -9.729 -22.458 1.00 63.05 356 SER A CA 1
ATOM 2793 C C . SER A 1 362 ? 18.297 -9.904 -22.100 1.00 65.90 356 SER A C 1
ATOM 2794 O O . SER A 1 362 ? 18.658 -10.985 -21.596 1.00 71.03 356 SER A O 1
ATOM 2797 N N . GLY A 1 363 ? 19.110 -8.875 -22.344 1.00 57.03 357 GLY A N 1
ATOM 2798 C CA . GLY A 1 363 ? 20.559 -8.976 -22.089 1.00 51.85 357 GLY A CA 1
ATOM 2799 C C . GLY A 1 363 ? 20.950 -8.360 -20.761 1.00 61.82 357 GLY A C 1
ATOM 2800 O O . GLY A 1 363 ? 22.122 -8.508 -20.369 1.00 68.47 357 GLY A O 1
ATOM 2811 N N . ASP A 1 365 ? 22.145 -7.685 -17.293 1.00 66.62 359 ASP A N 1
ATOM 2812 C CA . ASP A 1 365 ? 22.773 -8.489 -16.198 1.00 62.20 359 ASP A CA 1
ATOM 2813 C C . ASP A 1 365 ? 23.365 -9.823 -16.671 1.00 70.20 359 ASP A C 1
ATOM 2814 O O . ASP A 1 365 ? 23.762 -10.613 -15.792 1.00 68.83 359 ASP A O 1
ATOM 2819 N N . LYS A 1 366 ? 23.423 -10.088 -17.977 1.00 50.00 360 LYS A N 1
ATOM 2820 C CA . LYS A 1 366 ? 24.131 -11.316 -18.427 1.00 50.00 360 LYS A CA 1
ATOM 2821 C C . LYS A 1 366 ? 25.622 -10.963 -18.538 1.00 50.00 360 LYS A C 1
ATOM 2822 O O . LYS A 1 366 ? 26.155 -10.972 -19.665 1.00 50.00 360 LYS A O 1
ATOM 2824 N N . PHE A 1 367 ? 26.274 -10.713 -17.403 1.00 59.76 361 PHE A N 1
ATOM 2825 C CA . PHE A 1 367 ? 27.698 -10.276 -17.377 1.00 59.63 361 PHE A CA 1
ATOM 2826 C C . PHE A 1 367 ? 28.629 -11.346 -17.938 1.00 60.30 361 PHE A C 1
ATOM 2827 O O . PHE A 1 367 ? 29.601 -10.982 -18.618 1.00 61.73 361 PHE A O 1
ATOM 2835 N N . SER A 1 368 ? 28.369 -12.617 -17.634 1.00 60.87 362 SER A N 1
ATOM 2836 C CA . SER A 1 368 ? 29.279 -13.715 -18.058 1.00 64.20 362 SER A CA 1
ATOM 2837 C C . SER A 1 368 ? 29.362 -13.802 -19.589 1.00 61.95 362 SER A C 1
ATOM 2838 O O . SER A 1 368 ? 30.467 -14.070 -20.096 1.00 63.81 362 SER A O 1
ATOM 2841 N N . ALA A 1 369 ? 28.242 -13.627 -20.293 1.00 60.59 363 ALA A N 1
ATOM 2842 C CA . ALA A 1 369 ? 28.231 -13.766 -21.770 1.00 61.20 363 ALA A CA 1
ATOM 2843 C C . ALA A 1 369 ? 28.885 -12.554 -22.437 1.00 62.49 363 ALA A C 1
ATOM 2844 O O . ALA A 1 369 ? 29.498 -12.722 -23.509 1.00 60.93 363 ALA A O 1
ATOM 2846 N N . TYR A 1 370 ? 28.749 -11.373 -21.833 1.00 61.10 364 TYR A N 1
ATOM 2847 C CA . TYR A 1 370 ? 29.335 -10.124 -22.391 1.00 59.91 364 TYR A CA 1
ATOM 2848 C C . TYR A 1 370 ? 30.726 -10.356 -22.975 1.00 60.31 364 TYR A C 1
ATOM 2849 O O . TYR A 1 370 ? 30.914 -9.945 -24.134 1.00 62.34 364 TYR A O 1
ATOM 2851 N N . PRO A 1 371 ? 31.733 -10.932 -22.277 1.00 61.53 365 PRO A N 1
ATOM 2852 C CA . PRO A 1 371 ? 33.067 -11.020 -22.902 1.00 63.03 365 PRO A CA 1
ATOM 2853 C C . PRO A 1 371 ? 33.044 -11.738 -24.239 1.00 62.14 365 PRO A C 1
ATOM 2854 O O . PRO A 1 371 ? 33.657 -11.268 -25.207 1.00 62.95 365 PRO A O 1
ATOM 2858 N N . TYR A 1 372 ? 32.363 -12.885 -24.311 1.00 61.93 366 TYR A N 1
ATOM 2859 C CA . TYR A 1 372 ? 32.223 -13.586 -25.582 1.00 64.32 366 TYR A CA 1
ATOM 2860 C C . TYR A 1 372 ? 31.546 -12.698 -26.614 1.00 66.42 366 TYR A C 1
ATOM 2861 O O . TYR A 1 372 ? 31.913 -12.703 -27.797 1.00 65.19 366 TYR A O 1
ATOM 2870 N N . PHE A 1 373 ? 30.569 -11.906 -26.175 1.00 64.86 367 PHE A N 1
ATOM 2871 C CA . PHE A 1 373 ? 29.835 -11.060 -27.105 1.00 62.62 367 PHE A CA 1
ATOM 2872 C C . PHE A 1 373 ? 30.712 -9.933 -27.632 1.00 64.71 367 PHE A C 1
ATOM 2873 O O . PHE A 1 373 ? 30.631 -9.576 -28.812 1.00 66.91 367 PHE A O 1
ATOM 2881 N N . ALA A 1 374 ?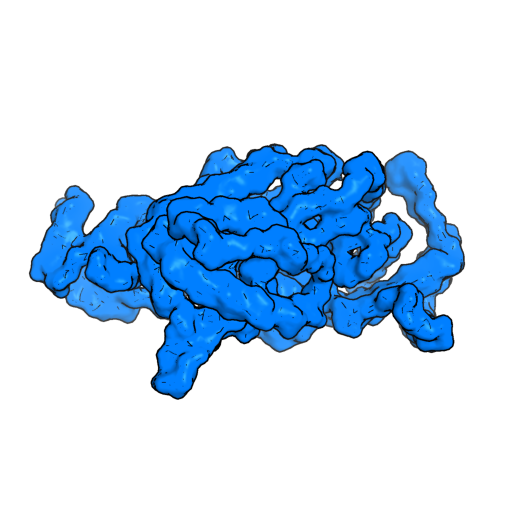 31.551 -9.358 -26.772 1.00 64.15 368 ALA A N 1
ATOM 2882 C CA . ALA A 1 374 ? 32.447 -8.289 -27.192 1.00 64.69 368 ALA A CA 1
ATOM 2883 C C . ALA A 1 374 ? 33.667 -8.808 -27.937 1.00 65.88 368 ALA A C 1
ATOM 2884 O O . ALA A 1 374 ? 34.383 -8.015 -28.556 1.00 65.55 368 ALA A O 1
ATOM 2886 N N . LYS A 1 375 ? 33.819 -10.132 -28.002 1.00 64.05 369 LYS A N 1
ATOM 2887 C CA . LYS A 1 375 ? 34.911 -10.665 -28.859 1.00 63.56 369 LYS A CA 1
ATOM 2888 C C . LYS A 1 375 ? 34.307 -10.938 -30.254 1.00 66.41 369 LYS A C 1
ATOM 2889 O O . LYS A 1 375 ? 34.580 -10.130 -31.165 1.00 67.64 369 LYS A O 1
ATOM 2895 N N . HIS A 1 376 ? 33.536 -12.016 -30.432 1.00 65.14 370 HIS A N 1
ATOM 2896 C CA . HIS A 1 376 ? 33.046 -12.339 -31.801 1.00 64.03 370 HIS A CA 1
ATOM 2897 C C . HIS A 1 376 ? 32.114 -11.268 -32.384 1.00 63.89 370 HIS A C 1
ATOM 2898 O O . HIS A 1 376 ? 32.276 -10.913 -33.567 1.00 55.50 370 HIS A O 1
ATOM 2905 N N . VAL A 1 377 ? 31.159 -10.778 -31.591 1.00 62.66 371 VAL A N 1
ATOM 2906 C CA . VAL A 1 377 ? 30.225 -9.702 -32.063 1.00 64.83 371 VAL A CA 1
ATOM 2907 C C . VAL A 1 377 ? 31.020 -8.406 -32.294 1.00 66.78 371 VAL A C 1
ATOM 2908 O O . VAL A 1 377 ? 30.714 -7.684 -33.264 1.00 66.72 371 VAL A O 1
ATOM 2912 N N . GLY A 1 378 ? 31.984 -8.120 -31.417 1.00 68.89 372 GLY A N 1
ATOM 2913 C CA . GLY A 1 378 ? 32.835 -6.936 -31.629 1.00 66.06 372 GLY A CA 1
ATOM 2914 C C . GLY A 1 378 ? 32.035 -5.655 -31.657 1.00 69.60 372 GLY A C 1
ATOM 2915 O O . GLY A 1 378 ? 31.321 -5.404 -30.678 1.00 71.41 372 GLY A O 1
ATOM 2916 N N . ASN A 1 379 ? 32.196 -4.841 -32.699 1.00 67.23 373 ASN A N 1
ATOM 2917 C CA . ASN A 1 379 ? 31.536 -3.506 -32.755 1.00 68.99 373 ASN A CA 1
ATOM 2918 C C . ASN A 1 379 ? 30.156 -3.578 -33.424 1.00 68.74 373 ASN A C 1
ATOM 2919 O O . ASN A 1 379 ? 29.556 -2.506 -33.628 1.00 68.92 373 ASN A O 1
ATOM 2924 N N . LEU A 1 380 ? 29.693 -4.759 -33.824 1.00 64.79 374 LEU A N 1
ATOM 2925 C CA . LEU A 1 380 ? 28.317 -4.836 -34.378 1.00 62.66 374 LEU A CA 1
ATOM 2926 C C . LEU A 1 380 ? 27.345 -5.483 -33.370 1.00 59.89 374 LEU A C 1
ATOM 2927 O O . LEU A 1 380 ? 26.638 -6.424 -33.777 1.00 55.24 374 LEU A O 1
ATOM 2932 N N . PHE A 1 381 ? 27.277 -4.985 -32.129 1.00 59.39 375 PHE A N 1
ATOM 2933 C CA . PHE A 1 381 ? 26.339 -5.556 -31.178 1.00 58.03 375 PHE A CA 1
ATOM 2934 C C . PHE A 1 381 ? 25.274 -4.534 -30.809 1.00 57.15 375 PHE A C 1
ATOM 2935 O O . PHE A 1 381 ? 25.517 -3.324 -30.804 1.00 54.03 375 PHE A O 1
ATOM 2943 N N . HIS A 1 382 ? 24.085 -5.039 -30.508 1.00 55.40 376 HIS A N 1
ATOM 2944 C CA . HIS A 1 382 ? 23.078 -4.289 -29.777 1.00 53.54 376 HIS A CA 1
ATOM 2945 C C . HIS A 1 382 ? 22.706 -5.097 -28.545 1.00 54.84 376 HIS A C 1
ATOM 2946 O O . HIS A 1 382 ? 22.662 -6.327 -28.599 1.00 55.21 376 HIS A O 1
ATOM 2953 N N . VAL A 1 383 ? 22.472 -4.413 -27.430 1.00 50.42 377 VAL A N 1
ATOM 2954 C CA . VAL A 1 383 ? 22.081 -5.055 -26.181 1.00 49.86 377 VAL A CA 1
ATOM 2955 C C . VAL A 1 383 ? 20.910 -4.276 -25.606 1.00 50.44 377 VAL A C 1
ATOM 2956 O O . VAL A 1 383 ? 20.997 -3.054 -25.446 1.00 49.10 377 VAL A O 1
ATOM 2960 N N . LYS A 1 384 ? 19.812 -4.944 -25.239 1.00 47.31 378 LYS A N 1
ATOM 2961 C CA . LYS A 1 384 ? 18.619 -4.186 -24.765 1.00 48.90 378 LYS A CA 1
ATOM 2962 C C . LYS A 1 384 ? 18.382 -4.381 -23.258 1.00 53.80 378 LYS A C 1
ATOM 2963 O O . LYS A 1 384 ? 18.218 -5.545 -22.844 1.00 55.05 378 LYS A O 1
ATOM 2969 N N . THR A 1 385 ? 18.406 -3.299 -22.466 1.00 52.26 379 THR A N 1
ATOM 2970 C CA . THR A 1 385 ? 18.075 -3.405 -21.023 1.00 52.67 379 THR A CA 1
ATOM 2971 C C . THR A 1 385 ? 16.957 -2.451 -20.645 1.00 48.71 379 THR A C 1
ATOM 2972 O O . THR A 1 385 ? 17.093 -1.256 -20.954 1.00 47.25 379 THR A O 1
ATOM 2976 N N . ALA A 1 386 ? 15.874 -2.928 -20.024 1.00 46.87 380 ALA A N 1
ATOM 2977 C CA . ALA A 1 386 ? 14.838 -2.004 -19.493 1.00 48.54 380 ALA A CA 1
ATOM 2978 C C . ALA A 1 386 ? 14.568 -2.264 -18.007 1.00 48.56 380 ALA A C 1
ATOM 2979 O O . ALA A 1 386 ? 14.533 -1.296 -17.220 1.00 47.44 380 ALA A O 1
ATOM 2981 N N . GLY A 1 387 ? 14.391 -3.534 -17.634 1.00 48.24 381 GLY A N 1
ATOM 2982 C CA . GLY A 1 387 ? 14.030 -3.930 -16.256 1.00 47.51 381 GLY A CA 1
ATOM 2983 C C . GLY A 1 387 ? 15.058 -3.591 -15.201 1.00 49.06 381 GLY A C 1
ATOM 2984 O O . GLY A 1 387 ? 14.646 -3.244 -14.079 1.00 47.29 381 GLY A O 1
ATOM 2985 N N . THR A 1 388 ? 16.346 -3.722 -15.511 1.00 45.23 382 THR A N 1
ATOM 2986 C CA . THR A 1 388 ? 17.387 -3.543 -14.479 1.00 45.43 382 THR A CA 1
ATOM 2987 C C . THR A 1 388 ? 17.325 -2.136 -13.922 1.00 44.06 382 THR A C 1
ATOM 2988 O O . THR A 1 388 ? 17.521 -1.989 -12.704 1.00 47.12 382 THR A O 1
ATOM 2992 N N . SER A 1 389 ? 17.088 -1.129 -14.762 1.00 43.74 383 SER A N 1
ATOM 2993 C CA . SER A 1 389 ? 16.926 0.255 -14.250 1.00 46.29 383 SER A CA 1
ATOM 2994 C C . SER A 1 389 ? 15.805 0.290 -13.200 1.00 44.24 383 SER A C 1
ATOM 2995 O O . SER A 1 389 ? 16.027 0.896 -12.134 1.00 46.47 383 SER A O 1
ATOM 2998 N N . TYR A 1 390 ? 14.660 -0.337 -13.478 1.00 43.29 384 TYR A N 1
ATOM 2999 C CA . TYR A 1 390 ? 13.578 -0.416 -12.506 1.00 45.62 384 TYR A CA 1
ATOM 3000 C C . TYR A 1 390 ? 14.038 -1.106 -11.227 1.00 48.16 384 TYR A C 1
ATOM 3001 O O . TYR A 1 390 ? 13.686 -0.680 -10.121 1.00 44.48 384 TYR A O 1
ATOM 3010 N N . LEU A 1 391 ? 14.839 -2.167 -11.358 1.00 45.46 385 LEU A N 1
ATOM 3011 C CA . LEU A 1 391 ? 15.332 -2.864 -10.173 1.00 44.01 385 LEU A CA 1
ATOM 3012 C C . LEU A 1 391 ? 16.236 -1.966 -9.336 1.00 45.40 385 LEU A C 1
ATOM 3013 O O . LEU A 1 391 ? 16.125 -1.936 -8.106 1.00 50.15 385 LEU A O 1
ATOM 3018 N N . GLU A 1 392 ? 17.137 -1.227 -9.980 1.00 44.99 386 GLU A N 1
ATOM 3019 C CA . GLU A 1 392 ? 17.998 -0.324 -9.219 1.00 48.72 386 GLU A CA 1
ATOM 3020 C C . GLU A 1 392 ? 17.185 0.798 -8.578 1.00 50.06 386 GLU A C 1
ATOM 3021 O O . GLU A 1 392 ? 17.491 1.245 -7.461 1.00 50.64 386 GLU A O 1
ATOM 3027 N N . ALA A 1 393 ? 16.127 1.247 -9.258 1.00 47.29 387 ALA A N 1
ATOM 3028 C CA . ALA A 1 393 ? 15.221 2.221 -8.656 1.00 46.78 387 ALA A CA 1
ATOM 3029 C C . ALA A 1 393 ? 14.577 1.660 -7.394 1.00 47.68 387 ALA A C 1
ATOM 3030 O O . ALA A 1 393 ? 14.490 2.346 -6.367 1.00 47.94 387 ALA A O 1
ATOM 3032 N N . ILE A 1 394 ? 14.116 0.408 -7.453 1.00 45.96 388 ILE A N 1
ATOM 3033 C CA . ILE A 1 394 ? 13.509 -0.210 -6.275 1.00 47.42 388 ILE A CA 1
ATOM 3034 C C . ILE A 1 394 ? 14.545 -0.397 -5.174 1.00 49.98 388 ILE A C 1
ATOM 3035 O O . ILE A 1 394 ? 14.212 -0.358 -3.984 1.00 48.07 388 ILE A O 1
ATOM 3040 N N . ARG A 1 395 ? 15.811 -0.601 -5.543 1.00 52.06 389 ARG A N 1
ATOM 3041 C CA . ARG A 1 395 ? 16.861 -0.663 -4.530 1.00 50.77 389 ARG A CA 1
ATOM 3042 C C . ARG A 1 395 ? 16.985 0.669 -3.800 1.00 48.56 389 ARG A C 1
ATOM 3043 O O . ARG A 1 395 ? 17.067 0.711 -2.567 1.00 49.75 389 ARG A O 1
ATOM 3051 N N . VAL A 1 396 ? 17.005 1.772 -4.553 1.00 46.98 390 VAL A N 1
ATOM 3052 C CA . VAL A 1 396 ? 17.013 3.096 -3.927 1.00 48.41 390 VAL A CA 1
ATOM 3053 C C . VAL A 1 396 ? 15.793 3.266 -3.024 1.00 51.03 390 VAL A C 1
ATOM 3054 O O . VAL A 1 396 ? 15.891 3.795 -1.905 1.00 50.04 390 VAL A O 1
ATOM 3058 N N . VAL A 1 397 ? 14.628 2.817 -3.500 1.00 49.95 391 VAL A N 1
ATOM 3059 C CA . VAL A 1 397 ? 13.393 2.915 -2.722 1.00 48.39 391 VAL A CA 1
ATOM 3060 C C . VAL A 1 397 ? 13.550 2.201 -1.386 1.00 51.02 391 VAL A C 1
ATOM 3061 O O . VAL A 1 397 ? 13.248 2.754 -0.322 1.00 50.48 391 VAL A O 1
ATOM 3065 N N . ALA A 1 398 ? 14.024 0.954 -1.429 1.00 48.82 392 ALA A N 1
ATOM 3066 C CA . ALA A 1 398 ? 14.241 0.189 -0.206 1.00 49.29 392 ALA A CA 1
ATOM 3067 C C . ALA A 1 398 ? 15.267 0.856 0.695 1.00 51.06 392 ALA A C 1
ATOM 3068 O O . ALA A 1 398 ? 15.189 0.733 1.923 1.00 52.99 392 ALA A O 1
ATOM 3070 N N . ARG A 1 399 ? 16.234 1.561 0.108 1.00 47.76 393 ARG A N 1
ATOM 3071 C CA . ARG A 1 399 ? 17.242 2.232 0.921 1.00 48.90 393 ARG A CA 1
ATOM 3072 C C . ARG A 1 399 ? 16.653 3.416 1.677 1.00 51.11 393 ARG A C 1
ATOM 3073 O O . ARG A 1 399 ? 17.030 3.671 2.827 1.00 54.17 393 ARG A O 1
ATOM 3081 N N . PHE A 1 400 ? 15.726 4.153 1.057 1.00 51.19 394 PHE A N 1
ATOM 3082 C CA . PHE A 1 400 ? 15.246 5.385 1.672 1.00 52.65 394 PHE A CA 1
ATOM 3083 C C . PHE A 1 400 ? 13.797 5.356 2.142 1.00 54.60 394 PHE A C 1
ATOM 3084 O O . PHE A 1 400 ? 13.444 6.145 3.024 1.00 54.17 394 PHE A O 1
ATOM 3092 N N . SER A 1 401 ? 12.957 4.476 1.601 1.00 55.48 395 SER A N 1
ATOM 3093 C CA . SER A 1 401 ? 11.585 4.297 2.085 1.00 53.38 395 SER A CA 1
ATOM 3094 C C . SER A 1 401 ? 11.324 2.821 2.377 1.00 52.73 395 SER A C 1
ATOM 3095 O O . SER A 1 401 ? 10.493 2.183 1.722 1.00 55.01 395 SER A O 1
ATOM 3098 N N . PRO A 1 402 ? 12.013 2.247 3.373 1.00 53.61 396 PRO A N 1
ATOM 3099 C CA . PRO A 1 402 ? 11.963 0.783 3.546 1.00 54.54 396 PRO A CA 1
ATOM 3100 C C . PRO A 1 402 ? 10.583 0.229 3.844 1.00 56.48 396 PRO A C 1
ATOM 3101 O O . PRO A 1 402 ? 10.301 -0.914 3.463 1.00 55.08 396 PRO A O 1
ATOM 3105 N N . GLU A 1 403 ? 9.706 0.996 4.496 1.00 59.39 397 GLU A N 1
ATOM 3106 C CA . GLU A 1 403 ? 8.340 0.521 4.711 1.00 60.84 397 GLU A CA 1
ATOM 3107 C C . GLU A 1 403 ? 7.571 0.422 3.394 1.00 57.23 397 GLU A C 1
ATOM 3108 O O . GLU A 1 403 ? 6.814 -0.537 3.164 1.00 57.95 397 GLU A O 1
ATOM 3114 N N . LEU A 1 404 ? 7.763 1.404 2.510 1.00 54.77 398 LEU A N 1
ATOM 3115 C CA . LEU A 1 404 ? 7.172 1.330 1.179 1.00 56.08 398 LEU A CA 1
ATOM 3116 C C . LEU A 1 404 ? 7.670 0.104 0.429 1.00 52.56 398 LEU A C 1
ATOM 3117 O O . LEU A 1 404 ? 6.882 -0.607 -0.202 1.00 50.87 398 LEU A O 1
ATOM 3122 N N . TYR A 1 405 ? 8.981 -0.158 0.479 1.00 50.48 399 TYR A N 1
ATOM 3123 C CA . TYR A 1 405 ? 9.502 -1.355 -0.175 1.00 50.84 399 TYR A CA 1
ATOM 3124 C C . TYR A 1 405 ? 8.927 -2.622 0.444 1.00 53.17 399 TYR A C 1
ATOM 3125 O O . TYR A 1 405 ? 8.706 -3.612 -0.255 1.00 51.68 399 TYR A O 1
ATOM 3134 N N . ARG A 1 406 ? 8.724 -2.626 1.761 1.00 54.17 400 ARG A N 1
ATOM 3135 C CA . ARG A 1 406 ? 8.141 -3.789 2.426 1.00 51.38 400 ARG A CA 1
ATOM 3136 C C . ARG A 1 406 ? 6.760 -4.096 1.860 1.00 53.07 400 ARG A C 1
ATOM 3137 O O . ARG A 1 406 ? 6.452 -5.243 1.485 1.00 53.46 400 ARG A O 1
ATOM 3145 N N . ARG A 1 407 ? 5.914 -3.066 1.791 1.00 51.32 401 ARG A N 1
ATOM 3146 C CA . ARG A 1 407 ? 4.582 -3.233 1.219 1.00 50.37 401 ARG A CA 1
ATOM 3147 C C . ARG A 1 407 ? 4.658 -3.702 -0.232 1.00 54.30 401 ARG A C 1
ATOM 3148 O O . ARG A 1 407 ? 3.920 -4.614 -0.638 1.00 55.30 401 ARG A O 1
ATOM 3156 N N . ILE A 1 408 ? 5.548 -3.095 -1.026 1.00 53.42 402 ILE A N 1
ATOM 3157 C CA . ILE A 1 408 ? 5.712 -3.503 -2.421 1.00 51.85 402 ILE A CA 1
ATOM 3158 C C . ILE A 1 408 ? 6.148 -4.959 -2.507 1.00 52.20 402 ILE A C 1
ATOM 3159 O O . ILE A 1 408 ? 5.705 -5.702 -3.386 1.00 51.62 402 ILE A O 1
ATOM 3164 N N . HIS A 1 409 ? 7.020 -5.389 -1.596 1.00 54.27 403 HIS A N 1
ATOM 3165 C CA . HIS A 1 409 ? 7.535 -6.753 -1.620 1.00 53.03 403 HIS A CA 1
ATOM 3166 C C . HIS A 1 409 ? 6.418 -7.760 -1.393 1.00 54.82 403 HIS A C 1
ATOM 3167 O O . HIS A 1 409 ? 6.300 -8.756 -2.122 1.00 55.59 403 HIS A O 1
ATOM 3174 N N . GLU A 1 410 ? 5.582 -7.514 -0.383 1.00 54.19 404 GLU A N 1
ATOM 3175 C CA . GLU A 1 410 ? 4.457 -8.417 -0.141 1.00 57.55 404 GLU A CA 1
ATOM 3176 C C . GLU A 1 410 ? 3.502 -8.433 -1.336 1.00 59.41 404 GLU A C 1
ATOM 3177 O O . GLU A 1 410 ? 3.116 -9.505 -1.836 1.00 58.80 404 GLU A O 1
ATOM 3183 N N . PHE A 1 411 ? 3.118 -7.243 -1.815 1.00 57.55 405 PHE A N 1
ATOM 3184 C CA . PHE A 1 411 ? 2.217 -7.144 -2.960 1.00 55.57 405 PHE A CA 1
ATOM 3185 C C . PHE A 1 411 ? 2.777 -7.874 -4.179 1.00 56.38 405 PHE A C 1
ATOM 3186 O O . PHE A 1 411 ? 2.032 -8.511 -4.937 1.00 59.00 405 PHE A O 1
ATOM 3194 N N . ALA A 1 412 ? 4.094 -7.802 -4.372 1.00 55.23 406 ALA A N 1
ATOM 3195 C CA . ALA A 1 412 ? 4.717 -8.406 -5.541 1.00 54.74 406 ALA A CA 1
ATOM 3196 C C . ALA A 1 412 ? 4.746 -9.922 -5.425 1.00 58.22 406 ALA A C 1
ATOM 3197 O O . ALA A 1 412 ? 4.477 -10.632 -6.403 1.00 61.86 406 ALA A O 1
ATOM 3199 N N . LEU A 1 413 ? 5.090 -10.442 -4.241 1.00 57.22 407 LEU A N 1
ATOM 3200 C CA . LEU A 1 413 ? 4.983 -11.884 -4.038 1.00 55.01 407 LEU A CA 1
ATOM 3201 C C . LEU A 1 413 ? 3.575 -12.369 -4.342 1.00 58.95 407 LEU A C 1
ATOM 3202 O O . LEU A 1 413 ? 3.391 -13.475 -4.868 1.00 59.35 407 LEU A O 1
ATOM 3207 N N . GLN A 1 414 ? 2.568 -11.546 -4.042 1.00 59.83 408 GLN A N 1
ATOM 3208 C CA . GLN A 1 414 ? 1.199 -11.959 -4.337 1.00 62.44 408 GLN A CA 1
ATOM 3209 C C . GLN A 1 414 ? 0.933 -11.969 -5.848 1.00 63.03 408 GLN A C 1
ATOM 3210 O O . GLN A 1 414 ? 0.404 -12.944 -6.394 1.00 67.12 408 GLN A O 1
ATOM 3216 N N . ARG A 1 415 ? 1.300 -10.887 -6.550 1.00 61.05 409 ARG A N 1
ATOM 3217 C CA . ARG A 1 415 ? 0.988 -10.793 -7.983 1.00 64.04 409 ARG A CA 1
ATOM 3218 C C . ARG A 1 415 ? 1.855 -11.699 -8.851 1.00 64.94 409 ARG A C 1
ATOM 3219 O O . ARG A 1 415 ? 1.540 -11.876 -10.038 1.00 68.22 409 ARG A O 1
ATOM 3227 N N . PHE A 1 416 ? 2.923 -12.269 -8.279 1.00 63.97 410 PHE A N 1
ATOM 3228 C CA . PHE A 1 416 ? 3.949 -12.955 -9.063 1.00 66.59 410 PHE A CA 1
ATOM 3229 C C . PHE A 1 416 ? 3.387 -14.019 -10.000 1.00 70.57 410 PHE A C 1
ATOM 3230 O O . PHE A 1 416 ? 3.795 -14.100 -11.164 1.00 69.87 410 PHE A O 1
ATOM 3238 N N . GLU A 1 417 ? 2.480 -14.865 -9.507 1.00 71.77 411 GLU A N 1
ATOM 3239 C CA . GLU A 1 417 ? 2.030 -16.001 -10.309 1.00 73.18 411 GLU A CA 1
ATOM 3240 C C . GLU A 1 417 ? 1.286 -15.545 -11.557 1.00 73.13 411 GLU A C 1
ATOM 3241 O O . GLU A 1 417 ? 1.507 -16.077 -12.651 1.00 75.61 411 GLU A O 1
ATOM 3247 N N . LYS A 1 418 ? 0.393 -14.567 -11.411 1.00 72.20 412 LYS A N 1
ATOM 3248 C CA . LYS A 1 418 ? -0.338 -14.067 -12.567 1.00 73.88 412 LYS A CA 1
ATOM 3249 C C . LYS A 1 418 ? 0.561 -13.270 -13.500 1.00 74.60 412 LYS A C 1
ATOM 3250 O O . LYS A 1 418 ? 0.375 -13.314 -14.721 1.00 74.94 412 LYS A O 1
ATOM 3256 N N . ASP A 1 419 ? 1.547 -12.552 -12.958 1.00 72.36 413 ASP A N 1
ATOM 3257 C CA . ASP A 1 419 ? 2.408 -11.755 -13.825 1.00 73.44 413 ASP A CA 1
ATOM 3258 C C . ASP A 1 419 ? 3.552 -12.551 -14.448 1.00 73.94 413 ASP A C 1
ATOM 3259 O O . ASP A 1 419 ? 4.243 -12.021 -15.325 1.00 74.92 413 ASP A O 1
ATOM 3264 N N . ARG A 1 420 ? 3.766 -13.799 -14.031 1.00 75.35 414 ARG A N 1
ATOM 3265 C CA . ARG A 1 420 ? 4.809 -14.627 -14.626 1.00 76.11 414 ARG A CA 1
ATOM 3266 C C . ARG A 1 420 ? 4.281 -15.547 -15.719 1.00 78.10 414 ARG A C 1
ATOM 3267 O O . ARG A 1 420 ? 5.055 -15.972 -16.585 1.00 81.13 414 ARG A O 1
ATOM 3275 N N . ALA A 1 421 ? 2.982 -15.855 -15.709 1.00 80.47 415 ALA A N 1
ATOM 3276 C CA . ALA A 1 421 ? 2.385 -16.735 -16.710 1.00 83.50 415 ALA A CA 1
ATOM 3277 C C . ALA A 1 421 ? 2.414 -16.094 -18.090 1.00 85.09 415 ALA A C 1
ATOM 3278 O O . ALA A 1 421 ? 2.021 -16.718 -19.081 1.00 87.71 415 ALA A O 1
ATOM 3280 N N . SER A 1 422 ? 2.852 -14.840 -18.155 1.00 87.09 416 SER A N 1
ATOM 3281 C CA . SER A 1 422 ? 3.038 -14.130 -19.407 1.00 88.28 416 SER A CA 1
ATOM 3282 C C . SER A 1 422 ? 4.506 -13.962 -19.772 1.00 86.83 416 SER A C 1
ATOM 3283 O O . SER A 1 422 ? 4.809 -13.321 -20.785 1.00 86.99 416 SER A O 1
ATOM 3286 N N . TYR A 1 423 ? 5.423 -14.517 -18.982 1.00 86.32 417 TYR A N 1
ATOM 3287 C CA . TYR A 1 423 ? 6.831 -14.554 -19.356 1.00 85.86 417 TYR A CA 1
ATOM 3288 C C . TYR A 1 423 ? 7.331 -15.991 -19.335 1.00 87.16 417 TYR A C 1
ATOM 3289 O O . TYR A 1 423 ? 6.688 -16.885 -19.893 1.00 87.46 417 TYR A O 1
ATOM 3298 N N . HIS A 1 424 ? 8.471 -16.222 -18.688 1.00 85.25 418 HIS A N 1
ATOM 3299 C CA . HIS A 1 424 ? 9.107 -17.532 -18.706 1.00 82.89 418 HIS A CA 1
ATOM 3300 C C . HIS A 1 424 ? 10.326 -17.529 -17.793 1.00 80.19 418 HIS A C 1
ATOM 3301 O O . HIS A 1 424 ? 11.430 -17.168 -18.216 1.00 80.15 418 HIS A O 1
ATOM 3308 N N . VAL A 1 425 ? 10.125 -17.922 -16.532 1.00 76.65 419 VAL A N 1
ATOM 3309 C CA . VAL A 1 425 ? 11.166 -17.925 -15.513 1.00 70.24 419 VAL A CA 1
ATOM 3310 C C . VAL A 1 425 ? 11.076 -19.231 -14.721 1.00 66.87 419 VAL A C 1
ATOM 3311 O O . VAL A 1 425 ? 10.067 -19.948 -14.763 1.00 68.15 419 VAL A O 1
ATOM 3315 N N . THR A 1 426 ? 12.167 -19.540 -14.008 1.00 62.44 420 THR A N 1
ATOM 3316 C CA . THR A 1 426 ? 12.234 -20.669 -13.086 1.00 64.68 420 THR A CA 1
ATOM 3317 C C . THR A 1 426 ? 12.441 -20.230 -11.636 1.00 64.27 420 THR A C 1
ATOM 3318 O O . THR A 1 426 ? 13.048 -20.979 -10.854 1.00 60.12 420 THR A O 1
ATOM 3322 N N . THR A 1 427 ? 12.099 -18.979 -11.309 1.00 63.03 421 THR A N 1
ATOM 3323 C CA . THR A 1 427 ? 12.142 -18.438 -9.953 1.00 60.56 421 THR A CA 1
ATOM 3324 C C . THR A 1 427 ? 11.851 -19.463 -8.862 1.00 61.18 421 THR A C 1
ATOM 3325 O O . THR A 1 427 ? 10.829 -20.156 -8.907 1.00 59.02 421 THR A O 1
ATOM 3329 N N . ASP A 1 428 ? 12.748 -19.571 -7.883 1.00 61.68 422 ASP A N 1
ATOM 3330 C CA . ASP A 1 428 ? 12.600 -20.510 -6.773 1.00 60.74 422 ASP A CA 1
ATOM 3331 C C . ASP A 1 428 ? 12.062 -19.729 -5.576 1.00 64.72 422 ASP A C 1
ATOM 3332 O O . ASP A 1 428 ? 12.822 -19.212 -4.756 1.00 61.77 422 ASP A O 1
ATOM 3337 N N . LEU A 1 429 ? 10.729 -19.654 -5.473 1.00 63.08 423 LEU A N 1
ATOM 3338 C CA . LEU A 1 429 ? 10.097 -18.872 -4.413 1.00 60.64 423 LEU A CA 1
ATOM 3339 C C . LEU A 1 429 ? 10.512 -19.327 -3.021 1.00 61.10 423 LEU A C 1
ATOM 3340 O O . LEU A 1 429 ? 10.407 -18.545 -2.070 1.00 62.55 423 LEU A O 1
ATOM 3345 N N . SER A 1 430 ? 10.981 -20.568 -2.880 1.00 61.21 424 SER A N 1
ATOM 3346 C CA . SER A 1 430 ? 11.491 -21.023 -1.592 1.00 62.31 424 SER A CA 1
ATOM 3347 C C . SER A 1 430 ? 12.705 -20.216 -1.155 1.00 63.76 424 SER A C 1
ATOM 3348 O O . SER A 1 430 ? 12.937 -20.042 0.047 1.00 64.29 424 SER A O 1
ATOM 3351 N N . LYS A 1 431 ? 13.482 -19.710 -2.110 1.00 63.02 425 LYS A N 1
ATOM 3352 C CA . LYS A 1 431 ? 14.717 -18.997 -1.821 1.00 62.64 425 LYS A CA 1
ATOM 3353 C C . LYS A 1 431 ? 14.520 -17.497 -1.643 1.00 61.51 425 LYS A C 1
ATOM 3354 O O . LYS A 1 431 ? 15.508 -16.777 -1.461 1.00 63.94 425 LYS A O 1
ATOM 3360 N N . VAL A 1 432 ? 13.287 -17.006 -1.704 1.00 58.94 426 VAL A N 1
ATOM 3361 C CA . VAL A 1 432 ? 13.019 -15.604 -1.396 1.00 59.69 426 VAL A CA 1
ATOM 3362 C C . VAL A 1 432 ? 13.127 -15.441 0.114 1.00 61.96 426 VAL A C 1
ATOM 3363 O O . VAL A 1 432 ? 12.344 -16.055 0.853 1.00 62.03 426 VAL A O 1
ATOM 3367 N N . PRO A 1 433 ? 14.077 -14.648 0.613 1.00 58.82 427 PRO A N 1
ATOM 3368 C CA . PRO A 1 433 ? 14.242 -14.526 2.065 1.00 58.17 427 PRO A CA 1
ATOM 3369 C C . PRO A 1 433 ? 12.964 -14.053 2.737 1.00 59.77 427 PRO A C 1
ATOM 3370 O O . PRO A 1 433 ? 12.139 -13.355 2.140 1.00 63.11 427 PRO A O 1
ATOM 3374 N N . ASP A 1 434 ? 12.795 -14.463 3.990 1.00 63.31 428 ASP A N 1
ATOM 3375 C CA . ASP A 1 434 ? 11.670 -13.999 4.790 1.00 65.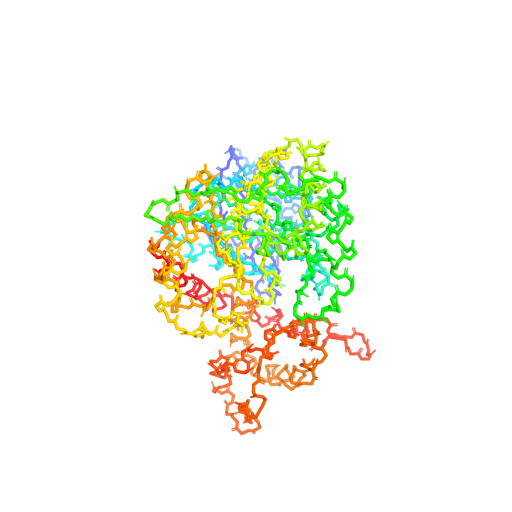39 428 ASP A CA 1
ATOM 3376 C C . ASP A 1 434 ? 12.005 -12.613 5.328 1.00 66.11 428 ASP A C 1
ATOM 3377 O O . ASP A 1 434 ? 12.985 -12.445 6.064 1.00 66.53 428 ASP A O 1
ATOM 3382 N N . ILE A 1 435 ? 11.194 -11.626 4.950 1.00 67.34 429 ILE A N 1
ATOM 3383 C CA . ILE A 1 435 ? 11.513 -10.226 5.209 1.00 68.15 429 ILE A CA 1
ATOM 3384 C C . ILE A 1 435 ? 11.004 -9.739 6.563 1.00 68.26 429 ILE A C 1
ATOM 3385 O O . ILE A 1 435 ? 11.539 -8.753 7.095 1.00 68.13 429 ILE A O 1
ATOM 3390 N N . SER A 1 436 ? 10.030 -10.432 7.165 1.00 71.19 430 SER A N 1
ATOM 3391 C CA . SER A 1 436 ? 9.547 -10.066 8.495 1.00 72.27 430 SER A CA 1
ATOM 3392 C C . SER A 1 436 ? 10.666 -10.020 9.528 1.00 73.50 430 SER A C 1
ATOM 3393 O O . SER A 1 436 ? 10.480 -9.435 10.600 1.00 77.60 430 SER A O 1
ATOM 3396 N N . LYS A 1 437 ? 11.819 -10.624 9.233 1.00 69.69 431 LYS A N 1
ATOM 3397 C CA . LYS A 1 437 ? 12.969 -10.592 10.124 1.00 67.65 431 LYS A CA 1
ATOM 3398 C C . LYS A 1 437 ? 14.048 -9.614 9.684 1.00 71.68 431 LYS A C 1
ATOM 3399 O O . LYS A 1 437 ? 14.890 -9.236 10.502 1.00 68.44 431 LYS A O 1
ATOM 3405 N N . ILE A 1 438 ? 14.046 -9.198 8.426 1.00 71.77 432 ILE A N 1
ATOM 3406 C CA . ILE A 1 438 ? 15.185 -8.475 7.863 1.00 70.26 432 ILE A CA 1
ATOM 3407 C C . ILE A 1 438 ? 15.138 -7.018 8.337 1.00 67.86 432 ILE A C 1
ATOM 3408 O O . ILE A 1 438 ? 14.084 -6.378 8.222 1.00 65.60 432 ILE A O 1
ATOM 3413 N N . PRO A 1 439 ? 16.238 -6.481 8.861 1.00 65.43 433 PRO A N 1
ATOM 3414 C CA . PRO A 1 439 ? 16.220 -5.097 9.358 1.00 65.55 433 PRO A CA 1
ATOM 3415 C C . PRO A 1 439 ? 16.181 -4.103 8.205 1.00 63.88 433 PRO A C 1
ATOM 3416 O O . PRO A 1 439 ? 16.863 -4.286 7.193 1.00 62.31 433 PRO A O 1
ATOM 3420 N N . ASP A 1 440 ? 15.329 -3.083 8.324 1.00 63.95 434 ASP A N 1
ATOM 3421 C CA . ASP A 1 440 ? 15.124 -2.107 7.215 1.00 62.07 434 ASP A CA 1
ATOM 3422 C C . ASP A 1 440 ? 16.447 -1.761 6.527 1.00 65.47 434 ASP A C 1
ATOM 3423 O O . ASP A 1 440 ? 16.426 -1.501 5.307 1.00 62.61 434 ASP A O 1
ATOM 3428 N N . SER A 1 441 ? 17.550 -1.769 7.273 1.00 63.81 435 SER A N 1
ATOM 3429 C CA . SER A 1 441 ? 18.875 -1.403 6.710 1.00 62.47 435 SER A CA 1
ATOM 3430 C C . SER A 1 441 ? 19.274 -2.390 5.607 1.00 63.26 435 SER A C 1
ATOM 3431 O O . SER A 1 441 ? 19.859 -1.938 4.603 1.00 61.97 435 SER A O 1
ATOM 3434 N N . GLN A 1 442 ? 18.991 -3.679 5.795 1.00 63.42 436 GLN A N 1
ATOM 3435 C CA . GLN A 1 442 ? 19.422 -4.733 4.839 1.00 63.21 436 GLN A CA 1
ATOM 3436 C C . GLN A 1 442 ? 18.370 -4.969 3.742 1.00 61.42 436 GLN A C 1
ATOM 3437 O O . GLN A 1 442 ? 18.616 -5.841 2.885 1.00 65.19 436 GLN A O 1
ATOM 3439 N N . LEU A 1 443 ? 17.257 -4.234 3.750 1.00 57.57 437 LEU A N 1
ATOM 3440 C CA . LEU A 1 443 ? 16.157 -4.507 2.785 1.00 59.58 437 LEU A CA 1
ATOM 3441 C C . LEU A 1 443 ? 16.672 -4.318 1.345 1.00 57.04 437 LEU A C 1
ATOM 3442 O O . LEU A 1 443 ? 16.286 -5.100 0.463 1.00 56.11 437 LEU A O 1
ATOM 3447 N N . GLU A 1 444 ? 17.507 -3.311 1.110 1.00 56.91 438 GLU A N 1
ATOM 3448 C CA . GLU A 1 444 ? 18.009 -3.057 -0.261 1.00 54.37 438 GLU A CA 1
ATOM 3449 C C . GLU A 1 444 ? 18.808 -4.288 -0.708 1.00 57.60 438 GLU A C 1
ATOM 3450 O O . GLU A 1 444 ? 18.708 -4.652 -1.895 1.00 57.47 438 GLU A O 1
ATOM 3456 N N . ASP A 1 445 ? 19.580 -4.887 0.198 1.00 57.97 439 ASP A N 1
ATOM 3457 C CA . ASP A 1 445 ? 20.461 -6.035 -0.162 1.00 58.35 439 ASP A CA 1
ATOM 3458 C C . ASP A 1 445 ? 19.691 -7.221 -0.760 1.00 60.12 439 ASP A C 1
ATOM 3459 O O . ASP A 1 445 ? 20.345 -8.034 -1.427 1.00 56.33 439 ASP A O 1
ATOM 3464 N N . LEU A 1 446 ? 18.382 -7.365 -0.528 1.00 58.42 440 LEU A N 1
ATOM 3465 C CA . LEU A 1 446 ? 17.728 -8.494 -1.175 1.00 57.53 440 LEU A CA 1
ATOM 3466 C C . LEU A 1 446 ? 17.345 -8.193 -2.614 1.00 55.48 440 LEU A C 1
ATOM 3467 O O . LEU A 1 446 ? 16.861 -9.094 -3.308 1.00 54.35 440 LEU A O 1
ATOM 3472 N N . LEU A 1 447 ? 17.560 -6.969 -3.091 1.00 51.22 441 LEU A N 1
ATOM 3473 C CA . LEU A 1 447 ? 17.596 -6.793 -4.532 1.00 57.18 441 LEU A CA 1
ATOM 3474 C C . LEU A 1 447 ? 18.928 -7.230 -5.118 1.00 57.79 441 LEU A C 1
ATOM 3475 O O . LEU A 1 447 ? 19.312 -6.780 -6.202 1.00 56.47 441 LEU A O 1
ATOM 3480 N N . ASN A 1 448 ? 19.641 -8.090 -4.392 1.00 59.52 442 ASN A N 1
ATOM 3481 C CA . ASN A 1 448 ? 20.806 -8.814 -4.867 1.00 56.97 442 ASN A CA 1
ATOM 3482 C C . ASN A 1 448 ? 20.522 -10.309 -4.981 1.00 55.48 442 ASN A C 1
ATOM 3483 O O . ASN A 1 448 ? 21.282 -11.031 -5.637 1.00 52.99 442 ASN A O 1
ATOM 3488 N N . GLU A 1 449 ? 19.445 -10.786 -4.356 1.00 55.29 443 GLU A N 1
ATOM 3489 C CA . GLU A 1 449 ? 19.087 -12.196 -4.393 1.00 56.64 443 GLU A CA 1
ATOM 3490 C C . GLU A 1 449 ? 18.280 -12.478 -5.656 1.00 57.47 443 GLU A C 1
ATOM 3491 O O . GLU A 1 449 ? 17.230 -11.856 -5.853 1.00 55.09 443 GLU A O 1
ATOM 3497 N N . PRO A 1 450 ? 18.711 -13.416 -6.506 1.00 56.86 444 PRO A N 1
ATOM 3498 C CA . PRO A 1 450 ? 18.133 -13.510 -7.863 1.00 53.12 444 PRO A CA 1
ATOM 3499 C C . PRO A 1 450 ? 16.622 -13.684 -7.902 1.00 56.14 444 PRO A C 1
ATOM 3500 O O . PRO A 1 450 ? 15.949 -13.046 -8.726 1.00 57.10 444 PRO A O 1
ATOM 3504 N N . ASN A 1 451 ? 16.064 -14.533 -7.037 1.00 55.96 445 ASN A N 1
ATOM 3505 C CA . ASN A 1 451 ? 14.632 -14.809 -7.102 1.00 55.52 445 ASN A CA 1
ATOM 3506 C C . ASN A 1 451 ? 13.811 -13.568 -6.767 1.00 56.44 445 ASN A C 1
ATOM 3507 O O . ASN A 1 451 ? 12.799 -13.289 -7.426 1.00 55.09 445 ASN A O 1
ATOM 3512 N N . THR A 1 452 ? 14.233 -12.809 -5.753 1.00 55.73 446 THR A N 1
ATOM 3513 C CA . THR A 1 452 ? 13.560 -11.551 -5.449 1.00 52.50 446 THR A CA 1
ATOM 3514 C C . THR A 1 452 ? 13.715 -10.560 -6.595 1.00 52.51 446 THR A C 1
ATOM 3515 O O . THR A 1 452 ? 12.777 -9.815 -6.912 1.00 52.45 446 THR A O 1
ATOM 3519 N N . ARG A 1 453 ? 14.896 -10.530 -7.224 1.00 53.46 447 ARG A N 1
ATOM 3520 C CA . ARG A 1 453 ? 15.080 -9.727 -8.429 1.00 51.84 447 ARG A CA 1
ATOM 3521 C C . ARG A 1 453 ? 13.998 -10.030 -9.450 1.00 52.35 447 ARG A C 1
ATOM 3522 O O . ARG A 1 453 ? 13.376 -9.119 -10.000 1.00 49.74 447 ARG A O 1
ATOM 3530 N N . GLN A 1 454 ? 13.753 -11.316 -9.708 1.00 54.68 448 GLN A N 1
ATOM 3531 C CA . GLN A 1 454 ? 12.760 -11.697 -10.711 1.00 55.70 448 GLN A CA 1
ATOM 3532 C C . GLN A 1 454 ? 11.356 -11.275 -10.287 1.00 54.06 448 GLN A C 1
ATOM 3533 O O . GLN A 1 454 ? 10.601 -10.683 -11.078 1.00 52.81 448 GLN A O 1
ATOM 3539 N N . VAL A 1 455 ? 10.991 -11.576 -9.035 1.00 53.95 449 VAL A N 1
ATOM 3540 C CA . VAL A 1 455 ? 9.647 -11.266 -8.546 1.00 53.72 449 VAL A CA 1
ATOM 3541 C C . VAL A 1 455 ? 9.365 -9.772 -8.654 1.00 52.35 449 VAL A C 1
ATOM 3542 O O . VAL A 1 455 ? 8.275 -9.361 -9.071 1.00 52.52 449 VAL A O 1
ATOM 3546 N N . ILE A 1 456 ? 10.340 -8.936 -8.290 1.00 52.59 450 ILE A N 1
ATOM 3547 C CA . ILE A 1 456 ? 10.158 -7.495 -8.431 1.00 53.28 450 ILE A CA 1
ATOM 3548 C C . ILE A 1 456 ? 10.143 -7.101 -9.904 1.00 50.26 450 ILE A C 1
ATOM 3549 O O . ILE A 1 456 ? 9.345 -6.257 -10.327 1.00 50.14 450 ILE A O 1
ATOM 3554 N N . HIS A 1 457 ? 11.019 -7.714 -10.705 1.00 49.86 451 HIS A N 1
ATOM 3555 C CA . HIS A 1 457 ? 11.139 -7.398 -12.124 1.00 51.04 451 HIS A CA 1
ATOM 3556 C C . HIS A 1 457 ? 9.798 -7.475 -12.835 1.00 52.74 451 HIS A C 1
ATOM 3557 O O . HIS A 1 457 ? 9.324 -6.483 -13.398 1.00 53.23 451 HIS A O 1
ATOM 3564 N N . ILE A 1 458 ? 9.159 -8.647 -12.809 1.00 51.47 452 ILE A N 1
ATOM 3565 C CA . ILE A 1 458 ? 8.041 -8.839 -13.733 1.00 55.22 452 ILE A CA 1
ATOM 3566 C C . ILE A 1 458 ? 6.712 -8.289 -13.233 1.00 55.10 452 ILE A C 1
ATOM 3567 O O . ILE A 1 458 ? 5.756 -8.221 -14.018 1.00 58.50 452 ILE A O 1
ATOM 3572 N N . THR A 1 459 ? 6.615 -7.873 -11.969 1.00 52.50 453 THR A N 1
ATOM 3573 C CA . THR A 1 459 ? 5.371 -7.339 -11.424 1.00 52.69 453 THR A CA 1
ATOM 3574 C C . THR A 1 459 ? 5.314 -5.815 -11.445 1.00 53.19 453 THR A C 1
ATOM 3575 O O . THR A 1 459 ? 4.477 -5.229 -10.751 1.00 52.19 453 THR A O 1
ATOM 3579 N N . TYR A 1 460 ? 6.175 -5.168 -12.237 1.00 55.28 454 TYR A N 1
ATOM 3580 C CA . TYR A 1 460 ? 6.269 -3.709 -12.234 1.00 51.63 454 TYR A CA 1
ATOM 3581 C C . TYR A 1 460 ? 4.945 -3.046 -12.604 1.00 50.05 454 TYR A C 1
ATOM 3582 O O . TYR A 1 460 ? 4.602 -1.983 -12.072 1.00 49.83 454 TYR A O 1
ATOM 3591 N N . GLY A 1 461 ? 4.188 -3.655 -13.517 1.00 51.88 455 GLY A N 1
ATOM 3592 C CA . GLY A 1 461 ? 2.935 -3.048 -13.938 1.00 51.52 455 GLY A CA 1
ATOM 3593 C C . GLY A 1 461 ? 1.905 -3.011 -12.824 1.00 52.51 455 GLY A C 1
ATOM 3594 O O . GLY A 1 461 ? 1.242 -1.990 -12.606 1.00 53.32 455 GLY A O 1
ATOM 3595 N N . SER A 1 462 ? 1.764 -4.125 -12.102 1.00 52.43 456 SER A N 1
ATOM 3596 C CA . SER A 1 462 ? 0.792 -4.196 -11.015 1.00 52.13 456 SER A CA 1
ATOM 3597 C C . SER A 1 462 ? 1.067 -3.130 -9.962 1.00 52.85 456 SER A C 1
ATOM 3598 O O . SER A 1 462 ? 0.178 -2.348 -9.609 1.00 55.73 456 SER A O 1
ATOM 3601 N N . VAL A 1 463 ? 2.302 -3.077 -9.459 1.00 50.02 457 VAL A N 1
ATOM 3602 C CA . VAL A 1 463 ? 2.661 -2.068 -8.465 1.00 51.21 457 VAL A CA 1
ATOM 3603 C C . VAL A 1 463 ? 2.476 -0.662 -9.023 1.00 51.18 457 VAL A C 1
ATOM 3604 O O . VAL A 1 463 ? 1.967 0.229 -8.332 1.00 51.96 457 VAL A O 1
ATOM 3608 N N . LEU A 1 464 ? 2.856 -0.437 -10.284 1.00 53.01 458 LEU A N 1
ATOM 3609 C CA . LEU A 1 464 ? 2.776 0.919 -10.815 1.00 49.48 458 LEU A CA 1
ATOM 3610 C C . LEU A 1 464 ? 1.348 1.375 -11.086 1.00 52.33 458 LEU A C 1
ATOM 3611 O O . LEU A 1 464 ? 1.116 2.584 -11.190 1.00 50.64 458 LEU A O 1
ATOM 3616 N N . THR A 1 465 ? 0.387 0.457 -11.198 1.00 50.67 459 THR A N 1
ATOM 3617 C CA . THR A 1 465 ? -0.998 0.854 -11.428 1.00 54.68 459 THR A CA 1
ATOM 3618 C C . THR A 1 465 ? -1.974 0.401 -10.345 1.00 54.46 459 THR A C 1
ATOM 3619 O O . THR A 1 465 ? -3.183 0.597 -10.513 1.00 51.40 459 THR A O 1
ATOM 3623 N N . ALA A 1 466 ? -1.498 -0.172 -9.240 1.00 54.09 460 ALA A N 1
ATOM 3624 C CA . ALA A 1 466 ? -2.393 -0.729 -8.229 1.00 53.25 460 ALA A CA 1
ATOM 3625 C C . ALA A 1 466 ? -3.218 0.363 -7.552 1.00 56.38 460 ALA A C 1
ATOM 3626 O O . ALA A 1 466 ? -2.669 1.330 -7.016 1.00 55.20 460 ALA A O 1
ATOM 3628 N N . ARG A 1 467 ? -4.537 0.194 -7.564 1.00 60.46 461 ARG A N 1
ATOM 3629 C CA . ARG A 1 467 ? -5.468 1.136 -6.960 1.00 61.38 461 ARG A CA 1
ATOM 3630 C C . ARG A 1 467 ? -5.878 0.684 -5.559 1.00 64.31 461 ARG A C 1
ATOM 3631 O O . ARG A 1 467 ? -5.760 -0.488 -5.191 1.00 65.50 461 ARG A O 1
ATOM 3639 N N . ASN A 1 468 ? -6.375 1.640 -4.774 1.00 65.31 462 ASN A N 1
ATOM 3640 C CA . ASN A 1 468 ? -7.084 1.345 -3.540 1.00 65.76 462 ASN A CA 1
ATOM 3641 C C . ASN A 1 468 ? -8.585 1.439 -3.788 1.00 68.39 462 ASN A C 1
ATOM 3642 O O . ASN A 1 468 ? -9.038 1.656 -4.915 1.00 67.22 462 ASN A O 1
ATOM 3647 N N . SER A 1 469 ? -9.369 1.266 -2.722 1.00 70.19 463 SER A N 1
ATOM 3648 C CA . SER A 1 469 ? -10.821 1.339 -2.846 1.00 70.21 463 SER A CA 1
ATOM 3649 C C . SER A 1 469 ? -11.279 2.776 -3.073 1.00 69.57 463 SER A C 1
ATOM 3650 O O . SER A 1 469 ? -12.083 3.049 -3.973 1.00 69.46 463 SER A O 1
ATOM 3653 N N . ASP A 1 470 ? -10.767 3.710 -2.270 1.00 66.61 464 ASP A N 1
ATOM 3654 C CA . ASP A 1 470 ? -11.116 5.123 -2.375 1.00 66.36 464 ASP A CA 1
ATOM 3655 C C . ASP A 1 470 ? -10.588 5.781 -3.644 1.00 66.94 464 ASP A C 1
ATOM 3656 O O . ASP A 1 470 ? -10.836 6.975 -3.848 1.00 63.31 464 ASP A O 1
ATOM 3661 N N . GLY A 1 471 ? -9.874 5.047 -4.494 1.00 68.14 465 GLY A N 1
ATOM 3662 C CA . GLY A 1 471 ? -9.341 5.587 -5.724 1.00 64.65 465 GLY A CA 1
ATOM 3663 C C . GLY A 1 471 ? -7.879 5.974 -5.669 1.00 64.60 465 GLY A C 1
ATOM 3664 O O . GLY A 1 471 ? -7.283 6.222 -6.725 1.00 61.56 465 GLY A O 1
ATOM 3665 N N . SER A 1 472 ? -7.287 6.039 -4.480 1.00 63.39 466 SER A N 1
ATOM 3666 C CA . SER A 1 472 ? -5.869 6.336 -4.369 1.00 62.18 466 SER A CA 1
ATOM 3667 C C . SER A 1 472 ? -5.041 5.170 -4.902 1.00 60.73 466 SER A C 1
ATOM 3668 O O . SER A 1 472 ? -5.532 4.052 -5.076 1.00 61.54 466 SER A O 1
ATOM 3671 N N . TYR A 1 473 ? -3.765 5.442 -5.161 1.00 56.97 467 TYR A N 1
ATOM 3672 C CA . TYR A 1 473 ? -2.845 4.446 -5.698 1.00 56.47 467 TYR A CA 1
ATOM 3673 C C . TYR A 1 473 ? -1.966 3.901 -4.578 1.00 56.28 467 TYR A C 1
ATOM 3674 O O . TYR A 1 473 ? -1.468 4.669 -3.750 1.00 61.24 467 TYR A O 1
ATOM 3683 N N . LEU A 1 474 ? -1.780 2.577 -4.554 1.00 55.05 468 LEU A N 1
ATOM 3684 C CA . LEU A 1 474 ? -1.006 1.948 -3.486 1.00 54.20 468 LEU A CA 1
ATOM 3685 C C . LEU A 1 474 ? 0.413 2.497 -3.416 1.00 54.58 468 LEU A C 1
ATOM 3686 O O . LEU A 1 474 ? 0.886 2.897 -2.348 1.00 60.37 468 LEU A O 1
ATOM 3691 N N . PHE A 1 475 ? 1.104 2.521 -4.535 1.00 52.95 469 PHE A N 1
ATOM 3692 C CA . PHE A 1 475 ? 2.536 2.785 -4.474 1.00 54.48 469 PHE A CA 1
ATOM 3693 C C . PHE A 1 475 ? 2.996 3.898 -5.400 1.00 51.91 469 PHE A C 1
ATOM 3694 O O . PHE A 1 475 ? 3.910 4.638 -5.028 1.00 52.39 469 PHE A O 1
ATOM 3702 N N . ARG A 1 476 ? 2.389 4.032 -6.584 1.00 50.79 470 ARG A N 1
ATOM 3703 C CA . ARG A 1 476 ? 2.879 4.927 -7.630 1.00 51.21 470 ARG A CA 1
ATOM 3704 C C . ARG A 1 476 ? 3.331 6.279 -7.082 1.00 51.09 470 ARG A C 1
ATOM 3705 O O . ARG A 1 476 ? 4.490 6.680 -7.250 1.00 51.76 470 ARG A O 1
ATOM 3713 N N . ASP A 1 477 ? 2.432 6.971 -6.381 1.00 50.58 471 ASP A N 1
ATOM 3714 C CA . ASP A 1 477 ? 2.733 8.317 -5.904 1.00 52.58 471 ASP A CA 1
ATOM 3715 C C . ASP A 1 477 ? 3.879 8.312 -4.897 1.00 54.29 471 ASP A C 1
ATOM 3716 O O . ASP A 1 477 ? 4.823 9.104 -5.016 1.00 53.23 471 ASP A O 1
ATOM 3721 N N . GLU A 1 478 ? 3.802 7.440 -3.886 1.00 52.88 472 GLU A N 1
ATOM 3722 C CA . GLU A 1 478 ? 4.879 7.336 -2.905 1.00 50.41 472 GLU A CA 1
ATOM 3723 C C . GLU A 1 478 ? 6.204 7.010 -3.573 1.00 52.91 472 GLU A C 1
ATOM 3724 O O . GLU A 1 478 ? 7.250 7.568 -3.215 1.00 51.50 472 GLU A O 1
ATOM 3730 N N . LEU A 1 479 ? 6.178 6.092 -4.539 1.00 50.73 473 LEU A N 1
ATOM 3731 C CA . LEU A 1 479 ? 7.405 5.663 -5.195 1.00 50.07 473 LEU A CA 1
ATOM 3732 C C . LEU A 1 479 ? 8.052 6.815 -5.953 1.00 51.76 473 LEU A C 1
ATOM 3733 O O . LEU A 1 479 ? 9.264 7.041 -5.838 1.00 50.46 473 LEU A O 1
ATOM 3738 N N . PHE A 1 480 ? 7.257 7.576 -6.710 1.00 50.45 474 PHE A N 1
ATOM 3739 C CA . PHE A 1 480 ? 7.826 8.705 -7.439 1.00 50.07 474 PHE A CA 1
ATOM 3740 C C . PHE A 1 480 ? 8.282 9.811 -6.492 1.00 51.86 474 PHE A C 1
ATOM 3741 O O . PHE A 1 480 ? 9.303 10.461 -6.745 1.00 54.66 474 PHE A O 1
ATOM 3749 N N . LYS A 1 481 ? 7.553 10.035 -5.394 1.00 52.70 475 LYS A N 1
ATOM 3750 C CA . LYS A 1 481 ? 7.988 11.020 -4.405 1.00 50.58 475 LYS A CA 1
ATOM 3751 C C . LYS A 1 481 ? 9.353 10.654 -3.838 1.00 51.82 475 LYS A C 1
ATOM 3752 O O . LYS A 1 481 ? 10.257 11.497 -3.758 1.00 51.67 475 LYS A O 1
ATOM 3758 N N . THR A 1 482 ? 9.512 9.394 -3.429 1.00 52.42 476 THR A N 1
ATOM 3759 C CA . THR A 1 482 ? 10.788 8.936 -2.892 1.00 52.10 476 THR A CA 1
ATOM 3760 C C . THR A 1 482 ? 11.896 9.078 -3.925 1.00 52.22 476 THR A C 1
ATOM 3761 O O . THR A 1 482 ? 12.992 9.561 -3.617 1.00 52.92 476 THR A O 1
ATOM 3765 N N . LEU A 1 483 ? 11.622 8.676 -5.169 1.00 49.59 477 LEU A N 1
ATOM 3766 C CA . LEU A 1 483 ? 12.655 8.737 -6.196 1.00 52.92 477 LEU A CA 1
ATOM 3767 C C . LEU A 1 483 ? 13.012 10.174 -6.556 1.00 53.15 477 LEU A C 1
ATOM 3768 O O . LEU A 1 483 ? 14.126 10.435 -7.025 1.00 53.94 477 LEU A O 1
ATOM 3773 N N . SER A 1 484 ? 12.090 11.117 -6.348 1.00 50.39 478 SER A N 1
ATOM 3774 C CA . SER A 1 484 ? 12.411 12.521 -6.585 1.00 50.48 478 SER A CA 1
ATOM 3775 C C . SER A 1 484 ? 13.224 13.109 -5.439 1.00 52.46 478 SER A C 1
ATOM 3776 O O . SER A 1 484 ? 14.160 13.881 -5.675 1.00 55.39 478 SER A O 1
ATOM 3779 N N . GLU A 1 485 ? 12.881 12.759 -4.195 1.00 53.34 479 GLU A N 1
ATOM 3780 C CA . GLU A 1 485 ? 13.613 13.303 -3.054 1.00 54.04 479 GLU A CA 1
ATOM 3781 C C . GLU A 1 485 ? 15.075 12.878 -3.058 1.00 52.31 479 GLU A C 1
ATOM 3782 O O . GLU A 1 485 ? 15.937 13.616 -2.567 1.00 55.60 479 GLU A O 1
ATOM 3788 N N . HIS A 1 486 ? 15.374 11.701 -3.597 1.00 50.34 480 HIS A N 1
ATOM 3789 C CA . HIS A 1 486 ? 16.739 11.194 -3.594 1.00 49.46 480 HIS A CA 1
ATOM 3790 C C . HIS A 1 486 ? 17.221 11.032 -5.028 1.00 50.22 480 HIS A C 1
ATOM 3791 O O . HIS A 1 486 ? 17.517 9.921 -5.478 1.00 49.54 480 HIS A O 1
ATOM 3798 N N . GLU A 1 487 ? 17.309 12.155 -5.743 1.00 52.56 481 GLU A N 1
ATOM 3799 C CA . GLU A 1 487 ? 17.493 12.111 -7.189 1.00 51.89 481 GLU A CA 1
ATOM 3800 C C . GLU A 1 487 ? 18.903 11.685 -7.570 1.00 53.85 481 GLU A C 1
ATOM 3801 O O . GLU A 1 487 ? 19.082 10.864 -8.476 1.00 54.28 481 GLU A O 1
ATOM 3807 N N . ARG A 1 488 ? 19.918 12.234 -6.901 1.00 52.67 482 ARG A N 1
ATOM 3808 C CA . ARG A 1 488 ? 21.284 11.878 -7.263 1.00 56.06 482 ARG A CA 1
ATOM 3809 C C . ARG A 1 488 ? 21.633 10.468 -6.794 1.00 57.12 482 ARG A C 1
ATOM 3810 O O . ARG A 1 488 ? 22.460 9.800 -7.420 1.00 59.12 482 ARG A O 1
ATOM 3818 N N . GLU A 1 489 ? 20.997 9.985 -5.722 1.00 53.19 483 GLU A N 1
ATOM 3819 C CA . GLU A 1 489 ? 21.130 8.580 -5.342 1.00 53.21 483 GLU A CA 1
ATOM 3820 C C . GLU A 1 489 ? 20.641 7.667 -6.463 1.00 51.39 483 GLU A C 1
ATOM 3821 O O . GLU A 1 489 ? 21.358 6.762 -6.916 1.00 50.86 483 GLU A O 1
ATOM 3827 N N . HIS A 1 490 ? 19.388 7.868 -6.875 1.00 51.77 484 HIS A N 1
ATOM 3828 C CA . HIS A 1 490 ? 18.806 7.172 -8.020 1.00 49.91 484 HIS A CA 1
ATOM 3829 C C . HIS A 1 490 ? 19.726 7.233 -9.235 1.00 48.78 484 HIS A C 1
ATOM 3830 O O . HIS A 1 490 ? 20.004 6.208 -9.883 1.00 46.30 484 HIS A O 1
ATOM 3837 N N . TYR A 1 491 ? 20.211 8.438 -9.550 1.00 50.07 485 TYR A N 1
ATOM 3838 C CA . TYR A 1 491 ? 21.057 8.634 -10.722 1.00 48.81 485 TYR A CA 1
ATOM 3839 C C . TYR A 1 491 ? 22.334 7.812 -10.626 1.00 49.65 485 TYR A C 1
ATOM 3840 O O . TYR A 1 491 ? 22.710 7.123 -11.580 1.00 53.92 485 TYR A O 1
ATOM 3849 N N . GLU A 1 492 ? 23.021 7.881 -9.483 1.00 52.22 486 GLU A N 1
ATOM 3850 C CA . GLU A 1 492 ? 24.267 7.140 -9.320 1.00 54.92 486 GLU A CA 1
ATOM 3851 C C . GLU A 1 492 ? 24.033 5.645 -9.471 1.00 55.06 486 GLU A C 1
ATOM 3852 O O . GLU A 1 492 ? 24.769 4.963 -10.194 1.00 56.07 486 GLU A O 1
ATOM 3858 N N . GLN A 1 493 ? 23.010 5.116 -8.794 1.00 52.09 487 GLN A N 1
ATOM 3859 C CA . GLN A 1 493 ? 22.732 3.684 -8.876 1.00 51.40 487 GLN A CA 1
ATOM 3860 C C . GLN A 1 493 ? 22.538 3.243 -10.325 1.00 53.77 487 GLN A C 1
ATOM 3861 O O . GLN A 1 493 ? 23.262 2.370 -10.837 1.00 51.79 487 GLN A O 1
ATOM 3867 N N . VAL A 1 494 ? 21.567 3.858 -11.007 1.00 51.48 488 VAL A N 1
ATOM 3868 C CA . VAL A 1 494 ? 21.234 3.436 -12.366 1.00 49.85 488 VAL A CA 1
ATOM 3869 C C . VAL A 1 494 ? 22.428 3.622 -13.297 1.00 51.13 488 VAL A C 1
ATOM 3870 O O . VAL A 1 494 ? 22.765 2.728 -14.092 1.00 51.96 488 VAL A O 1
ATOM 3874 N N . ALA A 1 495 ? 23.093 4.778 -13.208 1.00 49.21 489 ALA A N 1
ATOM 3875 C CA . ALA A 1 495 ? 24.193 5.084 -14.110 1.00 50.57 489 ALA A CA 1
ATOM 3876 C C . ALA A 1 495 ? 25.349 4.115 -13.924 1.00 50.26 489 ALA A C 1
ATOM 3877 O O . ALA A 1 495 ? 25.903 3.609 -14.906 1.00 51.47 489 ALA A O 1
ATOM 3879 N N . SER A 1 496 ? 25.733 3.841 -12.674 1.00 52.04 490 SER A N 1
ATOM 3880 C CA . SER A 1 496 ? 26.855 2.942 -12.443 1.00 54.46 490 SER A CA 1
ATOM 3881 C C . SER A 1 496 ? 26.532 1.521 -12.880 1.00 51.75 490 SER A C 1
ATOM 3882 O O . SER A 1 496 ? 27.420 0.819 -13.369 1.00 53.81 490 SER A O 1
ATOM 3885 N N . HIS A 1 497 ? 25.279 1.074 -12.739 1.00 49.47 491 HIS A N 1
ATOM 3886 C CA . HIS A 1 497 ? 24.964 -0.277 -13.205 1.00 51.26 491 HIS A CA 1
ATOM 3887 C C . HIS A 1 497 ? 25.026 -0.361 -14.731 1.00 54.40 491 HIS A C 1
ATOM 3888 O O . HIS A 1 497 ? 25.605 -1.303 -15.298 1.00 52.91 491 HIS A O 1
ATOM 3895 N N . ILE A 1 498 ? 24.457 0.632 -15.419 1.00 51.83 492 ILE A N 1
ATOM 3896 C CA . ILE A 1 498 ? 24.514 0.613 -16.880 1.00 48.32 492 ILE A CA 1
ATOM 3897 C C . ILE A 1 498 ? 25.954 0.753 -17.361 1.00 52.94 492 ILE A C 1
ATOM 3898 O O . ILE A 1 498 ? 26.336 0.193 -18.401 1.00 53.82 492 ILE A O 1
ATOM 3903 N N . ARG A 1 499 ? 26.785 1.473 -16.608 1.00 51.41 493 ARG A N 1
ATOM 3904 C CA . ARG A 1 499 ? 28.182 1.598 -16.993 1.00 50.58 493 ARG A CA 1
ATOM 3905 C C . ARG A 1 499 ? 28.953 0.316 -16.723 1.00 52.88 493 ARG A C 1
ATOM 3906 O O . ARG A 1 499 ? 29.891 0.008 -17.458 1.00 54.20 493 ARG A O 1
ATOM 3914 N N . LYS A 1 500 ? 28.585 -0.429 -15.679 1.00 53.15 494 LYS A N 1
ATOM 3915 C CA . LYS A 1 500 ? 29.052 -1.803 -15.544 1.00 54.07 494 LYS A CA 1
ATOM 3916 C C . LYS A 1 500 ? 28.801 -2.572 -16.831 1.00 53.13 494 LYS A C 1
ATOM 3917 O O . LYS A 1 500 ? 29.699 -3.234 -17.373 1.00 55.47 494 LYS A O 1
ATOM 3923 N N . HIS A 1 501 ? 27.563 -2.490 -17.330 1.00 51.87 495 HIS A N 1
ATOM 3924 C CA . HIS A 1 501 ? 27.228 -3.159 -18.585 1.00 52.02 495 HIS A CA 1
ATOM 3925 C C . HIS A 1 501 ? 28.170 -2.735 -19.705 1.00 52.20 495 HIS A C 1
ATOM 3926 O O . HIS A 1 501 ? 28.840 -3.568 -20.326 1.00 53.94 495 HIS A O 1
ATOM 3933 N N . LEU A 1 502 ? 28.225 -1.429 -19.979 1.00 50.78 496 LEU A N 1
ATOM 3934 C CA . LEU A 1 502 ? 29.008 -0.952 -21.117 1.00 54.75 496 LEU A CA 1
ATOM 3935 C C . LEU A 1 502 ? 30.492 -1.262 -20.962 1.00 55.60 496 LEU A C 1
ATOM 3936 O O . LEU A 1 502 ? 31.186 -1.486 -21.961 1.00 55.20 496 LEU A O 1
ATOM 3941 N N . ASP A 1 503 ? 30.997 -1.288 -19.728 1.00 55.18 497 ASP A N 1
ATOM 3942 C CA . ASP A 1 503 ? 32.396 -1.623 -19.496 1.00 58.02 497 ASP A CA 1
ATOM 3943 C C . ASP A 1 503 ? 32.670 -3.076 -19.846 1.00 57.85 497 ASP A C 1
ATOM 3944 O O . ASP A 1 503 ? 33.638 -3.383 -20.552 1.00 58.88 497 ASP A O 1
ATOM 3949 N N . LEU A 1 504 ? 31.824 -3.989 -19.363 1.00 55.08 498 LEU A N 1
ATOM 3950 C CA . LEU A 1 504 ? 32.051 -5.400 -19.651 1.00 55.51 498 LEU A CA 1
ATOM 3951 C C . LEU A 1 504 ? 31.862 -5.729 -21.126 1.00 55.64 498 LEU A C 1
ATOM 3952 O O . LEU A 1 504 ? 32.285 -6.803 -21.569 1.00 58.32 498 LEU A O 1
ATOM 3957 N N . LEU A 1 505 ? 31.249 -4.831 -21.893 1.00 55.54 499 LEU A N 1
ATOM 3958 C CA . LEU A 1 505 ? 31.004 -5.039 -23.312 1.00 55.71 499 LEU A CA 1
ATOM 3959 C C . LEU A 1 505 ? 32.119 -4.486 -24.191 1.00 55.18 499 LEU A C 1
ATOM 3960 O O . LEU A 1 505 ? 31.951 -4.417 -25.413 1.00 57.10 499 LEU A O 1
ATOM 3965 N N . GLY A 1 506 ? 33.243 -4.087 -23.601 1.00 57.30 500 GLY A N 1
ATOM 3966 C CA . GLY A 1 506 ? 34.396 -3.672 -24.375 1.00 59.58 500 GLY A CA 1
ATOM 3967 C C . GLY A 1 506 ? 34.324 -2.284 -24.966 1.00 61.38 500 GLY A C 1
ATOM 3968 O O . GLY A 1 506 ? 35.127 -1.961 -25.846 1.00 62.39 500 GLY A O 1
ATOM 3969 N N . VAL A 1 507 ? 33.394 -1.451 -24.514 1.00 62.42 501 VAL A N 1
ATOM 3970 C CA . VAL A 1 507 ? 33.286 -0.094 -25.033 1.00 64.47 501 VAL A CA 1
ATOM 3971 C C . VAL A 1 507 ? 33.453 0.915 -23.903 1.00 61.74 501 VAL A C 1
ATOM 3972 O O . VAL A 1 507 ? 33.565 0.545 -22.734 1.00 63.73 501 VAL A O 1
#